Protein AF-0000000079857976 (afdb_homodimer)

Foldseek 3Di:
DFAWEKEQDFLLVCVVWVGGDNAWMWTDQDQAIAIEGAPVCQVVCVVGGDGHHYHHDPDRLVVVLVVCVVSVPAEYEYAPVRDDPVSVCSNCPPDHHHYHHDHQVSLVVCQFPDPVQVVQQVVQQVLQQVLQVVLQVVVLPDPFDFQVRSQVVSQVSSCVNVVWAWLDRKDKAKWQQQLDVRGDTDRDTDDQQIKIKIWTWIHGSLFIFTWIAIWHDHSGIHRDLDYDHPDPVVVVQSVQQSVLLVQLQFPDAFFDFLLVSQCSSLVSCVVVPQNVQFDDFQKAFTTSHNHGDDTRHNPGRDGDDARGKMKGWTKGRDHSGGIGITMFIWGHHHGGIDTD/DFAWEKDQDFLLVCVVWVGGDNAWMWTDQDQAIAIEGAPVCQVVCVVGTDRHHYHHDPDRLVVVLVVCVVSVPAEYEYAPVRDDPVSVCSNCPPDHHHYHHDHQVSLVVCQFPDPVQVVQQVVQQVLQQVLQVVLQVVVLPDPFDFQVRSQVVSQVSSCVNVVWAWLDRKDKAKWQQQLDVRGDTDRDTDDQQIKIKIWTGIHGSLFIFTWIAIWHDHSGIHRDLDYDHPDPVVVVQSVQQSVLLVQLQFPDAFFDFLLVSQCSSLVSCVVVPQNVQFDDFQKAFTTSHNHGDDTRHNPGGDGDDARGKMKGWTKGRDHSGGIGITMFIWGHHHGGIDTD

pLDDT: mean 95.66, std 5.04, range [39.58, 98.89]

Organism: NCBI:txid32024

Secondary structure (DSSP, 8-state):
----EEE--HHHHHHHHS---SSEEEEEETTEEEEEE-TTTHHHHHHH-SSSEEEE-S-HHHHHHHHHHHTT-SEEEE-TTTSBHHHHHHHHTT--SEEEE-TTHHHHHTSS--HHHHHHHHHHHHHHHHHHHHHHHHHHH-SS-BHHHHHHHHHHHHHTTTTSEESSPPEEEEGGGGGSTTPPP-SPBP-TT-EEEEEE-EEETTEEP-EEEEEE-SSS----S----SSHHHHHHHHHHHHHHHHHHHH--TT-BHHHHHHHHHHHHHHTT-GGG--S-SEEE-SSSSSEEEEESTT--PBP-TT-EEEE--EEEETTTEEEE-BEEEEE-SSSEEE-/----EEE--HHHHHHHHS---SSEEEEEETTEEEEEE-TTTHHHHHHH--SSEEEE-S-HHHHHHHHHHHTT-SEEEE-TTTSBHHHHHHHHTT--SEEEE-TTHHHHHTSS--HHHHHHHHHHHHHHHHHHHHHHHHHHT-SS-BHHHHHHHHHHHHHTTTTSEESSPPEEEEGGGGGSTTPPP-SPBP-TT-EEEEEE-EEETTEEP-EEEEEE-SSS----S----SSHHHHHHHHHHHHHHHHHHHH--TT-BHHHHHHHHHHHHHHTT-GGG--S-SEEE-SSSSSEEEEESTT--PBP-TT-EEEE--EEEETTTEEEE-BEEEEE-SSSEEE-

Solvent-accessible surface area (backbone atoms only — not comparable to full-atom values): 33926 Å² total; per-residue (Å²): 127,63,72,29,32,48,42,57,45,41,64,56,34,22,72,72,33,66,46,66,57,98,61,45,41,34,38,32,52,62,93,45,37,36,36,31,28,30,79,66,48,40,66,63,46,62,74,53,39,77,70,43,49,74,40,74,36,94,44,55,56,64,54,50,45,52,51,44,59,74,67,66,54,58,57,36,35,34,36,32,74,66,30,24,40,47,56,45,50,63,50,50,53,94,52,89,50,46,75,42,79,34,72,57,51,62,44,62,69,54,27,58,42,52,71,67,54,48,51,39,33,36,51,10,30,52,54,37,51,51,28,52,53,50,44,29,52,51,56,51,75,49,78,79,45,23,24,37,47,49,37,35,50,43,55,46,50,47,13,56,74,51,78,31,41,61,47,50,85,56,33,27,21,54,29,36,44,26,28,33,85,70,36,72,55,44,82,56,60,64,47,77,74,35,40,41,29,40,37,42,26,17,26,35,98,60,19,27,22,60,39,28,34,52,22,56,31,61,86,49,48,53,73,54,91,80,75,82,55,88,49,61,67,58,36,51,54,47,50,49,41,51,49,20,38,50,55,23,55,71,65,38,29,52,67,44,37,25,17,56,41,23,41,48,26,49,49,49,37,31,74,73,74,43,44,86,34,43,81,68,59,28,28,34,1,47,36,71,40,64,73,41,45,56,52,22,21,81,80,30,76,52,61,39,43,57,33,28,30,31,39,43,39,38,42,44,34,40,78,83,50,30,33,43,41,45,32,45,34,33,34,31,31,89,83,19,56,41,78,82,126,61,71,30,33,49,41,57,46,43,65,55,34,23,73,72,27,66,45,67,57,97,60,46,41,34,39,33,52,63,94,46,37,38,38,33,27,28,80,63,47,39,67,63,46,64,74,50,45,44,88,42,49,73,40,74,35,95,45,56,57,62,55,50,46,52,50,42,58,72,68,66,54,57,56,34,33,33,35,31,74,64,32,23,40,45,56,45,51,62,50,50,53,95,52,88,50,46,75,42,81,36,72,58,51,63,45,62,69,54,27,56,42,50,71,68,54,48,51,38,33,34,51,11,30,52,55,36,50,50,27,51,53,51,45,30,52,50,56,50,74,49,75,78,45,23,25,38,49,48,36,35,48,45,55,47,50,46,13,55,74,51,77,32,39,61,46,50,84,55,32,28,20,53,30,35,45,25,27,34,84,70,37,73,56,43,82,57,61,64,48,77,75,35,41,39,28,41,37,44,25,16,27,34,97,62,19,26,22,60,37,29,34,50,23,53,31,62,86,47,48,55,73,55,91,81,75,82,55,89,50,63,68,58,35,50,54,46,51,49,40,53,48,21,38,50,54,23,55,71,66,40,27,50,67,45,37,24,17,55,41,24,43,48,26,49,50,50,36,32,75,72,74,40,46,86,32,42,82,70,59,28,27,34,0,47,35,72,39,65,72,42,46,56,54,22,20,81,81,28,78,51,60,40,43,57,33,28,30,31,39,44,38,37,41,41,33,39,79,82,50,29,33,44,42,46,32,46,34,32,34,31,31,88,85,19,57,41,77,82

Structure (mmCIF, N/CA/C/O backbone):
data_AF-0000000079857976-model_v1
#
loop_
_entity.id
_entity.type
_entity.pdbx_description
1 polymer 'Xaa-Pro peptidase'
#
loop_
_atom_site.group_PDB
_atom_site.id
_atom_site.type_symbol
_atom_site.label_atom_id
_atom_site.label_alt_id
_atom_site.label_comp_id
_atom_site.label_asym_id
_atom_site.label_entity_id
_atom_site.label_seq_id
_atom_site.pdbx_PDB_ins_code
_atom_site.Cartn_x
_atom_site.Cartn_y
_atom_site.Cartn_z
_atom_site.occupancy
_atom_site.B_iso_or_equiv
_atom_site.auth_seq_id
_atom_site.auth_comp_id
_atom_site.auth_asym_id
_atom_site.auth_atom_id
_atom_site.pdbx_PDB_model_num
ATOM 1 N N . MET A 1 1 ? 31.402 -14.69 10.77 1 39.68 1 MET A N 1
ATOM 2 C CA . MET A 1 1 ? 31.44 -13.239 10.93 1 39.68 1 MET A CA 1
ATOM 3 C C . MET A 1 1 ? 30.086 -12.62 10.6 1 39.68 1 MET A C 1
ATOM 5 O O . MET A 1 1 ? 29.503 -12.912 9.554 1 39.68 1 MET A O 1
ATOM 9 N N . SER A 1 2 ? 29.488 -12.178 11.655 1 56.7 2 SER A N 1
ATOM 10 C CA . SER A 1 2 ? 28.132 -11.658 11.508 1 56.7 2 SER A CA 1
ATOM 11 C C . SER A 1 2 ? 28.057 -10.615 10.398 1 56.7 2 SER A C 1
ATOM 13 O O . SER A 1 2 ? 28.978 -9.814 10.229 1 56.7 2 SER A O 1
ATOM 15 N N . SER A 1 3 ? 27.348 -10.808 9.284 1 86.13 3 SER A N 1
ATOM 16 C CA . SER A 1 3 ? 27.281 -9.979 8.085 1 86.13 3 SER A CA 1
ATOM 17 C C . SER A 1 3 ? 26.675 -8.613 8.391 1 86.13 3 SER A C 1
ATOM 19 O O . SER A 1 3 ? 25.74 -8.507 9.187 1 86.13 3 SER A O 1
ATOM 21 N N . ASN A 1 4 ? 27.577 -7.503 8.251 1 97.34 4 ASN A N 1
ATOM 22 C CA . ASN A 1 4 ? 27.083 -6.133 8.339 1 97.34 4 ASN A CA 1
ATOM 23 C C . ASN A 1 4 ? 26.073 -5.829 7.236 1 97.34 4 ASN A C 1
ATOM 25 O O . ASN A 1 4 ? 26.349 -6.056 6.056 1 97.34 4 ASN A O 1
ATOM 29 N N . PHE A 1 5 ? 24.895 -5.462 7.661 1 98.16 5 PHE A N 1
ATOM 30 C CA . PHE A 1 5 ? 23.923 -5.12 6.63 1 98.16 5 PHE A CA 1
ATOM 31 C C . PHE A 1 5 ? 22.947 -4.064 7.135 1 98.16 5 PHE A C 1
ATOM 33 O O . PHE A 1 5 ? 22.853 -3.824 8.341 1 98.16 5 PHE A O 1
ATOM 40 N N . ILE A 1 6 ? 22.342 -3.366 6.271 1 98.16 6 ILE A N 1
ATOM 41 C CA . ILE A 1 6 ? 21.34 -2.34 6.535 1 98.16 6 ILE A CA 1
ATOM 42 C C . ILE A 1 6 ? 20.044 -2.683 5.803 1 98.16 6 ILE A C 1
ATOM 44 O O . ILE A 1 6 ? 20.072 -3.118 4.649 1 98.16 6 ILE A O 1
ATOM 48 N N . LEU A 1 7 ? 18.917 -2.588 6.551 1 98.06 7 LEU A N 1
ATOM 49 C CA . LEU A 1 7 ? 17.604 -2.892 5.992 1 98.06 7 LEU A CA 1
ATOM 50 C C . LEU A 1 7 ? 16.679 -1.683 6.09 1 98.06 7 LEU A C 1
ATOM 52 O O . LEU A 1 7 ? 16.7 -0.96 7.088 1 98.06 7 LEU A O 1
ATOM 56 N N . LYS A 1 8 ? 15.863 -1.56 5.088 1 97.49 8 LYS A N 1
ATOM 57 C CA . LYS A 1 8 ? 14.831 -0.527 5.075 1 97.49 8 LYS A CA 1
ATOM 58 C C . LYS A 1 8 ? 13.446 -1.136 4.882 1 97.49 8 LYS A C 1
ATOM 60 O O . LYS A 1 8 ? 12.447 -0.577 5.339 1 97.49 8 LYS A O 1
ATOM 65 N N . ASN A 1 9 ? 13.383 -2.284 4.257 1 96.99 9 ASN A N 1
ATOM 66 C CA . ASN A 1 9 ? 12.12 -2.962 3.987 1 96.99 9 ASN A CA 1
ATOM 67 C C . ASN A 1 9 ? 11.453 -3.438 5.275 1 96.99 9 ASN A C 1
ATOM 69 O O . ASN A 1 9 ? 12.093 -4.083 6.108 1 96.99 9 ASN A O 1
ATOM 73 N N . GLU A 1 10 ? 10.195 -3.182 5.444 1 96.57 10 GLU A N 1
ATOM 74 C CA . GLU A 1 10 ? 9.479 -3.434 6.691 1 96.57 10 GLU A CA 1
ATOM 75 C C . GLU A 1 10 ? 9.483 -4.919 7.04 1 96.57 10 GLU A C 1
ATOM 77 O O . GLU A 1 10 ? 9.762 -5.293 8.181 1 96.57 10 GLU A O 1
ATOM 82 N N . ASN A 1 11 ? 9.169 -5.762 6.044 1 97.36 11 ASN A N 1
ATOM 83 C CA . ASN A 1 11 ? 9.106 -7.192 6.328 1 97.36 11 ASN A CA 1
ATOM 84 C C . ASN A 1 11 ? 10.488 -7.765 6.629 1 97.36 11 ASN A C 1
ATOM 86 O O . ASN A 1 11 ? 10.622 -8.672 7.452 1 97.36 11 ASN A O 1
ATOM 90 N N . ALA A 1 12 ? 11.522 -7.247 5.968 1 97.42 12 ALA A N 1
ATOM 91 C CA . ALA A 1 12 ? 12.894 -7.642 6.278 1 97.42 12 ALA A CA 1
ATOM 92 C C . ALA A 1 12 ? 13.264 -7.265 7.709 1 97.42 12 ALA A C 1
ATOM 94 O O . ALA A 1 12 ? 13.865 -8.063 8.433 1 97.42 12 ALA A O 1
ATOM 95 N N . ILE A 1 13 ? 12.865 -6.042 8.102 1 97.58 13 ILE A N 1
ATOM 96 C CA . ILE A 1 13 ? 13.152 -5.554 9.447 1 97.58 13 ILE A CA 1
ATOM 97 C C . ILE A 1 13 ? 12.389 -6.389 10.473 1 97.58 13 ILE A C 1
ATOM 99 O O . ILE A 1 13 ? 12.956 -6.813 11.483 1 97.58 13 ILE A O 1
ATOM 103 N N . PHE A 1 14 ? 11.152 -6.677 10.199 1 96.78 14 PHE A N 1
ATOM 104 C CA . PHE A 1 14 ? 10.332 -7.48 11.099 1 96.78 14 PHE A CA 1
ATOM 105 C C . PHE A 1 14 ? 10.951 -8.855 11.314 1 96.78 14 PHE A C 1
ATOM 107 O O . PHE A 1 14 ? 10.951 -9.373 12.433 1 96.78 14 PHE A O 1
ATOM 114 N N . TYR A 1 15 ? 11.438 -9.407 10.265 1 96.64 15 TYR A N 1
ATOM 115 C CA . TYR A 1 15 ? 12.04 -10.733 10.351 1 96.64 15 TYR A CA 1
ATOM 116 C C . TYR A 1 15 ? 13.219 -10.736 11.317 1 96.64 15 TYR A C 1
ATOM 118 O O . TYR A 1 15 ? 13.458 -11.726 12.012 1 96.64 15 TYR A O 1
ATOM 126 N N . GLU A 1 16 ? 13.953 -9.624 11.365 1 96.06 16 GLU A N 1
ATOM 127 C CA . GLU A 1 16 ? 15.17 -9.544 12.167 1 96.06 16 GLU A CA 1
ATOM 128 C C . GLU A 1 16 ? 14.847 -9.285 13.636 1 96.06 16 GLU A C 1
ATOM 130 O O . GLU A 1 16 ? 15.524 -9.804 14.526 1 96.06 16 GLU A O 1
ATOM 135 N N . CYS A 1 17 ? 13.741 -8.446 13.859 1 96.39 17 CYS A N 1
ATOM 136 C CA . CYS A 1 17 ? 13.659 -7.979 15.238 1 96.39 17 CYS A CA 1
ATOM 137 C C . CYS A 1 17 ? 12.222 -8.014 15.742 1 96.39 17 CYS A C 1
ATOM 139 O O . CYS A 1 17 ? 11.943 -7.595 16.867 1 96.39 17 CYS A O 1
ATOM 141 N N . GLY A 1 18 ? 11.247 -8.368 14.921 1 94.61 18 GLY A N 1
ATOM 142 C CA . GLY A 1 18 ? 9.895 -8.658 15.371 1 94.61 18 GLY A CA 1
ATOM 143 C C . GLY A 1 18 ? 8.977 -7.451 15.319 1 94.61 18 GLY A C 1
ATOM 144 O O . GLY A 1 18 ? 7.825 -7.522 15.751 1 94.61 18 GLY A O 1
ATOM 145 N N . TYR A 1 19 ? 9.522 -6.236 14.808 1 94.09 19 TYR A N 1
ATOM 146 C CA . TYR A 1 19 ? 8.748 -5.006 14.681 1 94.09 19 TYR A CA 1
ATOM 147 C C . TYR A 1 19 ? 9.196 -4.204 13.465 1 94.09 19 TYR A C 1
ATOM 149 O O . TYR A 1 19 ? 10.362 -4.264 13.068 1 94.09 19 TYR A O 1
ATOM 157 N N . SER A 1 20 ? 8.254 -3.551 12.879 1 95.01 20 SER A N 1
ATOM 158 C CA . SER A 1 20 ? 8.58 -2.616 11.807 1 95.01 20 SER A CA 1
ATOM 159 C C . SER A 1 20 ? 7.572 -1.473 11.746 1 95.01 20 SER A C 1
ATOM 161 O O . SER A 1 20 ? 6.494 -1.556 12.338 1 95.01 20 SER A O 1
ATOM 163 N N . CYS A 1 21 ? 7.962 -0.45 11.147 1 92.05 21 CYS A N 1
ATOM 164 C CA . CYS A 1 21 ? 7.11 0.696 10.85 1 92.05 21 CYS A CA 1
ATOM 165 C C . CYS A 1 21 ? 7.498 1.335 9.522 1 92.05 21 CYS A C 1
ATOM 167 O O . CYS A 1 21 ? 8.455 0.903 8.877 1 92.05 21 CYS A O 1
ATOM 169 N N . ASP A 1 22 ? 6.801 2.281 9.116 1 90 22 ASP A N 1
ATOM 170 C CA . ASP A 1 22 ? 6.968 2.789 7.758 1 90 22 ASP A CA 1
ATOM 171 C C . ASP A 1 22 ? 8.123 3.785 7.682 1 90 22 ASP A C 1
ATOM 173 O O . ASP A 1 22 ? 8.448 4.285 6.603 1 90 22 ASP A O 1
ATOM 177 N N . ASN A 1 23 ? 8.674 4.139 8.787 1 93.26 23 ASN A N 1
ATOM 178 C CA . ASN A 1 23 ? 9.838 5.018 8.823 1 93.26 23 ASN A CA 1
ATOM 179 C C . ASN A 1 23 ? 10.922 4.475 9.749 1 93.26 23 ASN A C 1
ATOM 181 O O . ASN A 1 23 ? 11.044 4.915 10.894 1 93.26 23 ASN A O 1
ATOM 185 N N . ALA A 1 24 ? 11.727 3.576 9.231 1 97.44 24 ALA A N 1
ATOM 186 C CA . ALA A 1 24 ? 12.73 2.923 10.069 1 97.44 24 ALA A CA 1
ATOM 187 C C . ALA A 1 24 ? 13.909 2.435 9.232 1 97.44 24 ALA A C 1
ATOM 189 O O . ALA A 1 24 ? 13.779 2.234 8.022 1 97.44 24 ALA A O 1
ATOM 190 N N . LEU A 1 25 ? 15.081 2.312 9.848 1 98.31 25 LEU A N 1
ATOM 191 C CA . LEU A 1 25 ? 16.261 1.601 9.368 1 98.31 25 LEU A CA 1
ATOM 192 C C . LEU A 1 25 ? 16.735 0.578 10.395 1 98.31 25 LEU A C 1
ATOM 194 O O . LEU A 1 25 ? 16.701 0.84 11.6 1 98.31 25 LEU A O 1
ATOM 198 N N . TYR A 1 26 ? 17.148 -0.543 9.946 1 98.2 26 TYR A N 1
ATOM 199 C CA . TYR A 1 26 ? 17.751 -1.575 10.783 1 98.2 26 TYR A CA 1
ATOM 200 C C . TYR A 1 26 ? 19.206 -1.811 10.395 1 98.2 26 TYR A C 1
ATOM 202 O O . TYR A 1 26 ? 19.526 -1.94 9.211 1 98.2 26 TYR A O 1
ATOM 210 N N . LEU A 1 27 ? 20.09 -1.828 11.355 1 98.32 27 LEU A N 1
ATOM 211 C CA . LEU A 1 27 ? 21.514 -2.063 11.141 1 98.32 27 LEU A CA 1
ATOM 212 C C . LEU A 1 27 ? 21.989 -3.277 11.932 1 98.32 27 LEU A C 1
ATOM 214 O O . LEU A 1 27 ? 21.689 -3.406 13.121 1 98.32 27 LEU A O 1
ATOM 218 N N . SER A 1 28 ? 22.619 -4.156 11.274 1 97.95 28 SER A N 1
ATOM 219 C CA . SER A 1 28 ? 23.439 -5.186 11.904 1 97.95 28 SER A CA 1
ATOM 220 C C . SER A 1 28 ? 24.925 -4.905 11.708 1 97.95 28 SER A C 1
ATOM 222 O O . SER A 1 28 ? 25.433 -4.972 10.587 1 97.95 28 SER A O 1
ATOM 224 N N . LEU A 1 29 ? 25.588 -4.46 12.758 1 97.45 29 LEU A N 1
ATOM 225 C CA . LEU A 1 29 ? 26.995 -4.076 12.738 1 97.45 29 LEU A CA 1
ATOM 226 C C . LEU A 1 29 ? 27.807 -4.934 13.702 1 97.45 29 LEU A C 1
ATOM 228 O O . LEU A 1 29 ? 27.698 -4.778 14.92 1 97.45 29 LEU A O 1
ATOM 232 N N . LYS A 1 30 ? 28.647 -5.801 13.098 1 94.62 30 LYS A N 1
ATOM 233 C CA . LYS A 1 30 ? 29.403 -6.748 13.911 1 94.62 30 LYS A CA 1
ATOM 234 C C . LYS A 1 30 ? 28.476 -7.574 14.798 1 94.62 30 LYS A C 1
ATOM 236 O O . LYS A 1 30 ? 27.605 -8.29 14.299 1 94.62 30 LYS A O 1
ATOM 241 N N . ASP A 1 31 ? 28.403 -7.369 16.069 1 92.35 31 ASP A N 1
ATOM 242 C CA . ASP A 1 31 ? 27.577 -8.192 16.946 1 92.35 31 ASP A CA 1
ATOM 243 C C . ASP A 1 31 ? 26.46 -7.367 17.582 1 92.35 31 ASP A C 1
ATOM 245 O O . ASP A 1 31 ? 25.769 -7.84 18.486 1 92.35 31 ASP A O 1
ATOM 249 N N . GLU A 1 32 ? 26.274 -6.17 17.021 1 96.08 32 GLU A N 1
ATOM 250 C CA . GLU A 1 32 ? 25.244 -5.296 17.573 1 96.08 32 GLU A CA 1
ATOM 251 C C . GLU A 1 32 ? 24.193 -4.95 16.523 1 96.08 32 GLU A C 1
ATOM 253 O O . GLU A 1 32 ? 24.517 -4.777 15.346 1 96.08 32 GLU A O 1
ATOM 258 N N . CYS A 1 33 ? 22.965 -4.854 16.981 1 97.9 33 CYS A N 1
ATOM 259 C CA . CYS A 1 33 ? 21.857 -4.51 16.098 1 97.9 33 CYS A CA 1
ATOM 260 C C . CYS A 1 33 ? 21.143 -3.254 16.583 1 97.9 33 CYS A C 1
ATOM 262 O O . CYS A 1 33 ? 21.016 -3.033 17.788 1 97.9 33 CYS A O 1
ATOM 264 N N . PHE A 1 34 ? 20.713 -2.419 15.614 1 98.49 34 PHE A N 1
ATOM 265 C CA . PHE A 1 34 ? 20.065 -1.15 15.923 1 98.49 34 PHE A CA 1
ATOM 266 C C . PHE A 1 34 ? 18.8 -0.972 15.093 1 98.49 34 PHE A C 1
ATOM 268 O O . PHE A 1 34 ? 18.773 -1.319 13.91 1 98.49 34 PHE A O 1
ATOM 275 N N . PHE A 1 35 ? 17.781 -0.507 15.735 1 98.48 35 PHE A N 1
ATOM 276 C CA . PHE A 1 35 ? 16.547 -0.061 15.1 1 98.48 35 PHE A CA 1
ATOM 277 C C . PHE A 1 35 ? 16.385 1.449 15.232 1 98.48 35 PHE A C 1
ATOM 279 O O . PHE A 1 35 ? 16.167 1.962 16.332 1 98.48 35 PHE A O 1
ATOM 286 N N . ILE A 1 36 ? 16.478 2.156 14.111 1 98.56 36 ILE A N 1
ATOM 287 C CA . ILE A 1 36 ? 16.42 3.614 14.12 1 98.56 36 ILE A CA 1
ATOM 288 C C . ILE A 1 36 ? 15.064 4.079 13.594 1 98.56 36 ILE A C 1
ATOM 290 O O . ILE A 1 36 ? 14.655 3.702 12.494 1 98.56 36 ILE A O 1
ATOM 294 N N . THR A 1 37 ? 14.337 4.904 14.314 1 96.77 37 THR A N 1
ATOM 295 C CA . THR A 1 37 ? 13.051 5.447 13.89 1 96.77 37 THR A CA 1
ATOM 296 C C . THR A 1 37 ? 12.796 6.804 14.541 1 96.77 37 THR A C 1
ATOM 298 O O . THR A 1 37 ? 13.681 7.36 15.196 1 96.77 37 THR A O 1
ATOM 301 N N . ASP A 1 38 ? 11.655 7.381 14.246 1 91.85 38 ASP A N 1
ATOM 302 C CA . ASP A 1 38 ? 11.359 8.705 14.785 1 91.85 38 ASP A CA 1
ATOM 303 C C . ASP A 1 38 ? 10.336 8.621 15.916 1 91.85 38 ASP A C 1
ATOM 305 O O . ASP A 1 38 ? 9.896 7.53 16.282 1 91.85 38 ASP A O 1
ATOM 309 N N . ALA A 1 39 ? 10.002 9.775 16.486 1 86.08 39 ALA A N 1
ATOM 310 C CA . ALA A 1 39 ? 9.226 9.869 17.72 1 86.08 39 ALA A CA 1
ATOM 311 C C . ALA A 1 39 ? 7.822 9.304 17.529 1 86.08 39 ALA A C 1
ATOM 313 O O . ALA A 1 39 ? 7.156 8.937 18.5 1 86.08 39 ALA A O 1
ATOM 314 N N . ARG A 1 40 ? 7.388 9.244 16.3 1 81.12 40 ARG A N 1
ATOM 315 C CA . ARG A 1 40 ? 6.054 8.72 16.025 1 81.12 40 ARG A CA 1
ATOM 316 C C . ARG A 1 40 ? 5.955 7.246 16.407 1 81.12 40 ARG A C 1
ATOM 318 O O . ARG A 1 40 ? 4.871 6.753 16.724 1 81.12 40 ARG A O 1
ATOM 325 N N . TYR A 1 41 ? 7.145 6.55 16.422 1 88.79 41 TYR A N 1
ATOM 326 C CA . TYR A 1 41 ? 7.104 5.096 16.529 1 88.79 41 TYR A CA 1
ATOM 327 C C . TYR A 1 41 ? 7.969 4.609 17.686 1 88.79 41 TYR A C 1
ATOM 329 O O . TYR A 1 41 ? 7.958 3.423 18.021 1 88.79 41 TYR A O 1
ATOM 337 N N . SER A 1 42 ? 8.697 5.466 18.322 1 89.2 42 SER A N 1
ATOM 338 C CA . SER A 1 42 ? 9.743 5.075 19.261 1 89.2 42 SER A CA 1
ATOM 339 C C . SER A 1 42 ? 9.165 4.306 20.444 1 89.2 42 SER A C 1
ATOM 341 O O . SER A 1 42 ? 9.762 3.333 20.911 1 89.2 42 SER A O 1
ATOM 343 N N . ILE A 1 43 ? 8.08 4.675 20.953 1 83.96 43 ILE A N 1
ATOM 344 C CA . ILE A 1 43 ? 7.476 4.012 22.104 1 83.96 43 ILE A CA 1
ATOM 345 C C . ILE A 1 43 ? 7.1 2.579 21.736 1 83.96 43 ILE A C 1
ATOM 347 O O . ILE A 1 43 ? 7.491 1.632 22.423 1 83.96 43 ILE A O 1
ATOM 351 N N . GLU A 1 44 ? 6.421 2.447 20.699 1 86.19 44 GLU A N 1
ATOM 352 C CA . GLU A 1 44 ? 5.999 1.121 20.256 1 86.19 44 GLU A CA 1
ATOM 353 C C . GLU A 1 44 ? 7.202 0.237 19.939 1 86.19 44 GLU A C 1
ATOM 355 O O . GLU A 1 44 ? 7.198 -0.958 20.245 1 86.19 44 GLU A O 1
ATOM 360 N N . ALA A 1 45 ? 8.172 0.785 19.315 1 93.3 45 ALA A N 1
ATOM 361 C CA . ALA A 1 45 ? 9.382 0.042 18.972 1 93.3 45 ALA A CA 1
ATOM 362 C C . ALA A 1 45 ? 10.048 -0.529 20.221 1 93.3 45 ALA A C 1
ATOM 364 O O . ALA A 1 45 ? 10.411 -1.707 20.255 1 93.3 45 ALA A O 1
ATOM 365 N N . ARG A 1 46 ? 10.162 0.216 21.223 1 91.47 46 ARG A N 1
ATOM 366 C CA . ARG A 1 46 ? 10.802 -0.213 22.463 1 91.47 46 ARG A CA 1
ATOM 367 C C . ARG A 1 46 ? 10 -1.319 23.14 1 91.47 46 ARG A C 1
ATOM 369 O O . ARG A 1 46 ? 10.57 -2.2 23.786 1 91.47 46 ARG A O 1
ATOM 376 N N . GLU A 1 47 ? 8.795 -1.282 22.957 1 87.87 47 GLU A N 1
ATOM 377 C CA . GLU A 1 47 ? 7.908 -2.253 23.592 1 87.87 47 GLU A CA 1
ATOM 378 C C . GLU A 1 47 ? 7.955 -3.597 22.872 1 87.87 47 GLU A C 1
ATOM 380 O O . GLU A 1 47 ? 7.69 -4.64 23.474 1 87.87 47 GLU A O 1
ATOM 385 N N . ASN A 1 48 ? 8.353 -3.584 21.664 1 90.94 48 ASN A N 1
ATOM 386 C CA . ASN A 1 48 ? 8.122 -4.782 20.865 1 90.94 48 ASN A CA 1
ATOM 387 C C . ASN A 1 48 ? 9.433 -5.396 20.382 1 90.94 48 ASN A C 1
ATOM 389 O O . ASN A 1 48 ? 9.493 -6.591 20.089 1 90.94 48 ASN A O 1
ATOM 393 N N . ILE A 1 49 ? 10.433 -4.577 20.289 1 94.48 49 ILE A N 1
ATOM 394 C CA . ILE A 1 49 ? 11.68 -5.058 19.703 1 94.48 49 ILE A CA 1
ATOM 395 C C . ILE A 1 49 ? 12.47 -5.844 20.747 1 94.48 49 ILE A C 1
ATOM 397 O O . ILE A 1 49 ? 12.544 -5.443 21.91 1 94.48 49 ILE A O 1
ATOM 401 N N . LYS A 1 50 ? 13.099 -6.954 20.494 1 86.23 50 LYS A N 1
ATOM 402 C CA . LYS A 1 50 ? 13.79 -7.79 21.471 1 86.23 50 LYS A CA 1
ATOM 403 C C . LYS A 1 50 ? 15.291 -7.833 21.195 1 86.23 50 LYS A C 1
ATOM 405 O O . LYS A 1 50 ? 16.097 -7.889 22.125 1 86.23 50 LYS A O 1
ATOM 410 N N . ASN A 1 51 ? 15.826 -7.768 19.988 1 91.73 51 ASN A N 1
ATOM 411 C CA . ASN A 1 51 ? 17.212 -8.087 19.663 1 91.73 51 ASN A CA 1
ATOM 412 C C . ASN A 1 51 ? 17.907 -6.92 18.967 1 91.73 51 ASN A C 1
ATOM 414 O O . ASN A 1 51 ? 18.832 -7.124 18.179 1 91.73 51 ASN A O 1
ATOM 418 N N . ALA A 1 52 ? 17.469 -5.702 19.299 1 96.98 52 ALA A N 1
ATOM 419 C CA . ALA A 1 52 ? 18.089 -4.511 18.723 1 96.98 52 ALA A CA 1
ATOM 420 C C . ALA A 1 52 ? 17.881 -3.295 19.622 1 96.98 52 ALA A C 1
ATOM 422 O O . ALA A 1 52 ? 16.858 -3.186 20.302 1 96.98 52 ALA A O 1
ATOM 423 N N . ALA A 1 53 ? 18.824 -2.438 19.743 1 97.39 53 ALA A N 1
ATOM 424 C CA . ALA A 1 53 ? 18.671 -1.172 20.455 1 97.39 53 ALA A CA 1
ATOM 425 C C . ALA A 1 53 ? 17.835 -0.185 19.646 1 97.39 53 ALA A C 1
ATOM 427 O O . ALA A 1 53 ? 18.078 0.013 18.453 1 97.39 53 ALA A O 1
ATOM 428 N N . VAL A 1 54 ? 16.885 0.427 20.292 1 97.76 54 VAL A N 1
ATOM 429 C CA . VAL A 1 54 ? 16.03 1.4 19.621 1 97.76 54 VAL A CA 1
ATOM 430 C C . VAL A 1 54 ? 16.642 2.794 19.74 1 97.76 54 VAL A C 1
ATOM 432 O O . VAL A 1 54 ? 16.948 3.252 20.844 1 97.76 54 VAL A O 1
ATOM 435 N N . ILE A 1 55 ? 16.835 3.432 18.603 1 97.77 55 ILE A N 1
ATOM 436 C CA . ILE A 1 55 ? 17.362 4.792 18.554 1 97.77 55 ILE A CA 1
ATOM 437 C C . ILE A 1 55 ? 16.3 5.737 17.997 1 97.77 55 ILE A C 1
ATOM 439 O O . ILE A 1 55 ? 15.876 5.596 16.847 1 97.77 55 ILE A O 1
ATOM 443 N N . GLU A 1 56 ? 15.863 6.654 18.815 1 94.74 56 GLU A N 1
ATOM 444 C CA . GLU A 1 56 ? 14.965 7.696 18.327 1 94.74 56 GLU A CA 1
ATOM 445 C C . GLU A 1 56 ? 15.734 8.783 17.581 1 94.74 56 GLU A C 1
ATOM 447 O O . GLU A 1 56 ? 16.7 9.339 18.107 1 94.74 56 GLU A O 1
ATOM 452 N N . SER A 1 57 ? 15.304 9.056 16.374 1 94.58 57 SER A N 1
ATOM 453 C CA . SER A 1 57 ? 16.09 9.907 15.486 1 94.58 57 SER A CA 1
ATOM 454 C C . SER A 1 57 ? 15.206 10.918 14.763 1 94.58 57 SER A C 1
ATOM 456 O O . SER A 1 57 ? 14.076 10.602 14.384 1 94.58 57 SER A O 1
ATOM 458 N N . ASN A 1 58 ? 15.729 12.075 14.558 1 88.62 58 ASN A N 1
ATOM 459 C CA . ASN A 1 58 ? 15.099 13.054 13.679 1 88.62 58 ASN A CA 1
ATOM 460 C C . ASN A 1 58 ? 15.635 12.957 12.254 1 88.62 58 ASN A C 1
ATOM 462 O O . ASN A 1 58 ? 15.088 13.571 11.337 1 88.62 58 ASN A O 1
ATOM 466 N N . SER A 1 59 ? 16.68 12.22 12.092 1 93.23 59 SER A N 1
ATOM 467 C CA . SER A 1 59 ? 17.285 11.943 10.794 1 93.23 59 SER A CA 1
ATOM 468 C C . SER A 1 59 ? 17.866 10.534 10.744 1 93.23 59 SER A C 1
ATOM 470 O O . SER A 1 59 ? 19.026 10.322 11.105 1 93.23 59 SER A O 1
ATOM 472 N N . LEU A 1 60 ? 17.162 9.632 10.226 1 96.6 60 LEU A N 1
ATOM 473 C CA . LEU A 1 60 ? 17.511 8.217 10.273 1 96.6 60 LEU A CA 1
ATOM 474 C C . LEU A 1 60 ? 18.857 7.967 9.601 1 96.6 60 LEU A C 1
ATOM 476 O O . LEU A 1 60 ? 19.724 7.298 10.168 1 96.6 60 LEU A O 1
ATOM 480 N N . ILE A 1 61 ? 19.064 8.583 8.456 1 96.66 61 ILE A N 1
ATOM 481 C CA . ILE A 1 61 ? 20.266 8.346 7.663 1 96.66 61 ILE A CA 1
ATOM 482 C C . ILE A 1 61 ? 21.484 8.91 8.391 1 96.66 61 ILE A C 1
ATOM 484 O O . ILE A 1 61 ? 22.537 8.27 8.441 1 96.66 61 ILE A O 1
ATOM 488 N N . LYS A 1 62 ? 21.355 10.099 8.969 1 96.18 62 LYS A N 1
ATOM 489 C CA . LYS A 1 62 ? 22.452 10.716 9.709 1 96.18 62 LYS A CA 1
ATOM 490 C C . LYS A 1 62 ? 22.891 9.836 10.877 1 96.18 62 LYS A C 1
ATOM 492 O O . LYS A 1 62 ? 24.088 9.63 11.089 1 96.18 62 LYS A O 1
ATOM 497 N N . ASP A 1 63 ? 21.919 9.327 11.576 1 97.37 63 ASP A N 1
ATOM 498 C CA . ASP A 1 63 ? 22.239 8.511 12.744 1 97.37 63 ASP A CA 1
ATOM 499 C C . ASP A 1 63 ? 22.792 7.15 12.327 1 97.37 63 ASP A C 1
ATOM 501 O O . ASP A 1 63 ? 23.648 6.586 13.013 1 97.37 63 ASP A O 1
ATOM 505 N N . ALA A 1 64 ? 22.317 6.603 11.242 1 97.66 64 ALA A N 1
ATOM 506 C CA . ALA A 1 64 ? 22.89 5.372 10.705 1 97.66 64 ALA A CA 1
ATOM 507 C C . ALA A 1 64 ? 24.365 5.559 10.362 1 97.66 64 ALA A C 1
ATOM 509 O O . ALA A 1 64 ? 25.199 4.716 10.702 1 97.66 64 ALA A O 1
ATOM 510 N N . LYS A 1 65 ? 24.666 6.702 9.704 1 97.4 65 LYS A N 1
ATOM 511 C CA . LYS A 1 65 ? 26.046 7.004 9.332 1 97.4 65 LYS A CA 1
ATOM 512 C C . LYS A 1 65 ? 26.94 7.098 10.565 1 97.4 65 LYS A C 1
ATOM 514 O O . LYS A 1 65 ? 28.064 6.592 10.563 1 97.4 65 LYS A O 1
ATOM 519 N N . LYS A 1 66 ? 26.447 7.741 11.578 1 97.16 66 LYS A N 1
ATOM 520 C CA . LYS A 1 66 ? 27.196 7.878 12.824 1 97.16 66 LYS A CA 1
ATOM 521 C C . LYS A 1 66 ? 27.558 6.512 13.4 1 97.16 66 LYS A C 1
ATOM 523 O O . LYS A 1 66 ? 28.691 6.296 13.834 1 97.16 66 LYS A O 1
ATOM 528 N N . LEU A 1 67 ? 26.604 5.607 13.401 1 97.13 67 LEU A N 1
ATOM 529 C CA . LEU A 1 67 ? 26.829 4.271 13.942 1 97.13 67 LEU A CA 1
ATOM 530 C C . LEU A 1 67 ? 27.84 3.504 13.097 1 97.13 67 LEU A C 1
ATOM 532 O O . LEU A 1 67 ? 28.734 2.847 13.635 1 97.13 67 LEU A O 1
ATOM 536 N N . ILE A 1 68 ? 27.734 3.592 11.792 1 97.04 68 ILE A N 1
ATOM 537 C CA . ILE A 1 68 ? 28.624 2.89 10.875 1 97.04 68 ILE A CA 1
ATOM 538 C C . ILE A 1 68 ? 30.061 3.362 11.087 1 97.04 68 ILE A C 1
ATOM 540 O O . ILE A 1 68 ? 30.989 2.551 11.118 1 97.04 68 ILE A O 1
ATOM 544 N N . LYS A 1 69 ? 30.23 4.689 11.271 1 96.29 69 LYS A N 1
ATOM 545 C CA . LYS A 1 69 ? 31.547 5.261 11.534 1 96.29 69 LYS A CA 1
ATOM 546 C C . LYS A 1 69 ? 32.081 4.81 12.891 1 96.29 69 LYS A C 1
ATOM 548 O O . LYS A 1 69 ? 33.244 4.416 13.006 1 96.29 69 LYS A O 1
ATOM 553 N N . LYS A 1 70 ? 31.2 4.848 13.852 1 95.99 70 LYS A N 1
ATOM 554 C CA . LYS A 1 70 ? 31.574 4.478 15.214 1 95.99 70 LYS A CA 1
ATOM 555 C C . LYS A 1 70 ? 32.113 3.051 15.268 1 95.99 70 LYS A C 1
ATOM 557 O O . LYS A 1 70 ? 33.082 2.774 15.977 1 95.99 70 LYS A O 1
ATOM 562 N N . PHE A 1 71 ? 31.569 2.13 14.461 1 95.91 71 PHE A N 1
ATOM 563 C CA . PHE A 1 71 ? 31.938 0.72 14.508 1 95.91 71 PHE A CA 1
ATOM 564 C C . PHE A 1 71 ? 33.042 0.416 13.501 1 95.91 71 PHE A C 1
ATOM 566 O O . PHE A 1 71 ? 33.462 -0.734 13.362 1 95.91 71 PHE A O 1
ATOM 573 N N . ASN A 1 72 ? 33.488 1.38 12.76 1 94.42 72 ASN A N 1
ATOM 574 C CA . ASN A 1 72 ? 34.575 1.255 11.795 1 94.42 72 ASN A CA 1
ATOM 575 C C . ASN A 1 72 ? 34.306 0.14 10.789 1 94.42 72 ASN A C 1
ATOM 577 O O . ASN A 1 72 ? 35.149 -0.735 10.585 1 94.42 72 ASN A O 1
ATOM 581 N N . ILE A 1 73 ? 33.115 0.226 10.264 1 95.08 73 ILE A N 1
ATOM 582 C CA . ILE A 1 73 ? 32.681 -0.79 9.312 1 95.08 73 ILE A CA 1
ATOM 583 C C . ILE A 1 73 ? 33.35 -0.55 7.96 1 95.08 73 ILE A C 1
ATOM 585 O O . ILE A 1 73 ? 33.413 0.587 7.485 1 95.08 73 ILE A O 1
ATOM 589 N N . LYS A 1 74 ? 33.79 -1.582 7.321 1 94.64 74 LYS A N 1
ATOM 590 C CA . LYS A 1 74 ? 34.491 -1.446 6.048 1 94.64 74 LYS A CA 1
ATOM 591 C C . LYS A 1 74 ? 33.631 -1.943 4.89 1 94.64 74 LYS A C 1
ATOM 593 O O . LYS A 1 74 ? 33.88 -1.6 3.733 1 94.64 74 LYS A O 1
ATOM 598 N N . LYS A 1 75 ? 32.744 -2.815 5.253 1 96.47 75 LYS A N 1
ATOM 599 C CA . LYS A 1 75 ? 31.848 -3.382 4.249 1 96.47 75 LYS A CA 1
ATOM 600 C C . LYS A 1 75 ? 30.444 -3.581 4.813 1 96.47 75 LYS A C 1
ATOM 602 O O . LYS A 1 75 ? 30.284 -4.049 5.942 1 96.47 75 LYS A O 1
ATOM 607 N N . ILE A 1 76 ? 29.42 -3.166 4.065 1 97.24 76 ILE A N 1
ATOM 608 C CA . ILE A 1 76 ? 28.041 -3.317 4.516 1 97.24 76 ILE A CA 1
ATOM 609 C C . ILE A 1 76 ? 27.153 -3.712 3.339 1 97.24 76 ILE A C 1
ATOM 611 O O . ILE A 1 76 ? 27.288 -3.165 2.241 1 97.24 76 ILE A O 1
ATOM 615 N N . SER A 1 77 ? 26.348 -4.749 3.512 1 97.68 77 SER A N 1
ATOM 616 C CA . SER A 1 77 ? 25.413 -5.198 2.486 1 97.68 77 SER A CA 1
ATOM 617 C C . SER A 1 77 ? 24.103 -4.42 2.553 1 97.68 77 SER A C 1
ATOM 619 O O . SER A 1 77 ? 23.633 -4.077 3.64 1 97.68 77 SER A O 1
ATOM 621 N N . PHE A 1 78 ? 23.505 -4.087 1.428 1 97.42 78 PHE A N 1
ATOM 622 C CA . PHE A 1 78 ? 22.182 -3.48 1.346 1 97.42 78 PHE A CA 1
ATOM 623 C C . PHE A 1 78 ? 21.405 -4.032 0.157 1 97.42 78 PHE A C 1
ATOM 625 O O . PHE A 1 78 ? 21.994 -4.586 -0.773 1 97.42 78 PHE A O 1
ATOM 632 N N . ASP A 1 79 ? 20.183 -4.02 0.2 1 97.51 79 ASP A N 1
ATOM 633 C CA . ASP A 1 79 ? 19.335 -4.41 -0.922 1 97.51 79 ASP A CA 1
ATOM 634 C C . ASP A 1 79 ? 19.061 -3.222 -1.842 1 97.51 79 ASP A C 1
ATOM 636 O O . ASP A 1 79 ? 18.32 -2.306 -1.479 1 97.51 79 ASP A O 1
ATOM 640 N N . PRO A 1 80 ? 19.607 -3.204 -3.008 1 97.62 80 PRO A N 1
ATOM 641 C CA . PRO A 1 80 ? 19.457 -2.063 -3.914 1 97.62 80 PRO A CA 1
ATOM 642 C C . PRO A 1 80 ? 18.024 -1.89 -4.413 1 97.62 80 PRO A C 1
ATOM 644 O O . PRO A 1 80 ? 17.696 -0.865 -5.016 1 97.62 80 PRO A O 1
ATOM 647 N N . LEU A 1 81 ? 17.181 -2.864 -4.155 1 96.33 81 LEU A N 1
ATOM 648 C CA . LEU A 1 81 ? 15.771 -2.774 -4.518 1 96.33 81 LEU A CA 1
ATOM 649 C C . LEU A 1 81 ? 14.992 -1.976 -3.478 1 96.33 81 LEU A C 1
ATOM 651 O O . LEU A 1 81 ? 13.891 -1.494 -3.757 1 96.33 81 LEU A O 1
ATOM 655 N N . SER A 1 82 ? 15.593 -1.804 -2.298 1 96.49 82 SER A N 1
ATOM 656 C CA . SER A 1 82 ? 14.847 -1.249 -1.173 1 96.49 82 SER A CA 1
ATOM 657 C C . SER A 1 82 ? 15.238 0.202 -0.913 1 96.49 82 SER A C 1
ATOM 659 O O . SER A 1 82 ? 14.593 0.891 -0.12 1 96.49 82 SER A O 1
ATOM 661 N N . PHE A 1 83 ? 16.297 0.653 -1.535 1 97.26 83 PHE A N 1
ATOM 662 C CA . PHE A 1 83 ? 16.743 2.03 -1.365 1 97.26 83 PHE A CA 1
ATOM 663 C C . PHE A 1 83 ? 16.546 2.826 -2.649 1 97.26 83 PHE A C 1
ATOM 665 O O . PHE A 1 83 ? 16.926 2.373 -3.731 1 97.26 83 PHE A O 1
ATOM 672 N N . SER A 1 84 ? 15.966 3.904 -2.495 1 97.1 84 SER A N 1
ATOM 673 C CA . SER A 1 84 ? 15.921 4.814 -3.635 1 97.1 84 SER A CA 1
ATOM 674 C C . SER A 1 84 ? 17.304 5.374 -3.95 1 97.1 84 SER A C 1
ATOM 676 O O . SER A 1 84 ? 18.214 5.298 -3.121 1 97.1 84 SER A O 1
ATOM 678 N N . VAL A 1 85 ? 17.461 5.932 -5.124 1 97.63 85 VAL A N 1
ATOM 679 C CA . VAL A 1 85 ? 18.709 6.57 -5.528 1 97.63 85 VAL A CA 1
ATOM 680 C C . VAL A 1 85 ? 19.066 7.68 -4.542 1 97.63 85 VAL A C 1
ATOM 682 O O . VAL A 1 85 ? 20.212 7.78 -4.098 1 97.63 85 VAL A O 1
ATOM 685 N N . SER A 1 86 ? 18.062 8.422 -4.11 1 96.84 86 SER A N 1
ATOM 686 C CA . SER A 1 86 ? 18.277 9.534 -3.19 1 96.84 86 SER A CA 1
ATOM 687 C C . SER A 1 86 ? 18.721 9.038 -1.818 1 96.84 86 SER A C 1
ATOM 689 O O . SER A 1 86 ? 19.679 9.559 -1.244 1 96.84 86 SER A O 1
ATOM 691 N N . GLU A 1 87 ? 18.053 8.059 -1.311 1 95.56 87 GLU A N 1
ATOM 692 C CA . GLU A 1 87 ? 18.379 7.512 0.002 1 95.56 87 GLU A CA 1
ATOM 693 C C . GLU A 1 87 ? 19.794 6.942 0.026 1 95.56 87 GLU A C 1
ATOM 695 O O . GLU A 1 87 ? 20.543 7.165 0.98 1 95.56 87 GLU A O 1
ATOM 700 N N . PHE A 1 88 ? 20.145 6.2 -1.011 1 97.02 88 PHE A N 1
ATOM 701 C CA . PHE A 1 88 ? 21.459 5.57 -1.066 1 97.02 88 PHE A CA 1
ATOM 702 C C . PHE A 1 88 ? 22.558 6.619 -1.183 1 97.02 88 PHE A C 1
ATOM 704 O O . PHE A 1 88 ? 23.605 6.503 -0.544 1 97.02 88 PHE A O 1
ATOM 711 N N . LYS A 1 89 ? 22.357 7.639 -2.05 1 96.16 89 LYS A N 1
ATOM 712 C CA . LYS A 1 89 ? 23.323 8.726 -2.185 1 96.16 89 LYS A CA 1
ATOM 713 C C . LYS A 1 89 ? 23.563 9.417 -0.845 1 96.16 89 LYS A C 1
ATOM 715 O O . LYS A 1 89 ? 24.709 9.675 -0.471 1 96.16 89 LYS A O 1
ATOM 720 N N . ASN A 1 90 ? 22.471 9.678 -0.127 1 96.01 90 ASN A N 1
ATOM 721 C CA . ASN A 1 90 ? 22.576 10.301 1.188 1 96.01 90 ASN A CA 1
ATOM 722 C C . ASN A 1 90 ? 23.318 9.405 2.175 1 96.01 90 ASN A C 1
ATOM 724 O O . ASN A 1 90 ? 24.157 9.881 2.942 1 96.01 90 ASN A O 1
ATOM 728 N N . LEU A 1 91 ? 22.993 8.133 2.137 1 95.92 91 LEU A N 1
ATOM 729 C CA . LEU A 1 91 ? 23.592 7.161 3.045 1 95.92 91 LEU A CA 1
ATOM 730 C C . LEU A 1 91 ? 25.077 6.983 2.748 1 95.92 91 LEU A C 1
ATOM 732 O O . LEU A 1 91 ? 25.898 6.941 3.667 1 95.92 91 LEU A O 1
ATOM 736 N N . SER A 1 92 ? 25.414 6.9 1.513 1 95.98 92 SER A N 1
ATOM 737 C CA . SER A 1 92 ? 26.773 6.539 1.121 1 95.98 92 SER A CA 1
ATOM 738 C C . SER A 1 92 ? 27.69 7.758 1.12 1 95.98 92 SER A C 1
ATOM 740 O O . SER A 1 92 ? 28.914 7.62 1.171 1 95.98 92 SER A O 1
ATOM 742 N N . SER A 1 93 ? 26.977 8.872 1.107 1 93.04 93 SER A N 1
ATOM 743 C CA . SER A 1 93 ? 27.773 10.093 1.051 1 93.04 93 SER A CA 1
ATOM 744 C C . SER A 1 93 ? 28.664 10.23 2.281 1 93.04 93 SER A C 1
ATOM 746 O O . SER A 1 93 ? 28.224 9.972 3.404 1 93.04 93 SER A O 1
ATOM 748 N N . SER A 1 94 ? 29.88 10.425 2.216 1 88.84 94 SE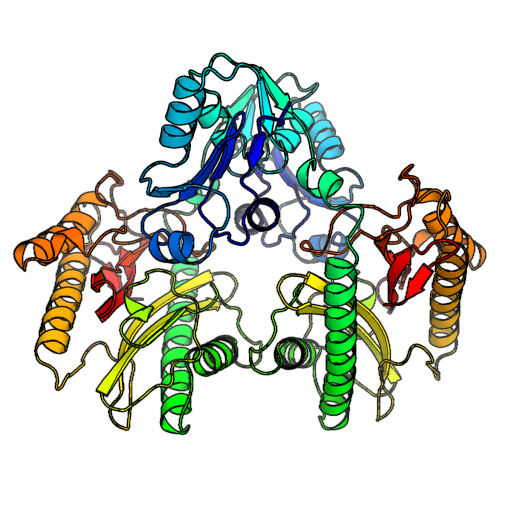R A N 1
ATOM 749 C CA . SER A 1 94 ? 30.871 10.733 3.242 1 88.84 94 SER A CA 1
ATOM 750 C C . SER A 1 94 ? 31.305 9.475 3.987 1 88.84 94 SER A C 1
ATOM 752 O O . SER A 1 94 ? 31.919 9.559 5.052 1 88.84 94 SER A O 1
ATOM 754 N N . LEU A 1 95 ? 30.726 8.347 3.605 1 92.15 95 LEU A N 1
ATOM 755 C CA . LEU A 1 95 ? 31.19 7.079 4.157 1 92.15 95 LEU A CA 1
ATOM 756 C C . LEU A 1 95 ? 32.208 6.422 3.23 1 92.15 95 LEU A C 1
ATOM 758 O O . LEU A 1 95 ? 31.997 6.355 2.017 1 92.15 95 LEU A O 1
ATOM 762 N N . ASN A 1 96 ? 33.319 6.138 3.765 1 90.51 96 ASN A N 1
ATOM 763 C CA . ASN A 1 96 ? 34.352 5.445 3.002 1 90.51 96 ASN A CA 1
ATOM 764 C C . ASN A 1 96 ? 34.345 3.946 3.283 1 90.51 96 ASN A C 1
ATOM 766 O O . ASN A 1 96 ? 35.21 3.44 4.001 1 90.51 96 ASN A O 1
ATOM 770 N N . LEU A 1 97 ? 33.419 3.291 2.802 1 93.16 97 LEU A N 1
ATOM 771 C CA . LEU A 1 97 ? 33.323 1.843 2.949 1 93.16 97 LEU A CA 1
ATOM 772 C C . LEU A 1 97 ? 32.729 1.208 1.696 1 93.16 97 LEU A C 1
ATOM 774 O O . LEU A 1 97 ? 32.254 1.913 0.803 1 93.16 97 LEU A O 1
ATOM 778 N N . ASN A 1 98 ? 32.809 -0.054 1.599 1 95.13 98 ASN A N 1
ATOM 779 C CA . ASN A 1 98 ? 32.255 -0.808 0.479 1 95.13 98 ASN A CA 1
ATOM 780 C C . ASN A 1 98 ? 30.792 -1.169 0.716 1 95.13 98 ASN A C 1
ATOM 782 O O . ASN A 1 98 ? 30.475 -1.923 1.638 1 95.13 98 ASN A O 1
ATOM 786 N N . PHE A 1 99 ? 29.947 -0.564 -0.012 1 96.22 99 PHE A N 1
ATOM 787 C CA . PHE A 1 99 ? 28.546 -0.967 -0.007 1 96.22 99 PHE A CA 1
ATOM 788 C C . PHE A 1 99 ? 28.314 -2.131 -0.963 1 96.22 99 PHE A C 1
ATOM 790 O O . PHE A 1 99 ? 28.343 -1.954 -2.183 1 96.22 99 PHE A O 1
ATOM 797 N N . LYS A 1 100 ? 28.12 -3.278 -0.415 1 96.73 100 LYS A N 1
ATOM 798 C CA . LYS A 1 100 ? 27.898 -4.47 -1.228 1 96.73 100 LYS A CA 1
ATOM 799 C C . LYS A 1 100 ? 26.435 -4.587 -1.645 1 96.73 100 LYS A C 1
ATOM 801 O O . LYS A 1 100 ? 25.556 -4.77 -0.8 1 96.73 100 LYS A O 1
ATOM 806 N N . SER A 1 101 ? 26.174 -4.484 -2.912 1 96.35 101 SER A N 1
ATOM 807 C CA . SER 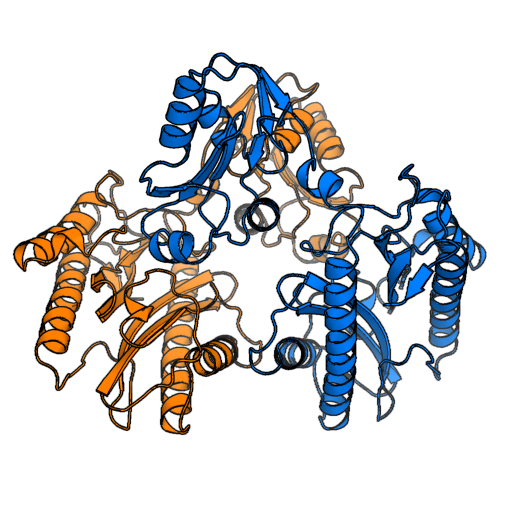A 1 101 ? 24.841 -4.673 -3.475 1 96.35 101 SER A CA 1
ATOM 808 C C . SER A 1 101 ? 24.402 -6.131 -3.376 1 96.35 101 SER A C 1
ATOM 810 O O . SER A 1 101 ? 25.011 -7.011 -3.988 1 96.35 101 SER A O 1
ATOM 812 N N . SER A 1 102 ? 23.379 -6.39 -2.657 1 96.63 102 SER A N 1
ATOM 813 C CA . SER A 1 102 ? 22.851 -7.737 -2.468 1 96.63 102 SER A CA 1
ATOM 814 C C . SER A 1 102 ? 21.336 -7.765 -2.639 1 96.63 102 SER A C 1
ATOM 816 O O . SER A 1 102 ? 20.594 -7.775 -1.655 1 96.63 102 SER A O 1
ATOM 818 N N . PRO A 1 103 ? 20.879 -7.891 -3.881 1 95.86 103 PRO A N 1
ATOM 819 C CA . PRO A 1 103 ? 19.434 -7.875 -4.123 1 95.86 103 PRO A CA 1
ATOM 820 C C . PRO A 1 103 ? 18.706 -9.024 -3.43 1 95.86 103 PRO A C 1
ATOM 822 O O . PRO A 1 103 ? 19.155 -10.171 -3.493 1 95.86 103 PRO A O 1
ATOM 825 N N . ASN A 1 104 ? 17.65 -8.738 -2.699 1 95.58 104 ASN A N 1
ATOM 826 C CA . ASN A 1 104 ? 16.725 -9.696 -2.103 1 95.58 104 ASN A CA 1
ATOM 827 C C . ASN A 1 104 ? 17.412 -10.555 -1.045 1 95.58 104 ASN A C 1
ATOM 829 O O . ASN A 1 104 ? 17.005 -11.692 -0.802 1 95.58 104 ASN A O 1
ATOM 833 N N . PHE A 1 105 ? 18.529 -10.085 -0.453 1 95.58 105 PHE A N 1
ATOM 834 C CA . PHE A 1 105 ? 19.291 -10.94 0.45 1 95.58 105 PHE A CA 1
ATOM 835 C C . PHE A 1 105 ? 18.449 -11.339 1.656 1 95.58 105 PHE A C 1
ATOM 837 O O . PHE A 1 105 ? 18.616 -12.432 2.202 1 95.58 105 PHE A O 1
ATOM 844 N N . SER A 1 106 ? 17.541 -10.472 2.098 1 96.23 106 SER A N 1
ATOM 845 C CA . SER A 1 106 ? 16.655 -10.837 3.2 1 96.23 106 SER A CA 1
ATOM 846 C C . SER A 1 106 ? 15.682 -11.935 2.785 1 96.23 106 SER A C 1
ATOM 848 O O . SER A 1 106 ? 15.401 -12.849 3.564 1 96.23 106 SER A O 1
ATOM 850 N N . GLN A 1 107 ? 15.149 -11.877 1.573 1 96.15 107 GLN A N 1
ATOM 851 C CA . GLN A 1 107 ? 14.251 -12.915 1.077 1 96.15 107 GLN A CA 1
ATOM 852 C C . GLN A 1 107 ? 14.98 -14.248 0.93 1 96.15 107 GLN A C 1
ATOM 854 O O . GLN A 1 107 ? 14.411 -15.306 1.206 1 96.15 107 GLN A O 1
ATOM 859 N N . LYS A 1 108 ? 16.218 -14.175 0.452 1 96.45 108 LYS A N 1
ATOM 860 C CA . LYS A 1 108 ? 17.016 -15.39 0.316 1 96.45 108 LYS A CA 1
ATOM 861 C C . LYS A 1 108 ? 17.212 -16.073 1.667 1 96.45 108 LYS A C 1
ATOM 863 O O . LYS A 1 108 ? 17.143 -17.3 1.764 1 96.45 108 LYS A O 1
ATOM 868 N N . LYS A 1 109 ? 17.348 -15.231 2.672 1 94.73 109 LYS A N 1
ATOM 869 C CA . LYS A 1 109 ? 17.514 -15.737 4.032 1 94.73 109 LYS A CA 1
ATOM 870 C C . LYS A 1 109 ? 16.25 -16.443 4.514 1 94.73 109 LYS A C 1
ATOM 872 O O . LYS A 1 109 ? 16.32 -17.359 5.336 1 94.73 109 LYS A O 1
ATOM 877 N N . ARG A 1 110 ? 15.109 -16.028 3.905 1 95.67 110 ARG A N 1
ATOM 878 C CA . ARG A 1 110 ? 13.842 -16.548 4.408 1 95.67 110 ARG A CA 1
ATOM 879 C C . ARG A 1 110 ? 13.217 -17.522 3.415 1 95.67 110 ARG A C 1
ATOM 881 O O . ARG A 1 110 ? 12.06 -17.92 3.572 1 95.67 110 ARG A O 1
ATOM 888 N N . GLU A 1 111 ? 13.95 -17.951 2.464 1 96.97 111 GLU A N 1
ATOM 889 C CA . GLU A 1 111 ? 13.423 -18.812 1.409 1 96.97 111 GLU A CA 1
ATOM 890 C C . GLU A 1 111 ? 13.021 -20.177 1.959 1 96.97 111 GLU A C 1
ATOM 892 O O . GLU A 1 111 ? 12.046 -20.775 1.499 1 96.97 111 GLU A O 1
ATOM 897 N N . ILE A 1 112 ? 13.86 -20.733 2.852 1 98.09 112 ILE A N 1
ATOM 898 C CA . ILE A 1 112 ? 13.541 -21.976 3.544 1 98.09 112 ILE A CA 1
ATOM 899 C C . ILE A 1 112 ? 12.855 -21.666 4.873 1 98.09 112 ILE A C 1
ATOM 901 O O . ILE A 1 112 ? 13.481 -21.137 5.794 1 98.09 112 ILE A O 1
ATOM 905 N N . LYS A 1 113 ? 11.642 -22.021 4.963 1 98.4 113 LYS A N 1
ATOM 906 C CA . LYS A 1 113 ? 10.843 -21.676 6.136 1 98.4 113 LYS A CA 1
ATOM 907 C C . LYS A 1 113 ? 11.086 -22.661 7.276 1 98.4 113 LYS A C 1
ATOM 909 O O . LYS A 1 113 ? 11.246 -23.861 7.042 1 98.4 113 LYS A O 1
ATOM 914 N N . SER A 1 114 ? 11.103 -22.211 8.472 1 97.72 114 SER A N 1
ATOM 915 C CA . SER A 1 114 ? 11.087 -23.063 9.656 1 97.72 114 SER A CA 1
ATOM 916 C C . SER A 1 114 ? 9.726 -23.725 9.843 1 97.72 114 SER A C 1
ATOM 918 O O . SER A 1 114 ? 8.744 -23.325 9.214 1 97.72 114 SER A O 1
ATOM 920 N N . GLN A 1 115 ? 9.664 -24.698 10.687 1 98 115 GLN A N 1
ATOM 921 C CA . GLN A 1 115 ? 8.4 -25.364 10.983 1 98 115 GLN A CA 1
ATOM 922 C C . GLN A 1 115 ? 7.39 -24.387 11.577 1 98 115 GLN A C 1
ATOM 924 O O . GLN A 1 115 ? 6.193 -24.474 11.293 1 98 115 GLN A O 1
ATOM 929 N N . ARG A 1 116 ? 7.891 -23.499 12.359 1 97.57 116 ARG A N 1
ATOM 930 C CA . ARG A 1 116 ? 7.016 -22.485 12.938 1 97.57 116 ARG A CA 1
ATOM 931 C C . ARG A 1 116 ? 6.374 -21.63 11.851 1 97.57 116 ARG A C 1
ATOM 933 O O . ARG A 1 116 ? 5.169 -21.372 11.887 1 97.57 116 ARG A O 1
ATOM 940 N N . GLU A 1 117 ? 7.169 -21.18 10.924 1 98.3 117 GLU A N 1
ATOM 941 C CA . GLU A 1 117 ? 6.659 -20.379 9.815 1 98.3 117 GLU A CA 1
ATOM 942 C C . GLU A 1 117 ? 5.649 -21.167 8.984 1 98.3 117 GLU A C 1
ATOM 944 O O . GLU A 1 117 ? 4.614 -20.631 8.584 1 98.3 117 GLU A O 1
ATOM 949 N N . ILE A 1 118 ? 5.933 -22.398 8.739 1 98.66 118 ILE A N 1
ATOM 950 C CA . ILE A 1 118 ? 5.051 -23.253 7.952 1 98.66 118 ILE A CA 1
ATOM 951 C C . ILE A 1 118 ? 3.704 -23.394 8.658 1 98.66 118 ILE A C 1
ATOM 953 O O . ILE A 1 118 ? 2.652 -23.333 8.019 1 98.66 118 ILE A O 1
ATOM 957 N N . ASN A 1 119 ? 3.737 -23.542 9.935 1 98.64 119 ASN A N 1
ATOM 958 C CA . ASN A 1 119 ? 2.499 -23.648 10.7 1 98.64 119 ASN A CA 1
ATOM 959 C C . ASN A 1 119 ? 1.667 -22.372 10.6 1 98.64 119 ASN A C 1
ATOM 961 O O . ASN A 1 119 ? 0.439 -22.432 10.513 1 98.64 119 ASN A O 1
ATOM 965 N N . LEU A 1 120 ? 2.322 -21.246 10.642 1 98.49 120 LEU A N 1
ATOM 966 C CA . LEU A 1 120 ? 1.626 -19.973 10.494 1 98.49 120 LEU A CA 1
ATOM 967 C C . LEU A 1 120 ? 1.007 -19.85 9.106 1 98.49 120 LEU A C 1
ATOM 969 O O . LEU A 1 120 ? -0.123 -19.377 8.965 1 98.49 120 LEU A O 1
ATOM 973 N N . LEU A 1 121 ? 1.721 -20.307 8.121 1 98.79 121 LEU A N 1
ATOM 974 C CA . LEU A 1 121 ? 1.228 -20.262 6.749 1 98.79 121 LEU A CA 1
ATOM 975 C C . LEU A 1 121 ? 0.052 -21.215 6.562 1 98.79 121 LEU A C 1
ATOM 977 O O . LEU A 1 121 ? -0.9 -20.9 5.844 1 98.79 121 LEU A O 1
ATOM 981 N N . LYS A 1 122 ? 0.092 -22.364 7.211 1 98.7 122 LYS A N 1
ATOM 982 C CA . LYS A 1 122 ? -1.02 -23.309 7.178 1 98.7 122 LYS A CA 1
ATOM 983 C C . LYS A 1 122 ? -2.277 -22.701 7.792 1 98.7 122 LYS A C 1
ATOM 985 O O . LYS A 1 122 ? -3.372 -22.839 7.243 1 98.7 122 LYS A O 1
ATOM 990 N N . GLU A 1 123 ? -2.069 -22.062 8.862 1 98.55 123 GLU A N 1
ATOM 991 C CA . GLU A 1 123 ? -3.2 -21.407 9.512 1 98.55 123 GLU A CA 1
ATOM 992 C C . GLU A 1 123 ? -3.77 -20.294 8.637 1 98.55 123 GLU A C 1
ATOM 994 O O . GLU A 1 123 ? -4.989 -20.148 8.525 1 98.55 123 GLU A O 1
ATOM 999 N N . ALA A 1 124 ? -2.889 -19.498 7.997 1 98.49 124 ALA A N 1
ATOM 1000 C CA . ALA A 1 124 ? -3.337 -18.455 7.078 1 98.49 124 ALA A CA 1
ATOM 1001 C C . ALA A 1 124 ? -4.156 -19.047 5.934 1 98.49 124 ALA A C 1
ATOM 1003 O O . ALA A 1 124 ? -5.197 -18.502 5.561 1 98.49 124 ALA A O 1
ATOM 1004 N N . ALA A 1 125 ? -3.68 -20.163 5.424 1 98.54 125 ALA A N 1
ATOM 1005 C CA . ALA A 1 125 ? -4.369 -20.822 4.317 1 98.54 125 ALA A CA 1
ATOM 1006 C C . ALA A 1 125 ? -5.746 -21.32 4.746 1 98.54 125 ALA A C 1
ATOM 1008 O O . ALA A 1 125 ? -6.726 -21.159 4.016 1 98.54 125 ALA A O 1
ATOM 1009 N N . LYS A 1 126 ? -5.834 -21.918 5.897 1 98.33 126 LYS A N 1
ATOM 1010 C CA . LYS A 1 126 ? -7.092 -22.431 6.433 1 98.33 126 LYS A CA 1
ATOM 1011 C C . LYS A 1 126 ? -8.105 -21.307 6.631 1 98.33 126 LYS A C 1
ATOM 1013 O O . LYS A 1 126 ? -9.264 -21.431 6.23 1 98.33 126 LYS A O 1
ATOM 1018 N N . LEU A 1 127 ? -7.675 -20.254 7.216 1 98.08 127 LEU A N 1
ATOM 1019 C CA . LEU A 1 127 ? -8.54 -19.098 7.428 1 98.08 127 LEU A CA 1
ATOM 1020 C C . LEU A 1 127 ? -8.966 -18.487 6.097 1 98.08 127 LEU A C 1
ATOM 1022 O O . LEU A 1 127 ? -10.116 -18.071 5.94 1 98.08 127 LEU A O 1
ATOM 1026 N N . GLY A 1 128 ? -8.004 -18.435 5.14 1 97.85 128 GLY A N 1
ATOM 1027 C CA . GLY A 1 128 ? -8.34 -17.954 3.809 1 97.85 128 GLY A CA 1
ATOM 1028 C C . GLY A 1 128 ? -9.415 -18.781 3.13 1 97.85 128 GLY A C 1
ATOM 1029 O O . GLY A 1 128 ? -10.315 -18.234 2.49 1 97.85 128 GLY A O 1
ATOM 1030 N N . GLU A 1 129 ? -9.277 -20.047 3.269 1 97.95 129 GLU A N 1
ATOM 1031 C CA . GLU A 1 129 ? -10.284 -20.944 2.71 1 97.95 129 GLU A CA 1
ATOM 1032 C C . GLU A 1 129 ? -11.659 -20.677 3.315 1 97.95 129 GLU A C 1
ATOM 1034 O O . GLU A 1 129 ? -12.663 -20.649 2.601 1 97.95 129 GLU A O 1
ATOM 1039 N N . LYS A 1 130 ? -11.687 -20.544 4.551 1 97.79 130 LYS A N 1
ATOM 1040 C CA . LYS A 1 130 ? -12.943 -20.23 5.228 1 97.79 130 LYS A CA 1
ATOM 1041 C C . LYS A 1 130 ? -13.547 -18.935 4.692 1 97.79 130 LYS A C 1
ATOM 1043 O O . LYS A 1 130 ? -14.768 -18.82 4.566 1 97.79 130 LYS A O 1
ATOM 1048 N N . CYS A 1 131 ? -12.712 -17.959 4.419 1 97.77 131 CYS A N 1
ATOM 1049 C CA . CYS A 1 131 ? -13.184 -16.695 3.867 1 97.77 131 CYS A CA 1
ATOM 1050 C C . CYS A 1 131 ? -13.842 -16.905 2.508 1 97.77 131 CYS A C 1
ATOM 1052 O O . CYS A 1 131 ? -14.841 -16.257 2.19 1 97.77 131 CYS A O 1
ATOM 1054 N N . PHE A 1 132 ? -13.322 -17.791 1.705 1 98.33 132 PHE A N 1
ATOM 1055 C CA . PHE A 1 132 ? -13.939 -18.114 0.424 1 98.33 132 PHE A CA 1
ATOM 1056 C C . PHE A 1 132 ? -15.316 -18.734 0.626 1 98.33 132 PHE A C 1
ATOM 1058 O O . PHE A 1 132 ? -16.258 -18.417 -0.103 1 98.33 132 PHE A O 1
ATOM 1065 N N . ASP A 1 133 ? -15.414 -19.608 1.609 1 98.18 133 ASP A N 1
ATOM 1066 C CA . ASP A 1 133 ? -16.704 -20.209 1.931 1 98.18 133 ASP A CA 1
ATOM 1067 C C . ASP A 1 133 ? -17.714 -19.146 2.358 1 98.18 133 ASP A C 1
ATOM 1069 O O . ASP A 1 133 ? -18.871 -19.175 1.934 1 98.18 133 ASP A O 1
ATOM 1073 N N . ASP A 1 134 ? -17.254 -18.257 3.17 1 97.7 134 ASP A N 1
ATOM 1074 C CA . ASP A 1 134 ? -18.121 -17.181 3.641 1 97.7 134 ASP A CA 1
ATOM 1075 C C . ASP A 1 134 ? -18.558 -16.283 2.487 1 97.7 134 ASP A C 1
ATOM 1077 O O . ASP A 1 134 ? -19.698 -15.815 2.455 1 97.7 134 ASP A O 1
ATOM 1081 N N . LEU A 1 135 ? -17.658 -16.025 1.578 1 97.65 135 LEU A N 1
ATOM 1082 C CA . LEU A 1 135 ? -17.998 -15.211 0.417 1 97.65 135 LEU A CA 1
ATOM 1083 C C . LEU A 1 135 ? -19.045 -15.906 -0.447 1 97.65 135 LEU A C 1
ATOM 1085 O O . LEU A 1 135 ? -19.992 -15.27 -0.914 1 97.65 135 LEU A O 1
ATOM 1089 N N . ALA A 1 136 ? -18.846 -17.195 -0.653 1 98.12 136 ALA A N 1
ATOM 1090 C CA . ALA A 1 136 ? -19.831 -17.963 -1.41 1 98.12 136 ALA A CA 1
ATOM 1091 C C . ALA A 1 136 ? -21.208 -17.885 -0.756 1 98.12 136 ALA A C 1
ATOM 1093 O O . ALA A 1 136 ? -22.215 -17.679 -1.438 1 98.12 136 ALA A O 1
ATOM 1094 N N . LYS A 1 137 ? -21.247 -18.011 0.524 1 97.6 137 LYS A N 1
ATOM 1095 C CA . LYS A 1 137 ? -22.501 -17.916 1.264 1 97.6 137 LYS A CA 1
ATOM 1096 C C . LYS A 1 137 ? -23.16 -16.555 1.058 1 97.6 137 LYS A C 1
ATOM 1098 O O . LYS A 1 137 ? -24.359 -16.475 0.783 1 97.6 137 LYS A O 1
ATOM 1103 N N . PHE A 1 138 ? -22.382 -15.528 1.168 1 96.37 138 PHE A N 1
ATOM 1104 C CA . PHE A 1 138 ? -22.887 -14.174 0.975 1 96.37 138 PHE A CA 1
ATOM 1105 C C . PHE A 1 138 ? -23.485 -14.012 -0.418 1 96.37 138 PHE A C 1
ATOM 1107 O O . PHE A 1 138 ? -24.589 -13.485 -0.568 1 96.37 138 PHE A O 1
ATOM 1114 N N . ILE A 1 139 ? -22.717 -14.455 -1.448 1 97.05 139 ILE A N 1
ATOM 1115 C CA . ILE A 1 139 ? -23.154 -14.313 -2.833 1 97.05 139 ILE A CA 1
ATOM 1116 C C . ILE A 1 139 ? -24.449 -15.091 -3.048 1 97.05 139 ILE A C 1
ATOM 1118 O O . ILE A 1 139 ? -25.37 -14.606 -3.71 1 97.05 139 ILE A O 1
ATOM 1122 N N . ASN A 1 140 ? -24.551 -16.268 -2.459 1 97.06 140 ASN A N 1
ATOM 1123 C CA . ASN A 1 140 ? -25.722 -17.125 -2.607 1 97.06 140 ASN A CA 1
ATOM 1124 C C . ASN A 1 140 ? -26.953 -16.511 -1.947 1 97.06 140 ASN A C 1
ATOM 1126 O O . ASN A 1 140 ? -28.083 -16.785 -2.356 1 97.06 140 ASN A O 1
ATOM 1130 N N . GLU A 1 141 ? -26.738 -15.659 -0.984 1 96.15 141 GLU A N 1
ATOM 1131 C CA . GLU A 1 141 ? -27.836 -15.059 -0.233 1 96.15 141 GLU A CA 1
ATOM 1132 C C . GLU A 1 141 ? -28.177 -13.671 -0.768 1 96.15 141 GLU A C 1
ATOM 1134 O O . GLU A 1 141 ? -29.111 -13.026 -0.287 1 96.15 141 GLU A O 1
ATOM 1139 N N . SER A 1 142 ? -27.424 -13.28 -1.709 1 92.67 142 SER A N 1
ATOM 1140 C CA . SER A 1 142 ? -27.619 -11.943 -2.261 1 92.67 142 SER A CA 1
ATOM 1141 C C . SER A 1 142 ? -28.09 -12.005 -3.71 1 92.67 142 SER A C 1
ATOM 1143 O O . SER A 1 142 ? -28.01 -13.056 -4.349 1 92.67 142 SER A O 1
ATOM 1145 N N . LYS A 1 143 ? -28.752 -10.894 -4.135 1 90.06 143 LYS A N 1
ATOM 1146 C CA . LYS A 1 143 ? -29.228 -10.834 -5.513 1 90.06 143 LYS A CA 1
ATOM 1147 C C . LYS A 1 143 ? -28.627 -9.641 -6.251 1 90.06 143 LYS A C 1
ATOM 1149 O O . LYS A 1 143 ? -28.395 -8.588 -5.654 1 90.06 143 LYS A O 1
ATOM 1154 N N . ASN A 1 144 ? -28.312 -9.93 -7.553 1 92.3 144 ASN A N 1
ATOM 1155 C CA . ASN A 1 144 ? -27.976 -8.865 -8.491 1 92.3 144 ASN A CA 1
ATOM 1156 C C . ASN A 1 144 ? -26.72 -8.114 -8.059 1 92.3 144 ASN A C 1
ATOM 1158 O O . ASN A 1 144 ? -26.678 -6.883 -8.113 1 92.3 144 ASN A O 1
ATOM 1162 N N . LEU A 1 145 ? -25.73 -8.857 -7.636 1 94.52 145 LEU A N 1
ATOM 1163 C CA . LEU A 1 145 ? -24.479 -8.25 -7.194 1 94.52 145 LEU A CA 1
ATOM 1164 C C . LEU A 1 145 ? -23.604 -7.877 -8.386 1 94.52 145 LEU A C 1
ATOM 1166 O O . LEU A 1 145 ? -23.467 -8.659 -9.33 1 94.52 145 LEU A O 1
ATOM 1170 N N . SER A 1 146 ? -23.036 -6.725 -8.363 1 95.5 146 SER A N 1
ATOM 1171 C CA . SER A 1 146 ? -22.006 -6.342 -9.323 1 95.5 146 SER A CA 1
ATOM 1172 C C . SER A 1 146 ? -20.628 -6.817 -8.875 1 95.5 146 SER A C 1
ATOM 1174 O O . SER A 1 146 ? -20.449 -7.22 -7.724 1 95.5 146 SER A O 1
ATOM 1176 N N . GLU A 1 147 ? -19.601 -6.774 -9.8 1 95.91 147 GLU A N 1
ATOM 1177 C CA . GLU A 1 147 ? -18.218 -7.066 -9.435 1 95.91 147 GLU A CA 1
ATOM 1178 C C . GLU A 1 147 ? -17.745 -6.164 -8.299 1 95.91 147 GLU A C 1
ATOM 1180 O O . GLU A 1 147 ? -17.071 -6.623 -7.375 1 95.91 147 GLU A O 1
ATOM 1185 N N . GLU A 1 148 ? -18.102 -4.92 -8.414 1 92.46 148 GLU A N 1
ATOM 1186 C CA . GLU A 1 148 ? -17.7 -3.953 -7.396 1 92.46 148 GLU A CA 1
ATOM 1187 C C . GLU A 1 148 ? -18.26 -4.328 -6.027 1 92.46 148 GLU A C 1
ATOM 1189 O O . GLU A 1 148 ? -17.556 -4.247 -5.019 1 92.46 148 GLU A O 1
ATOM 1194 N N . GLU A 1 149 ? -19.5 -4.673 -5.985 1 92.38 149 GLU A N 1
ATOM 1195 C CA . GLU A 1 149 ? -20.141 -5.063 -4.732 1 92.38 149 GLU A CA 1
ATOM 1196 C C . GLU A 1 149 ? -19.537 -6.351 -4.181 1 92.38 149 GLU A C 1
ATOM 1198 O O . GLU A 1 149 ? -19.308 -6.469 -2.975 1 92.38 149 GLU A O 1
ATOM 1203 N N . ILE A 1 150 ? -19.266 -7.292 -5.079 1 96.02 150 ILE A N 1
ATOM 1204 C CA . ILE A 1 150 ? -18.648 -8.542 -4.652 1 96.02 150 ILE A CA 1
ATOM 1205 C C . ILE A 1 150 ? -17.254 -8.265 -4.095 1 96.02 150 ILE A C 1
ATOM 1207 O O . ILE A 1 150 ? -16.88 -8.798 -3.047 1 96.02 150 ILE A O 1
ATOM 1211 N N . ASN A 1 151 ? -16.54 -7.465 -4.791 1 95.07 151 ASN A N 1
ATOM 1212 C CA . ASN A 1 151 ? -15.188 -7.123 -4.363 1 95.07 151 ASN A CA 1
ATOM 1213 C C . ASN A 1 151 ? -15.186 -6.457 -2.991 1 95.07 151 ASN A C 1
ATOM 1215 O O . ASN A 1 151 ? -14.366 -6.794 -2.134 1 95.07 151 ASN A O 1
ATOM 1219 N N . PHE A 1 152 ? -16.102 -5.53 -2.795 1 90.82 152 PHE A N 1
ATOM 1220 C CA . PHE A 1 152 ? -16.205 -4.838 -1.515 1 90.82 152 PHE A CA 1
ATOM 1221 C C . PHE A 1 152 ? -16.501 -5.823 -0.39 1 90.82 152 PHE A C 1
ATOM 1223 O O . PHE A 1 152 ? -15.849 -5.793 0.656 1 90.82 152 PHE A O 1
ATOM 1230 N N . ASN A 1 153 ? -17.436 -6.657 -0.606 1 92.81 153 ASN A N 1
ATOM 1231 C CA . ASN A 1 153 ? -17.811 -7.62 0.425 1 92.81 153 ASN A CA 1
ATOM 1232 C C . ASN A 1 153 ? -16.712 -8.654 0.652 1 92.81 153 ASN A C 1
ATOM 1234 O O . ASN A 1 153 ? -16.513 -9.118 1.776 1 92.81 153 ASN A O 1
ATOM 1238 N N . ALA A 1 154 ? -16.015 -9.052 -0.437 1 95.76 154 ALA A N 1
ATOM 1239 C CA . ALA A 1 154 ? -14.872 -9.946 -0.271 1 95.76 154 ALA A CA 1
ATOM 1240 C C . ALA A 1 154 ? -13.837 -9.342 0.674 1 95.76 154 ALA A C 1
ATOM 1242 O O . ALA A 1 154 ? -13.329 -10.025 1.567 1 95.76 154 ALA A O 1
ATOM 1243 N N . GLN A 1 155 ? -13.567 -8.069 0.5 1 92.97 155 GLN A N 1
ATOM 1244 C CA . GLN A 1 155 ? -12.614 -7.391 1.372 1 92.97 155 GLN A CA 1
ATOM 1245 C C . GLN A 1 155 ? -13.062 -7.452 2.83 1 92.97 155 GLN A C 1
ATOM 1247 O O . GLN A 1 155 ? -12.256 -7.728 3.721 1 92.97 155 GLN A O 1
ATOM 1252 N N . MET A 1 156 ? -14.314 -7.272 3.017 1 89.46 156 MET A N 1
ATOM 1253 C CA . MET A 1 156 ? -14.86 -7.284 4.37 1 89.46 156 MET A CA 1
ATOM 1254 C C . MET A 1 156 ? -14.823 -8.69 4.959 1 89.46 156 MET A C 1
ATOM 1256 O O . MET A 1 156 ? -14.39 -8.88 6.097 1 89.46 156 MET A O 1
ATOM 1260 N N . ILE A 1 157 ? -15.238 -9.561 4.185 1 94.08 157 ILE A N 1
ATOM 1261 C CA . ILE A 1 157 ? -15.344 -10.942 4.643 1 94.08 157 ILE A CA 1
ATOM 1262 C C . ILE A 1 157 ? -13.951 -11.499 4.928 1 94.08 157 ILE A C 1
ATOM 1264 O O . ILE A 1 157 ? -13.737 -12.162 5.945 1 94.08 157 ILE A O 1
ATOM 1268 N N . PHE A 1 158 ? -12.986 -11.213 4.078 1 96.3 158 PHE A N 1
ATOM 1269 C CA . PHE A 1 158 ? -11.629 -11.721 4.246 1 96.3 158 PHE A CA 1
ATOM 1270 C C . PHE A 1 158 ? -10.969 -11.108 5.475 1 96.3 158 PHE A C 1
ATOM 1272 O O . PHE A 1 158 ? -10.103 -11.727 6.096 1 96.3 158 PHE A O 1
ATOM 1279 N N . ARG A 1 159 ? -11.376 -9.962 5.857 1 92.25 159 ARG A N 1
ATOM 1280 C CA . ARG A 1 159 ? -10.78 -9.299 7.012 1 92.25 159 ARG A CA 1
ATOM 1281 C C . ARG A 1 159 ? -11.423 -9.775 8.31 1 92.25 159 ARG A C 1
ATOM 1283 O O . ARG A 1 159 ? -10.926 -9.483 9.399 1 92.25 159 ARG A O 1
ATOM 1290 N N . GLN A 1 160 ? -12.524 -10.537 8.157 1 88.77 160 GLN A N 1
ATOM 1291 C CA . GLN A 1 160 ? -13.226 -11.116 9.298 1 88.77 160 GLN A CA 1
ATOM 1292 C C . GLN A 1 160 ? -13.444 -10.078 10.394 1 88.77 160 GLN A C 1
ATOM 1294 O O . GLN A 1 160 ? -13.051 -10.289 11.543 1 88.77 160 GLN A O 1
ATOM 1299 N N . ASN A 1 161 ? -14.123 -8.956 10.05 1 77.54 161 ASN A N 1
ATOM 1300 C CA . ASN A 1 161 ? -14.481 -7.882 10.97 1 77.54 161 ASN A CA 1
ATOM 1301 C C . ASN A 1 161 ? -13.248 -7.284 11.641 1 77.54 161 ASN A C 1
ATOM 1303 O O . ASN A 1 161 ? -13.27 -6.986 12.836 1 77.54 161 ASN A O 1
ATOM 1307 N N . GLY A 1 162 ? -12.089 -7.357 10.878 1 79.66 162 GLY A N 1
ATOM 1308 C CA . GLY A 1 162 ? -10.895 -6.677 11.357 1 79.66 162 GLY A CA 1
ATOM 1309 C C . GLY A 1 162 ? -9.923 -7.604 12.062 1 79.66 162 GLY A C 1
ATOM 1310 O O . GLY A 1 162 ? -8.816 -7.195 12.419 1 79.66 162 GLY A O 1
ATOM 1311 N N . ALA A 1 163 ? -10.305 -8.829 12.235 1 84.37 163 ALA A N 1
ATOM 1312 C CA . ALA A 1 163 ? -9.436 -9.779 12.926 1 84.37 163 ALA A CA 1
ATOM 1313 C C . ALA A 1 163 ? -8.24 -10.159 12.058 1 84.37 163 ALA A C 1
ATOM 1315 O O . ALA A 1 163 ? -7.211 -10.606 12.57 1 84.37 163 ALA A O 1
ATOM 1316 N N . LEU A 1 164 ? -8.451 -9.987 10.759 1 90.14 164 LEU A N 1
ATOM 1317 C CA . LEU A 1 164 ? -7.403 -10.324 9.802 1 90.14 164 LEU A CA 1
ATOM 1318 C C . LEU A 1 164 ? -7.128 -9.155 8.862 1 90.14 164 LEU A C 1
ATOM 1320 O O . LEU A 1 164 ? -7.95 -8.243 8.742 1 90.14 164 LEU A O 1
ATOM 1324 N N . ASN A 1 165 ? -5.973 -9.217 8.269 1 90.62 165 ASN A N 1
ATOM 1325 C CA . ASN A 1 165 ? -5.62 -8.282 7.206 1 90.62 165 ASN A CA 1
ATOM 1326 C C . ASN A 1 165 ? -5.545 -8.978 5.85 1 90.62 165 ASN A C 1
ATOM 1328 O O . ASN A 1 165 ? -5.365 -10.195 5.781 1 90.62 165 ASN A O 1
ATOM 1332 N N . LEU A 1 166 ? -5.715 -8.196 4.888 1 94.68 166 LEU A N 1
ATOM 1333 C CA . LEU A 1 166 ? -5.6 -8.727 3.534 1 94.68 166 LEU A CA 1
ATOM 1334 C C . LEU A 1 166 ? -4.137 -8.877 3.131 1 94.68 166 LEU A C 1
ATOM 1336 O O . LEU A 1 166 ? -3.31 -8.02 3.449 1 94.68 166 LEU A O 1
ATOM 1340 N N . SER A 1 167 ? -3.825 -9.95 2.427 1 96.89 167 SER A N 1
ATOM 1341 C CA . SER A 1 167 ? -2.497 -10.069 1.834 1 96.89 167 SER A CA 1
ATOM 1342 C C . SER A 1 167 ? -2.338 -9.131 0.642 1 96.89 167 SER A C 1
ATOM 1344 O O . SER A 1 167 ? -1.222 -8.725 0.309 1 96.89 167 SER A O 1
ATOM 1346 N N . PHE A 1 168 ? -3.403 -8.887 -0.008 1 94.09 168 PHE A N 1
ATOM 1347 C CA . PHE A 1 168 ? -3.564 -7.992 -1.148 1 94.09 168 PHE A CA 1
ATOM 1348 C C . PHE A 1 168 ? -5.039 -7.72 -1.418 1 94.09 168 PHE A C 1
ATOM 1350 O O . PHE A 1 168 ? -5.911 -8.409 -0.884 1 94.09 168 PHE A O 1
ATOM 1357 N N . GLU A 1 169 ? -5.311 -6.696 -2.161 1 90.66 169 GLU A N 1
ATOM 1358 C CA . GLU A 1 169 ? -6.702 -6.457 -2.532 1 90.66 169 GLU A CA 1
ATOM 1359 C C . GLU A 1 169 ? -7.241 -7.583 -3.41 1 90.66 169 GLU A C 1
ATOM 1361 O O . GLU A 1 169 ? -6.645 -7.915 -4.437 1 90.66 169 GLU A O 1
ATOM 1366 N N . PRO A 1 170 ? -8.34 -8.156 -3.03 1 95.69 170 PRO A N 1
ATOM 1367 C CA . PRO A 1 170 ? -8.866 -9.273 -3.818 1 95.69 170 PRO A CA 1
ATOM 1368 C C . PRO A 1 170 ? -9.243 -8.865 -5.241 1 95.69 170 PRO A C 1
ATOM 1370 O O . PRO A 1 170 ? -9.652 -7.724 -5.472 1 95.69 170 PRO A O 1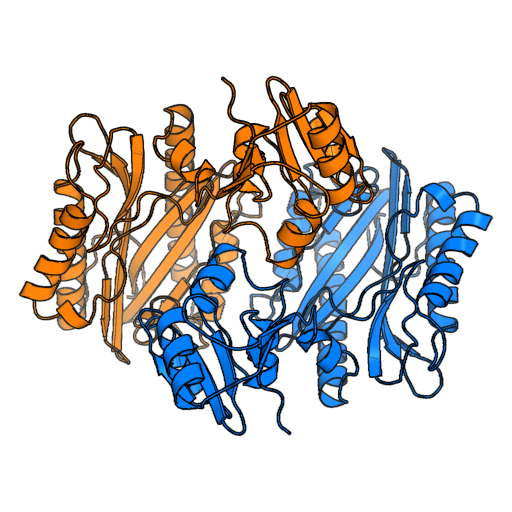
ATOM 1373 N N . ILE A 1 171 ? -9.09 -9.755 -6.126 1 95.87 171 ILE A N 1
ATOM 1374 C CA . ILE A 1 171 ? -9.567 -9.62 -7.498 1 95.87 171 ILE A CA 1
ATOM 1375 C C . ILE A 1 171 ? -10.877 -10.387 -7.667 1 95.87 171 ILE A C 1
ATOM 1377 O O . ILE A 1 171 ? -10.963 -11.565 -7.315 1 95.87 171 ILE A O 1
ATOM 1381 N N . THR A 1 172 ? -11.886 -9.757 -8.062 1 97.12 172 THR A N 1
ATOM 1382 C CA . THR A 1 172 ? -13.166 -10.345 -8.441 1 97.12 172 THR A CA 1
ATOM 1383 C C . THR A 1 172 ? -13.524 -9.978 -9.879 1 97.12 172 THR A C 1
ATOM 1385 O O . THR A 1 172 ? -13.651 -8.797 -10.21 1 97.12 172 THR A O 1
ATOM 1388 N N . ALA A 1 173 ? -13.696 -10.937 -10.68 1 97.57 173 ALA A N 1
ATOM 1389 C CA . ALA A 1 173 ? -13.86 -10.663 -12.105 1 97.57 173 ALA A CA 1
ATOM 1390 C C . ALA A 1 173 ? -14.861 -11.625 -12.737 1 97.57 173 ALA A C 1
ATOM 1392 O O . ALA A 1 173 ? -14.75 -12.843 -12.572 1 97.57 173 ALA A O 1
ATOM 1393 N N . ILE A 1 174 ? -15.813 -11.064 -13.482 1 97.91 174 ILE A N 1
ATOM 1394 C CA . ILE A 1 174 ? -16.853 -11.85 -14.136 1 97.91 174 ILE A CA 1
ATOM 1395 C C . ILE A 1 174 ? -16.529 -12.001 -15.621 1 97.91 174 ILE A C 1
ATOM 1397 O O . ILE A 1 174 ? -16.259 -11.012 -16.307 1 97.91 174 ILE A O 1
ATOM 1401 N N . ASN A 1 175 ? -16.488 -13.191 -16.112 1 97.29 175 ASN A N 1
ATOM 1402 C CA . ASN A 1 175 ? -16.378 -13.531 -17.526 1 97.29 175 ASN A CA 1
ATOM 1403 C C . ASN A 1 175 ? -15.217 -12.795 -18.191 1 97.29 175 ASN A C 1
ATOM 1405 O O . ASN A 1 175 ? -14.059 -12.986 -17.815 1 97.29 175 ASN A O 1
ATOM 1409 N N . ALA A 1 176 ? -15.515 -11.849 -19.114 1 96.07 176 ALA A N 1
ATOM 1410 C CA . ALA A 1 176 ? -14.503 -11.174 -19.922 1 96.07 176 ALA A CA 1
ATOM 1411 C C . ALA A 1 176 ? -13.505 -10.428 -19.041 1 96.07 176 ALA A C 1
ATOM 1413 O O . ALA A 1 176 ? -12.322 -10.33 -19.378 1 96.07 176 ALA A O 1
ATOM 1414 N N . ASN A 1 177 ? -13.965 -9.962 -17.891 1 95.8 177 ASN A N 1
ATOM 1415 C CA . ASN A 1 177 ? -13.061 -9.244 -16.999 1 95.8 177 ASN A CA 1
ATOM 1416 C C . ASN A 1 177 ? -12.027 -10.178 -16.378 1 95.8 177 ASN A C 1
ATOM 1418 O O . ASN A 1 177 ? -10.921 -9.751 -16.039 1 95.8 177 ASN A O 1
ATOM 1422 N N . ALA A 1 178 ? -12.387 -11.453 -16.319 1 95.98 178 ALA A N 1
ATOM 1423 C CA . ALA A 1 178 ? -11.485 -12.449 -15.748 1 95.98 178 ALA A CA 1
ATOM 1424 C C . ALA A 1 178 ? -10.338 -12.763 -16.704 1 95.98 178 ALA A C 1
ATOM 1426 O O . ALA A 1 178 ? -9.366 -13.421 -16.323 1 95.98 178 ALA A O 1
ATOM 1427 N N . ALA A 1 179 ? -10.428 -12.285 -17.896 1 94.11 179 ALA A N 1
ATOM 1428 C CA . ALA A 1 179 ? -9.35 -12.474 -18.863 1 94.11 179 ALA A CA 1
ATOM 1429 C C . ALA A 1 179 ? -8.192 -11.52 -18.586 1 94.11 179 ALA A C 1
ATOM 1431 O O . ALA A 1 179 ? -7.121 -11.643 -19.185 1 94.11 179 ALA A O 1
ATOM 1432 N N . LYS A 1 180 ? -8.417 -10.633 -17.69 1 90.03 180 LYS A N 1
ATOM 1433 C CA . LYS A 1 180 ? -7.374 -9.732 -17.207 1 90.03 180 LYS A CA 1
ATOM 1434 C C . LYS A 1 180 ? -6.764 -10.244 -15.905 1 90.03 180 LYS A C 1
ATOM 1436 O O . LYS A 1 180 ? -7.459 -10.366 -14.894 1 90.03 180 LYS A O 1
ATOM 1441 N N . ALA A 1 181 ? -5.539 -10.558 -15.89 1 84.21 181 ALA A N 1
ATOM 1442 C CA . ALA A 1 181 ? -4.89 -11.156 -14.726 1 84.21 181 ALA A CA 1
ATOM 1443 C C . ALA A 1 181 ? -5.05 -10.27 -13.494 1 84.21 181 ALA A C 1
ATOM 1445 O O . ALA A 1 181 ? -5.189 -10.771 -12.375 1 84.21 181 ALA A O 1
ATOM 1446 N N . HIS A 1 182 ? -5.048 -8.934 -13.656 1 87.6 182 HIS A N 1
ATOM 1447 C CA . HIS A 1 182 ? -5.235 -7.967 -12.581 1 87.6 182 HIS A CA 1
ATOM 1448 C C . HIS A 1 182 ? -6.454 -7.086 -12.838 1 87.6 182 HIS A C 1
ATOM 1450 O O . HIS A 1 182 ? -6.359 -5.858 -12.786 1 87.6 182 HIS A O 1
ATOM 1456 N N . ALA A 1 183 ? -7.537 -7.725 -12.907 1 87.8 183 ALA A N 1
ATOM 1457 C CA . ALA A 1 183 ? -8.796 -7.066 -13.246 1 87.8 183 ALA A CA 1
ATOM 1458 C C . ALA A 1 183 ? -9.232 -6.112 -12.138 1 87.8 183 ALA A C 1
ATOM 1460 O O . ALA A 1 183 ? -9.136 -6.442 -10.953 1 87.8 183 ALA A O 1
ATOM 1461 N N . LEU A 1 184 ? -9.647 -4.986 -12.508 1 87.1 184 LEU A N 1
ATOM 1462 C CA . LEU A 1 184 ? -10.375 -4.104 -11.603 1 87.1 184 LEU A CA 1
ATOM 1463 C C . LEU A 1 184 ? -11.873 -4.387 -11.656 1 87.1 184 LEU A C 1
ATOM 1465 O O . LEU A 1 184 ? -12.425 -4.632 -12.732 1 87.1 184 LEU A O 1
ATOM 1469 N N . PRO A 1 185 ? -12.471 -4.339 -10.53 1 90.96 185 PRO A N 1
ATOM 1470 C CA . PRO A 1 185 ? -13.899 -4.666 -10.519 1 90.96 185 PRO A CA 1
ATOM 1471 C C . PRO A 1 185 ? -14.74 -3.663 -11.305 1 90.96 185 PRO A C 1
ATOM 1473 O O . PRO A 1 185 ? -14.473 -2.459 -11.26 1 90.96 185 PRO A O 1
ATOM 1476 N N . THR A 1 186 ? -15.736 -4.16 -11.987 1 92.04 186 THR A N 1
ATOM 1477 C CA . THR A 1 186 ? -16.624 -3.339 -12.804 1 92.04 186 THR A CA 1
ATOM 1478 C C . THR A 1 186 ? -18.041 -3.347 -12.238 1 92.04 186 THR A C 1
ATOM 1480 O O . THR A 1 186 ? -18.292 -3.943 -11.189 1 92.04 186 THR A O 1
ATOM 1483 N N . LYS A 1 187 ? -18.944 -2.658 -12.965 1 93.08 187 LYS A N 1
ATOM 1484 C CA . LYS A 1 187 ? -20.347 -2.601 -12.565 1 93.08 187 LYS A CA 1
ATOM 1485 C C . LYS A 1 187 ? -21.128 -3.785 -13.13 1 93.08 187 LYS A C 1
ATOM 1487 O O . LYS A 1 187 ? -22.329 -3.915 -12.887 1 93.08 187 LYS A O 1
ATOM 1492 N N . THR A 1 188 ? -20.456 -4.681 -13.806 1 96.07 188 THR A N 1
ATOM 1493 C CA . THR A 1 188 ? -21.11 -5.854 -14.375 1 96.07 188 THR A CA 1
ATOM 1494 C C . THR A 1 188 ? -21.758 -6.696 -13.279 1 96.07 188 THR A C 1
ATOM 1496 O O . THR A 1 188 ? -21.134 -6.975 -12.253 1 96.07 188 THR A O 1
ATOM 1499 N N . LYS A 1 189 ? -22.981 -7.088 -13.553 1 96.99 189 LYS A N 1
ATOM 1500 C CA . LYS A 1 189 ? -23.724 -7.873 -12.572 1 96.99 189 LYS A CA 1
ATOM 1501 C C . LYS A 1 189 ? -23.549 -9.369 -12.817 1 96.99 189 LYS A C 1
ATOM 1503 O O . LYS A 1 189 ? -23.518 -9.815 -13.966 1 96.99 189 LYS A O 1
ATOM 1508 N N . LEU A 1 190 ? -23.464 -10.074 -11.77 1 97.16 190 LEU A N 1
ATOM 1509 C CA . LEU A 1 190 ? -23.353 -11.527 -11.825 1 97.16 190 LEU A CA 1
ATOM 1510 C C . LEU A 1 190 ? -24.687 -12.161 -12.205 1 97.16 190 LEU A C 1
ATOM 1512 O O . LEU A 1 190 ? -25.705 -11.908 -11.558 1 97.16 190 LEU A O 1
ATOM 1516 N N . LYS A 1 191 ? -24.679 -12.937 -13.252 1 95.81 191 LYS A N 1
ATOM 1517 C CA . LYS A 1 191 ? -25.876 -13.627 -13.724 1 95.81 191 LYS A CA 1
ATOM 1518 C C . LYS A 1 191 ? -25.665 -15.138 -13.75 1 95.81 191 LYS A C 1
ATOM 1520 O O . LYS A 1 191 ? -24.527 -15.611 -13.785 1 95.81 191 LYS A O 1
ATOM 1525 N N . ASN A 1 192 ? -26.794 -15.839 -13.785 1 94.78 192 ASN A N 1
ATOM 1526 C CA . ASN A 1 192 ? -26.71 -17.287 -13.948 1 94.78 192 ASN A CA 1
ATOM 1527 C C . ASN A 1 192 ? -25.951 -17.665 -15.217 1 94.78 192 ASN A C 1
ATOM 1529 O O . ASN A 1 192 ? -26.207 -17.111 -16.287 1 94.78 192 ASN A O 1
ATOM 1533 N N . GLY A 1 193 ? -25.014 -18.555 -14.99 1 94.17 193 GLY A N 1
ATOM 1534 C CA . GLY A 1 193 ? -24.214 -18.993 -16.122 1 94.17 193 GLY A CA 1
ATOM 1535 C C . GLY A 1 193 ? -22.865 -18.304 -16.202 1 94.17 193 GLY A C 1
ATOM 1536 O O . GLY A 1 193 ? -21.991 -18.725 -16.963 1 94.17 193 GLY A O 1
ATOM 1537 N N . ASP A 1 194 ? -22.687 -17.273 -15.418 1 96.07 194 ASP A N 1
ATOM 1538 C CA . ASP A 1 194 ? -21.434 -16.525 -15.438 1 96.07 194 ASP A CA 1
ATOM 1539 C C . ASP A 1 194 ? -20.326 -17.291 -14.718 1 96.07 194 ASP A C 1
ATOM 1541 O O . ASP A 1 194 ? -20.602 -18.137 -13.866 1 96.07 194 ASP A O 1
ATOM 1545 N N . LEU A 1 195 ? -19.079 -17.013 -15.11 1 97.08 195 LEU A N 1
ATOM 1546 C CA . LEU A 1 195 ? -17.892 -17.394 -14.352 1 97.08 195 LEU A CA 1
ATOM 1547 C C . LEU A 1 195 ? -17.426 -16.248 -13.46 1 97.08 195 LEU A C 1
ATOM 1549 O O . LEU A 1 195 ? -17.369 -15.097 -13.9 1 97.08 195 LEU A O 1
ATOM 1553 N N . LEU A 1 196 ? -17.128 -16.594 -12.23 1 97.87 196 LEU A N 1
ATOM 1554 C CA . LEU A 1 196 ? -16.578 -15.622 -11.291 1 97.87 196 LEU A CA 1
ATOM 1555 C C . LEU A 1 196 ? -15.195 -16.051 -10.812 1 97.87 196 LEU A C 1
ATOM 1557 O O . LEU A 1 196 ? -15.05 -17.099 -10.178 1 97.87 196 LEU A O 1
ATOM 1561 N N . LEU A 1 197 ? -14.205 -15.307 -11.138 1 98.45 197 LEU A N 1
ATOM 1562 C CA . LEU A 1 197 ? -12.851 -15.524 -10.638 1 98.45 197 LEU A CA 1
ATOM 1563 C C . LEU A 1 197 ? -12.589 -14.68 -9.396 1 98.45 197 LEU A C 1
ATOM 1565 O O . LEU A 1 197 ? -12.845 -13.474 -9.394 1 98.45 197 LEU A O 1
ATOM 1569 N N . VAL A 1 198 ? -12.152 -15.297 -8.335 1 98.51 198 VAL A N 1
ATOM 1570 C CA . VAL A 1 198 ? -11.762 -14.597 -7.115 1 98.51 198 VAL A CA 1
ATOM 1571 C C . VAL A 1 198 ? -10.328 -14.967 -6.743 1 98.51 198 VAL A C 1
ATOM 1573 O O . VAL A 1 198 ? -9.995 -16.148 -6.628 1 98.51 198 VAL A O 1
ATOM 1576 N N . ASP A 1 199 ? -9.481 -14.05 -6.684 1 98.26 199 ASP A N 1
ATOM 1577 C CA . ASP A 1 199 ? -8.116 -14.13 -6.174 1 98.26 199 ASP A CA 1
ATOM 1578 C C . ASP A 1 199 ? -7.968 -13.341 -4.875 1 98.26 199 ASP A C 1
ATOM 1580 O O . ASP A 1 199 ? -8.108 -12.117 -4.867 1 98.26 199 ASP A O 1
ATOM 1584 N N . GLY A 1 200 ? -7.722 -14.034 -3.808 1 97.92 200 GLY A N 1
ATOM 1585 C CA . GLY A 1 200 ? -7.683 -13.349 -2.526 1 97.92 200 GLY A CA 1
ATOM 1586 C C . GLY A 1 200 ? -6.842 -14.07 -1.489 1 97.92 200 GLY A C 1
ATOM 1587 O O . GLY A 1 200 ? -6.543 -15.256 -1.641 1 97.92 200 GLY A O 1
ATOM 1588 N N . GLY A 1 201 ? -6.467 -13.355 -0.513 1 98.02 201 GLY A N 1
ATOM 1589 C CA . GLY A 1 201 ? -5.677 -13.876 0.591 1 98.02 201 GLY A CA 1
ATOM 1590 C C . GLY A 1 201 ? -5.712 -12.99 1.822 1 98.02 201 GLY A C 1
ATOM 1591 O O . GLY A 1 201 ? -6.167 -11.846 1.756 1 98.02 201 GLY A O 1
ATOM 1592 N N . ILE A 1 202 ? -5.321 -13.567 2.97 1 98.02 202 ILE A N 1
ATOM 1593 C CA . ILE A 1 202 ? -5.305 -12.855 4.243 1 98.02 202 ILE A CA 1
ATOM 1594 C C . ILE A 1 202 ? -3.93 -12.989 4.893 1 98.02 202 ILE A C 1
ATOM 1596 O O . ILE A 1 202 ? -3.09 -13.763 4.429 1 98.02 202 ILE A O 1
ATOM 1600 N N . LYS A 1 203 ? -3.703 -12.213 5.852 1 97 203 LYS A N 1
ATOM 1601 C CA . LYS A 1 203 ? -2.518 -12.321 6.698 1 97 203 LYS A CA 1
ATOM 1602 C C . LYS A 1 203 ? -2.878 -12.848 8.084 1 97 203 LYS A C 1
ATOM 1604 O O . LYS A 1 203 ? -3.822 -12.364 8.712 1 97 203 LYS A O 1
ATOM 1609 N N . PHE A 1 204 ? -2.215 -13.836 8.429 1 96.69 204 PHE A N 1
ATOM 1610 C CA . PHE A 1 204 ? -2.279 -14.339 9.797 1 96.69 204 PHE A CA 1
ATOM 1611 C C . PHE A 1 204 ? -0.936 -14.173 10.498 1 96.69 204 PHE A C 1
ATOM 1613 O O . PHE A 1 204 ? 0.047 -14.819 10.129 1 96.69 204 PHE A O 1
ATOM 1620 N N . LYS A 1 205 ? -0.865 -13.291 11.53 1 94.13 205 LYS A N 1
ATOM 1621 C CA . LYS A 1 205 ? 0.373 -12.962 12.23 1 94.13 205 LYS A CA 1
ATOM 1622 C C . LYS A 1 205 ? 1.488 -12.622 11.245 1 94.13 205 LYS A C 1
ATOM 1624 O O . LYS A 1 205 ? 2.588 -13.173 11.33 1 94.13 205 LYS A O 1
ATOM 1629 N N . ARG A 1 206 ? 1.133 -11.877 10.173 1 94.96 206 ARG A N 1
ATOM 1630 C CA . ARG A 1 206 ? 2.014 -11.259 9.187 1 94.96 206 ARG A CA 1
ATOM 1631 C C . ARG A 1 206 ? 2.312 -12.22 8.041 1 94.96 206 ARG A C 1
ATOM 1633 O O . ARG A 1 206 ? 2.944 -11.84 7.053 1 94.96 206 ARG A O 1
ATOM 1640 N N . TYR A 1 207 ? 1.893 -13.444 8.135 1 98.29 207 TYR A N 1
ATOM 1641 C CA . TYR A 1 207 ? 2.141 -14.396 7.058 1 98.29 207 TYR A CA 1
ATOM 1642 C C . TYR A 1 207 ? 0.949 -14.47 6.111 1 98.29 207 TYR A C 1
ATOM 1644 O O . TYR A 1 207 ? -0.202 -14.511 6.553 1 98.29 207 TYR A O 1
ATOM 1652 N N . CYS A 1 208 ? 1.221 -14.567 4.831 1 98.59 208 CYS A N 1
ATOM 1653 C CA . CYS A 1 208 ? 0.213 -14.354 3.799 1 98.59 208 CYS A CA 1
ATOM 1654 C C . CYS A 1 208 ? -0.372 -15.68 3.325 1 98.59 208 CYS A C 1
ATOM 1656 O O . CYS A 1 208 ? 0.336 -16.686 3.258 1 98.59 208 CYS A O 1
ATOM 1658 N N . SER A 1 209 ? -1.576 -15.682 3.038 1 98.62 209 SER A N 1
ATOM 1659 C CA . SER A 1 209 ? -2.172 -16.717 2.199 1 98.62 209 SER A CA 1
ATOM 1660 C C . SER A 1 209 ? -2.435 -16.203 0.788 1 98.62 209 SER A C 1
ATOM 1662 O O . SER A 1 209 ? -2.382 -14.996 0.542 1 98.62 209 SER A O 1
ATOM 1664 N N . ASP A 1 210 ? -2.628 -17.089 -0.111 1 98.63 210 ASP A N 1
ATOM 1665 C CA . ASP A 1 210 ? -2.917 -16.797 -1.512 1 98.63 210 ASP A CA 1
ATOM 1666 C C . ASP A 1 210 ? -3.733 -17.919 -2.15 1 98.63 210 ASP A C 1
ATOM 1668 O O . ASP A 1 210 ? -3.334 -19.085 -2.107 1 98.63 210 ASP A O 1
ATOM 1672 N N . ARG A 1 211 ? -4.836 -17.532 -2.694 1 98.5 211 ARG A N 1
ATOM 1673 C CA . ARG A 1 211 ? -5.728 -18.511 -3.304 1 98.5 211 ARG A CA 1
ATOM 1674 C C . ARG A 1 211 ? -6.508 -17.895 -4.461 1 98.5 211 ARG A C 1
ATOM 1676 O O . ARG A 1 211 ? -6.958 -16.751 -4.373 1 98.5 211 ARG A O 1
ATOM 1683 N N . THR A 1 212 ? -6.575 -18.602 -5.522 1 98.57 212 THR A N 1
ATOM 1684 C CA . THR A 1 212 ? -7.429 -18.204 -6.636 1 98.57 212 THR A CA 1
ATOM 1685 C C . THR A 1 212 ? -8.364 -19.342 -7.034 1 98.57 212 THR A C 1
ATOM 1687 O O . THR A 1 212 ? -7.948 -20.5 -7.104 1 98.57 212 THR A O 1
ATOM 1690 N N . ARG A 1 213 ? -9.646 -19.009 -7.237 1 98.67 213 ARG A N 1
ATOM 1691 C CA . ARG A 1 213 ? -10.65 -19.944 -7.735 1 98.67 213 ARG A CA 1
ATOM 1692 C C . ARG A 1 213 ? -11.511 -19.299 -8.816 1 98.67 213 ARG A C 1
ATOM 1694 O O . ARG A 1 213 ? -11.808 -18.105 -8.749 1 98.67 213 ARG A O 1
ATOM 1701 N N . THR A 1 214 ? -11.836 -20.045 -9.753 1 98.32 214 THR A N 1
ATOM 1702 C CA . THR A 1 214 ? -12.856 -19.683 -10.731 1 98.32 214 THR A CA 1
ATOM 1703 C C . THR A 1 214 ? -14.108 -20.536 -10.549 1 98.32 214 THR A C 1
ATOM 1705 O O . THR A 1 214 ? -14.058 -21.759 -10.691 1 98.32 214 THR A O 1
ATOM 1708 N N . ALA A 1 215 ? -15.219 -19.901 -10.281 1 97.51 215 ALA A N 1
ATOM 1709 C CA . ALA A 1 215 ? -16.441 -20.625 -9.943 1 97.51 215 ALA A CA 1
ATOM 1710 C C . ALA A 1 215 ? -17.542 -20.349 -10.964 1 97.51 215 ALA A C 1
ATOM 1712 O O . ALA A 1 215 ? -17.583 -19.274 -11.567 1 97.51 215 ALA A O 1
ATOM 1713 N N . PHE A 1 216 ? -18.398 -21.332 -11.091 1 95.65 216 PHE A N 1
ATOM 1714 C CA . PHE A 1 216 ? -19.589 -21.224 -11.925 1 95.65 216 PHE A CA 1
ATOM 1715 C C . PHE A 1 216 ? -20.796 -20.806 -11.094 1 95.65 216 PHE A C 1
ATOM 1717 O O . PHE A 1 216 ? -21.096 -21.424 -10.071 1 95.65 216 PHE A O 1
ATOM 1724 N N . PHE A 1 217 ? -21.409 -19.695 -11.527 1 95.43 217 PHE A N 1
ATOM 1725 C CA . PHE A 1 217 ? -22.589 -19.238 -10.802 1 95.43 217 PHE A CA 1
ATOM 1726 C C . PHE A 1 217 ? -23.862 -19.771 -11.45 1 95.43 217 PHE A C 1
ATOM 1728 O O . PHE A 1 217 ? -24.225 -19.356 -12.552 1 95.43 217 PHE A O 1
ATOM 1735 N N . ASP A 1 218 ? -24.573 -20.667 -10.843 1 92.68 218 ASP A N 1
ATOM 1736 C CA . ASP A 1 218 ? -25.872 -21.196 -11.246 1 92.68 218 ASP A CA 1
ATOM 1737 C C . ASP A 1 218 ? -26.833 -21.254 -10.061 1 92.68 218 ASP A C 1
ATOM 1739 O O . ASP A 1 218 ? -27.148 -22.337 -9.563 1 92.68 218 ASP A O 1
ATOM 1743 N N . ASN A 1 219 ? -27.396 -20.161 -9.691 1 88.27 219 ASN A N 1
ATOM 1744 C CA . ASN A 1 219 ? -28.257 -19.94 -8.534 1 88.27 219 ASN A CA 1
ATOM 1745 C C . ASN A 1 219 ? -27.488 -20.096 -7.225 1 88.27 219 ASN A C 1
ATOM 1747 O O . ASN A 1 219 ? -27.889 -19.549 -6.196 1 88.27 219 ASN A O 1
ATOM 1751 N N . LYS A 1 220 ? -26.465 -21.024 -7.353 1 92.38 220 LYS A N 1
ATOM 1752 C CA . LYS A 1 220 ? -25.553 -21.217 -6.229 1 92.38 220 LYS A CA 1
ATOM 1753 C C . LYS A 1 220 ? -24.111 -21.353 -6.708 1 92.38 220 LYS A C 1
ATOM 1755 O O . LYS A 1 220 ? -23.856 -21.913 -7.776 1 92.38 220 LYS A O 1
ATOM 1760 N N . LEU A 1 221 ? -23.285 -20.848 -5.881 1 94.6 221 LEU A N 1
ATOM 1761 C CA . LEU A 1 221 ? -21.882 -21 -6.251 1 94.6 221 LEU A CA 1
ATOM 1762 C C . LEU A 1 221 ? -21.056 -21.484 -5.064 1 94.6 221 LEU A C 1
ATOM 1764 O O . LEU A 1 221 ? -21.453 -21.301 -3.91 1 94.6 221 LEU A O 1
ATOM 1768 N N . ASN A 1 222 ? -20.006 -22.177 -5.343 1 96.1 222 ASN A N 1
ATOM 1769 C CA . ASN A 1 222 ? -18.963 -22.549 -4.394 1 96.1 222 ASN A CA 1
ATOM 1770 C C . ASN A 1 222 ? -17.572 -22.405 -5.005 1 96.1 222 ASN A C 1
ATOM 1772 O O . ASN A 1 222 ? -17.431 -22.32 -6.226 1 96.1 222 ASN A O 1
ATOM 1776 N N . PHE A 1 223 ? -16.584 -22.437 -4.196 1 97.83 223 PHE A N 1
ATOM 1777 C CA . PHE A 1 223 ? -15.231 -22.229 -4.698 1 97.83 223 PHE A CA 1
ATOM 1778 C C . PHE A 1 223 ? -14.422 -23.519 -4.624 1 97.83 223 PHE A C 1
ATOM 1780 O O . PHE A 1 223 ? -13.21 -23.485 -4.403 1 97.83 223 PHE A O 1
ATOM 1787 N N . SER A 1 224 ? -15.115 -24.614 -4.713 1 95.89 224 SER A N 1
ATOM 1788 C CA . SER A 1 224 ? -14.419 -25.89 -4.847 1 95.89 224 SER A CA 1
ATOM 1789 C C . SER A 1 224 ? -13.65 -25.965 -6.162 1 95.89 224 SER A C 1
ATOM 1791 O O . SER A 1 224 ? -14.006 -25.295 -7.134 1 95.89 224 SER A O 1
ATOM 1793 N N . LYS A 1 225 ? -12.621 -26.754 -6.205 1 95.78 225 LYS A N 1
ATOM 1794 C CA . LYS A 1 225 ? -11.868 -26.938 -7.442 1 95.78 225 LYS A CA 1
ATOM 1795 C C . LYS A 1 225 ? -12.662 -27.762 -8.451 1 95.78 225 LYS A C 1
ATOM 1797 O O . LYS A 1 225 ? -12.351 -27.759 -9.644 1 95.78 225 LYS A O 1
ATOM 1802 N N . ASP A 1 226 ? -13.602 -28.51 -7.953 1 95.01 226 ASP A N 1
ATOM 1803 C CA . ASP A 1 226 ? -14.446 -29.291 -8.852 1 95.01 226 ASP A CA 1
ATOM 1804 C C . ASP A 1 226 ? -15.651 -28.477 -9.319 1 95.01 226 ASP A C 1
ATOM 1806 O O . ASP A 1 226 ? -16.557 -28.193 -8.532 1 95.01 226 ASP A O 1
ATOM 1810 N N . GLN A 1 227 ? -15.603 -28.098 -10.52 1 96.02 227 GLN A N 1
ATOM 1811 C CA . GLN A 1 227 ? -16.651 -27.287 -11.13 1 96.02 227 GLN A CA 1
ATOM 1812 C C . GLN A 1 227 ? -17.255 -27.989 -12.343 1 96.02 227 GLN A C 1
ATOM 1814 O O . GLN A 1 227 ? -16.54 -28.635 -13.112 1 96.02 227 GLN A O 1
ATOM 1819 N N . ILE A 1 228 ? -18.547 -27.831 -12.548 1 93.89 228 ILE A N 1
ATOM 1820 C CA . ILE A 1 228 ? -19.249 -28.327 -13.727 1 93.89 228 ILE A CA 1
ATOM 1821 C C . ILE A 1 228 ? -19.946 -27.169 -14.437 1 93.89 228 ILE A C 1
ATOM 1823 O O . ILE A 1 228 ? -20.828 -26.523 -13.866 1 93.89 228 ILE A O 1
ATOM 1827 N N . TYR A 1 229 ? -19.52 -26.976 -15.626 1 93.09 229 TYR A N 1
ATOM 1828 C CA . TYR A 1 229 ? -20.078 -25.884 -16.415 1 93.09 229 TYR A CA 1
ATOM 1829 C C . TYR A 1 229 ? -21.053 -26.41 -17.462 1 93.09 229 TYR A C 1
ATOM 1831 O O . TYR A 1 229 ? -20.851 -27.491 -18.02 1 93.09 229 TYR A O 1
ATOM 1839 N N . LYS A 1 230 ? -22.077 -25.623 -17.751 1 90.64 230 LYS A N 1
ATOM 1840 C CA . LYS A 1 230 ? -22.999 -25.965 -18.83 1 90.64 230 LYS A CA 1
ATOM 1841 C C . LYS A 1 230 ? -22.382 -25.671 -20.194 1 90.64 230 LYS A C 1
ATOM 1843 O O . LYS A 1 230 ? -22.6 -26.414 -21.153 1 90.64 230 LYS A O 1
ATOM 1848 N N . ASN A 1 231 ? -21.674 -24.661 -20.242 1 93.53 231 ASN A N 1
ATOM 1849 C CA . ASN A 1 231 ? -20.962 -24.287 -21.46 1 93.53 231 ASN A CA 1
ATOM 1850 C C . ASN A 1 231 ? -19.741 -25.172 -21.689 1 93.53 231 ASN A C 1
ATOM 1852 O O . ASN A 1 231 ? -18.836 -25.218 -20.853 1 93.53 231 ASN A O 1
ATOM 1856 N N . GLN A 1 232 ? -19.573 -25.825 -22.76 1 95.99 232 GLN A N 1
ATOM 1857 C CA . GLN A 1 232 ? -18.539 -26.812 -23.051 1 95.99 232 GLN A CA 1
ATOM 1858 C C . GLN A 1 232 ? -17.157 -26.166 -23.093 1 95.99 232 GLN A C 1
ATOM 1860 O O . GLN A 1 232 ? -16.178 -26.752 -22.628 1 95.99 232 GLN A O 1
ATOM 1865 N N . LYS A 1 233 ? -17.109 -25.002 -23.702 1 96.92 233 LYS A N 1
ATOM 1866 C CA . LYS A 1 233 ? -15.825 -24.311 -23.775 1 96.92 233 LYS A CA 1
ATOM 1867 C C . LYS A 1 233 ? -15.318 -23.943 -22.384 1 96.92 233 LYS A C 1
ATOM 1869 O O . LYS A 1 233 ? -14.126 -24.069 -22.098 1 96.92 233 LYS A O 1
ATOM 1874 N N . HIS A 1 234 ? -16.277 -23.506 -21.561 1 96.93 234 HIS A N 1
ATOM 1875 C CA . HIS A 1 234 ? -15.92 -23.21 -20.178 1 96.93 234 HIS A CA 1
ATOM 1876 C C . HIS A 1 234 ? -15.358 -24.443 -19.478 1 96.93 234 HIS A C 1
ATOM 1878 O O . HIS A 1 234 ? -14.318 -24.369 -18.82 1 96.93 234 HIS A O 1
ATOM 1884 N N . GLN A 1 235 ? -16.018 -25.546 -19.655 1 97.49 235 GLN A N 1
ATOM 1885 C CA . GLN A 1 235 ? -15.592 -26.781 -19.006 1 97.49 235 GLN A CA 1
ATOM 1886 C C . GLN A 1 235 ? -14.23 -27.234 -19.526 1 97.49 235 GLN A C 1
ATOM 1888 O O . GLN A 1 235 ? -13.367 -27.643 -18.747 1 97.49 235 GLN A O 1
ATOM 1893 N N . GLU A 1 236 ? -14.102 -27.133 -20.778 1 98.13 236 GLU A N 1
ATOM 1894 C CA . GLU A 1 236 ? -12.85 -27.551 -21.403 1 98.13 236 GLU A CA 1
ATOM 1895 C C . GLU A 1 236 ? -11.667 -26.763 -20.851 1 98.13 236 GLU A C 1
ATOM 1897 O O . GLU A 1 236 ? -10.675 -27.349 -20.412 1 98.13 236 GLU A O 1
ATOM 1902 N N . ILE A 1 237 ? -11.802 -25.473 -20.883 1 98.39 237 ILE A N 1
ATOM 1903 C CA . ILE A 1 237 ? -10.719 -24.598 -20.45 1 98.39 237 ILE A CA 1
ATOM 1904 C C . ILE A 1 237 ? -10.448 -24.809 -18.962 1 98.39 237 ILE A C 1
ATOM 1906 O O . ILE A 1 237 ? -9.291 -24.874 -18.538 1 98.39 237 ILE A O 1
ATOM 1910 N N . TYR A 1 238 ? -11.505 -24.954 -18.201 1 98.52 238 TYR A N 1
ATOM 1911 C CA . TYR A 1 238 ? -11.356 -25.203 -16.772 1 98.52 238 TYR A CA 1
ATOM 1912 C C . TYR A 1 238 ? -10.588 -26.495 -16.521 1 98.52 238 TYR A C 1
ATOM 1914 O O . TYR A 1 238 ? -9.669 -26.528 -15.699 1 98.52 238 TYR A O 1
ATOM 1922 N N . ASP A 1 239 ? -10.955 -27.531 -17.203 1 98.61 239 ASP A N 1
ATOM 1923 C CA . ASP A 1 239 ? -10.321 -28.834 -17.029 1 98.61 239 ASP A CA 1
ATOM 1924 C C . ASP A 1 239 ? -8.84 -28.777 -17.397 1 98.61 239 ASP A C 1
ATOM 1926 O O . ASP A 1 239 ? -8.008 -29.412 -16.745 1 98.61 239 ASP A O 1
ATOM 1930 N N . ILE A 1 240 ? -8.562 -28.042 -18.441 1 98.8 240 ILE A N 1
ATOM 1931 C CA . ILE A 1 240 ? -7.175 -27.907 -18.874 1 98.8 240 ILE A CA 1
ATOM 1932 C C . ILE A 1 240 ? -6.357 -27.227 -17.778 1 98.8 240 ILE A C 1
ATOM 1934 O O . ILE A 1 240 ? -5.277 -27.702 -17.416 1 98.8 240 ILE A O 1
ATOM 1938 N N . VAL A 1 241 ? -6.847 -26.122 -17.2 1 98.81 241 VAL A N 1
ATOM 1939 C CA . VAL A 1 241 ? -6.136 -25.377 -16.167 1 98.81 241 VAL A CA 1
ATOM 1940 C C . VAL A 1 241 ? -5.989 -26.24 -14.916 1 98.81 241 VAL A C 1
ATOM 1942 O O . VAL A 1 241 ? -4.914 -26.296 -14.315 1 98.81 241 VAL A O 1
ATOM 1945 N N . LYS A 1 242 ? -7.03 -26.917 -14.52 1 98.7 242 LYS A N 1
ATOM 1946 C CA . LYS A 1 242 ? -7.014 -27.777 -13.34 1 98.7 242 LYS A CA 1
ATOM 1947 C C . LYS A 1 242 ? -5.987 -28.896 -13.488 1 98.7 242 LYS A C 1
ATOM 1949 O O . LYS A 1 242 ? -5.215 -29.164 -12.565 1 98.7 242 LYS A O 1
ATOM 1954 N N . GLU A 1 243 ? -6.007 -29.521 -14.611 1 98.73 243 GLU A N 1
ATOM 1955 C CA . GLU A 1 243 ? -5.066 -30.611 -14.851 1 98.73 243 GLU A CA 1
ATOM 1956 C C . GLU A 1 243 ? -3.629 -30.099 -14.896 1 98.73 243 GLU A C 1
ATOM 1958 O O . GLU A 1 243 ? -2.716 -30.751 -14.385 1 98.73 243 GLU A O 1
ATOM 1963 N N . ALA A 1 244 ? -3.428 -28.979 -15.544 1 98.83 244 ALA A N 1
ATOM 1964 C CA . ALA A 1 244 ? -2.097 -28.379 -15.575 1 98.83 244 ALA A CA 1
ATOM 1965 C C . ALA A 1 244 ? -1.567 -28.145 -14.164 1 98.83 244 ALA A C 1
ATOM 1967 O O . ALA A 1 244 ? -0.406 -28.44 -13.872 1 98.83 244 ALA A O 1
ATOM 1968 N N . GLN A 1 245 ? -2.376 -27.595 -13.295 1 98.78 245 GLN A N 1
ATOM 1969 C CA . GLN A 1 245 ? -1.976 -27.356 -11.913 1 98.78 245 GLN A CA 1
ATOM 1970 C C . GLN A 1 245 ? -1.636 -28.664 -11.205 1 98.78 245 GLN A C 1
ATOM 1972 O O . GLN A 1 245 ? -0.63 -28.75 -10.497 1 98.78 245 GLN A O 1
ATOM 1977 N N . TYR A 1 246 ? -2.526 -29.65 -11.413 1 98.62 246 TYR A N 1
ATOM 1978 C CA . TYR A 1 246 ? -2.341 -30.955 -10.788 1 98.62 246 TYR A CA 1
ATOM 1979 C C . TYR A 1 246 ? -0.998 -31.561 -11.178 1 98.62 246 TYR A C 1
ATOM 1981 O O . TYR A 1 246 ? -0.249 -32.031 -10.318 1 98.62 246 TYR A O 1
ATOM 1989 N N . GLN A 1 247 ? -0.673 -31.535 -12.443 1 98.74 247 GLN A N 1
ATOM 1990 C CA . GLN A 1 247 ? 0.576 -32.11 -12.932 1 98.74 247 GLN A CA 1
ATOM 1991 C C . GLN A 1 247 ? 1.783 -31.373 -12.358 1 98.74 247 GLN A C 1
ATOM 1993 O O . GLN A 1 247 ? 2.785 -31.996 -12.002 1 98.74 247 GLN A O 1
ATOM 1998 N N . ALA A 1 248 ? 1.69 -30.09 -12.298 1 98.82 248 ALA A N 1
ATOM 1999 C CA . ALA A 1 248 ? 2.783 -29.295 -11.743 1 98.82 248 ALA A CA 1
ATOM 2000 C C . ALA A 1 248 ? 3.006 -29.622 -10.269 1 98.82 248 ALA A C 1
ATOM 2002 O O . ALA A 1 248 ? 4.138 -29.862 -9.845 1 98.82 248 ALA A O 1
ATOM 2003 N N . ILE A 1 249 ? 1.937 -29.685 -9.456 1 98.82 249 ILE A N 1
ATOM 2004 C CA . ILE A 1 249 ? 2.025 -29.947 -8.023 1 98.82 249 ILE A CA 1
ATOM 2005 C C . ILE A 1 249 ? 2.593 -31.345 -7.788 1 98.82 249 ILE A C 1
ATOM 2007 O O . ILE A 1 249 ? 3.462 -31.532 -6.932 1 98.82 249 ILE A O 1
ATOM 2011 N N . LYS A 1 250 ? 2.139 -32.266 -8.554 1 98.47 250 LYS A N 1
ATOM 2012 C CA . LYS A 1 250 ? 2.549 -33.659 -8.402 1 98.47 250 LYS A CA 1
ATOM 2013 C C . LYS A 1 250 ? 4.048 -33.819 -8.64 1 98.47 250 LYS A C 1
ATOM 2015 O O . LYS A 1 250 ? 4.685 -34.696 -8.052 1 98.47 250 LYS A O 1
ATOM 2020 N N . ALA A 1 251 ? 4.627 -32.977 -9.42 1 98.32 251 ALA A N 1
ATOM 2021 C CA . ALA A 1 251 ? 6.029 -33.094 -9.812 1 98.32 251 ALA A CA 1
ATOM 2022 C C . ALA A 1 251 ? 6.945 -32.458 -8.77 1 98.32 251 ALA A C 1
ATOM 2024 O O . ALA A 1 251 ? 8.161 -32.664 -8.795 1 98.32 251 ALA A O 1
ATOM 2025 N N . ILE A 1 252 ? 6.445 -31.705 -7.839 1 98.77 252 ILE A N 1
ATOM 2026 C CA . ILE A 1 252 ? 7.238 -30.916 -6.903 1 98.77 252 ILE A CA 1
ATOM 2027 C C . ILE A 1 252 ? 7.895 -31.838 -5.878 1 98.77 252 ILE A C 1
ATOM 2029 O O . ILE A 1 252 ? 7.215 -32.626 -5.217 1 98.77 252 ILE A O 1
ATOM 2033 N N . LYS A 1 253 ? 9.17 -31.736 -5.755 1 98.39 253 LYS A N 1
ATOM 2034 C CA . LYS A 1 253 ? 10.013 -32.42 -4.779 1 98.39 253 LYS A CA 1
ATOM 2035 C C . LYS A 1 253 ? 11.388 -31.765 -4.684 1 98.39 253 LYS A C 1
ATOM 2037 O O . LYS A 1 253 ? 11.78 -31.001 -5.569 1 98.39 253 LYS A O 1
ATOM 2042 N N . PRO A 1 254 ? 12.09 -32.037 -3.577 1 98.43 254 PRO A N 1
ATOM 2043 C CA . PRO A 1 254 ? 13.434 -31.461 -3.489 1 98.43 254 PRO A CA 1
ATOM 2044 C C . PRO A 1 254 ? 14.317 -31.841 -4.675 1 98.43 254 PRO A C 1
ATOM 2046 O O . PRO A 1 254 ? 14.302 -32.993 -5.117 1 98.43 254 PRO A O 1
ATOM 2049 N N . GLY A 1 255 ? 15.01 -30.843 -5.209 1 98.35 255 GLY A N 1
ATOM 2050 C CA . GLY A 1 255 ? 15.958 -31.119 -6.276 1 98.35 255 GLY A CA 1
ATOM 2051 C C . GLY A 1 255 ? 15.457 -30.696 -7.644 1 98.35 255 GLY A C 1
ATOM 2052 O O . GLY A 1 255 ? 16.252 -30.411 -8.541 1 98.35 255 GLY A O 1
ATOM 2053 N N . ILE A 1 256 ? 14.162 -30.698 -7.866 1 98.48 256 ILE A N 1
ATOM 2054 C CA . ILE A 1 256 ? 13.629 -30.252 -9.148 1 98.48 256 ILE A CA 1
ATOM 2055 C C . ILE A 1 256 ? 13.848 -28.749 -9.304 1 98.48 256 ILE A C 1
ATOM 2057 O O . ILE A 1 256 ? 13.864 -28.012 -8.315 1 98.48 256 ILE A O 1
ATOM 2061 N N . LEU A 1 257 ? 13.961 -28.321 -10.487 1 98.65 257 LEU A N 1
ATOM 2062 C CA . LEU A 1 257 ? 14.152 -26.899 -10.753 1 98.65 257 LEU A CA 1
ATOM 2063 C C . LEU A 1 257 ? 12.811 -26.183 -10.871 1 98.65 257 LEU A C 1
ATOM 2065 O O . LEU A 1 257 ? 11.845 -26.747 -11.391 1 98.65 257 LEU A O 1
ATOM 2069 N N . ALA A 1 258 ? 12.776 -24.943 -10.512 1 98.66 258 ALA A N 1
ATOM 2070 C CA . ALA A 1 258 ? 11.568 -24.127 -10.597 1 98.66 258 ALA A CA 1
ATOM 2071 C C . ALA A 1 258 ? 11.076 -24.024 -12.038 1 98.66 258 ALA A C 1
ATOM 2073 O O . ALA A 1 258 ? 9.87 -24.064 -12.293 1 98.66 258 ALA A O 1
ATOM 2074 N N . CYS A 1 259 ? 11.969 -23.896 -12.996 1 98.61 259 CYS A N 1
ATOM 2075 C CA . CYS A 1 259 ? 11.586 -23.776 -14.398 1 98.61 259 CYS A CA 1
ATOM 2076 C C . CYS A 1 259 ? 10.957 -25.068 -14.905 1 98.61 259 CYS A C 1
ATOM 2078 O O . CYS A 1 259 ? 10.113 -25.043 -15.803 1 98.61 259 CYS A O 1
ATOM 2080 N N . GLU A 1 260 ? 11.364 -26.181 -14.325 1 98.71 260 GLU A N 1
ATOM 2081 C CA . GLU A 1 260 ? 10.771 -27.458 -14.71 1 98.71 260 GLU A CA 1
ATOM 2082 C C . GLU A 1 260 ? 9.323 -27.559 -14.236 1 98.71 260 GLU A C 1
ATOM 2084 O O . GLU A 1 260 ? 8.459 -28.051 -14.965 1 98.71 260 GLU A O 1
ATOM 2089 N N . VAL A 1 261 ? 9.076 -27.086 -13.057 1 98.71 261 VAL A N 1
ATOM 2090 C CA . VAL A 1 261 ? 7.708 -27.054 -12.551 1 98.71 261 VAL A CA 1
ATOM 2091 C C . VAL A 1 261 ? 6.845 -26.171 -13.45 1 98.71 261 VAL A C 1
ATOM 2093 O O . VAL A 1 261 ? 5.736 -26.555 -13.828 1 98.71 261 VAL A O 1
ATOM 2096 N N . ASP A 1 262 ? 7.353 -25.018 -13.808 1 98.71 262 ASP A N 1
ATOM 2097 C CA . ASP A 1 262 ? 6.654 -24.112 -14.713 1 98.71 262 ASP A CA 1
ATOM 2098 C C . ASP A 1 262 ? 6.374 -24.784 -16.056 1 98.71 262 ASP A C 1
ATOM 2100 O O . ASP A 1 262 ? 5.253 -24.721 -16.566 1 98.71 262 ASP A O 1
ATOM 2104 N N . SER A 1 263 ? 7.372 -25.457 -16.588 1 98.57 263 SER A N 1
ATOM 2105 C CA . SER A 1 263 ? 7.265 -26.059 -17.913 1 98.57 263 SER A CA 1
ATOM 2106 C C . SER A 1 263 ? 6.187 -27.137 -17.944 1 98.57 263 SER A C 1
ATOM 2108 O O . SER A 1 263 ? 5.513 -27.318 -18.96 1 98.57 263 SER A O 1
ATOM 2110 N N . ILE A 1 264 ? 6.041 -27.814 -16.894 1 98.73 264 ILE A N 1
ATOM 2111 C CA . ILE A 1 264 ? 5.051 -28.884 -16.838 1 98.73 264 ILE A CA 1
ATOM 2112 C C . ILE A 1 264 ? 3.653 -28.305 -17.039 1 98.73 264 ILE A C 1
ATOM 2114 O O . ILE A 1 264 ? 2.881 -28.801 -17.862 1 98.73 264 ILE A O 1
ATOM 2118 N N . ALA A 1 265 ? 3.341 -27.235 -16.364 1 98.66 265 ALA A N 1
ATOM 2119 C CA . ALA A 1 265 ? 2.037 -26.591 -16.507 1 98.66 265 ALA A CA 1
ATOM 2120 C C . ALA A 1 265 ? 1.9 -25.928 -17.875 1 98.66 265 ALA A C 1
ATOM 2122 O O . ALA A 1 265 ? 0.897 -26.118 -18.566 1 98.66 265 ALA A O 1
ATOM 2123 N N . ARG A 1 266 ? 2.899 -25.212 -18.24 1 98.48 266 ARG A N 1
ATOM 2124 C CA . ARG A 1 266 ? 2.882 -24.447 -19.483 1 98.48 266 ARG A CA 1
ATOM 2125 C C . ARG A 1 266 ? 2.807 -25.372 -20.693 1 98.48 266 ARG A C 1
ATOM 2127 O O . ARG A 1 266 ? 2.069 -25.101 -21.643 1 98.48 266 ARG A O 1
ATOM 2134 N N . ASP A 1 267 ? 3.586 -26.447 -20.72 1 98.54 267 ASP A N 1
ATOM 2135 C CA . ASP A 1 267 ? 3.592 -27.394 -21.83 1 98.54 267 ASP A CA 1
ATOM 2136 C C . ASP A 1 267 ? 2.239 -28.089 -21.966 1 98.54 267 ASP A C 1
ATOM 2138 O O . ASP A 1 267 ? 1.759 -28.312 -23.079 1 98.54 267 ASP A O 1
ATOM 2142 N N . PHE A 1 268 ? 1.663 -28.444 -20.835 1 98.69 268 PHE A N 1
ATOM 2143 C CA . PHE A 1 268 ? 0.354 -29.086 -20.883 1 98.69 268 PHE A CA 1
ATOM 2144 C C . PHE A 1 268 ? -0.681 -28.159 -21.507 1 98.69 268 PHE A C 1
ATOM 2146 O O . PHE A 1 268 ? -1.465 -28.579 -22.36 1 98.69 268 PHE A O 1
ATOM 2153 N N . ILE A 1 269 ? -0.713 -26.904 -21.142 1 98.71 269 ILE A N 1
ATOM 2154 C CA . ILE A 1 269 ? -1.654 -25.918 -21.661 1 98.71 269 ILE A CA 1
ATOM 2155 C C . ILE A 1 269 ? -1.395 -25.69 -23.148 1 98.71 269 ILE A C 1
ATOM 2157 O O . ILE A 1 269 ? -2.334 -25.621 -23.945 1 98.71 269 ILE A O 1
ATOM 2161 N N . ALA A 1 270 ? -0.139 -25.615 -23.494 1 98.48 270 ALA A N 1
ATOM 2162 C CA . ALA A 1 270 ? 0.232 -25.422 -24.893 1 98.48 270 ALA A CA 1
ATOM 2163 C C . ALA A 1 270 ? -0.204 -26.611 -25.746 1 98.48 270 ALA A C 1
ATOM 2165 O O . ALA A 1 270 ? -0.691 -26.435 -26.865 1 98.48 270 ALA A O 1
ATOM 2166 N N . LYS A 1 271 ? -0.031 -27.781 -25.255 1 98.42 271 LYS A N 1
ATOM 2167 C CA . LYS A 1 271 ? -0.417 -28.998 -25.963 1 98.42 271 LYS A CA 1
ATOM 2168 C C . LYS A 1 271 ? -1.916 -29.015 -26.25 1 98.42 271 LYS A C 1
ATOM 2170 O O . LYS A 1 271 ? -2.362 -29.643 -27.212 1 98.42 271 LYS A O 1
ATOM 2175 N N . ASN A 1 272 ? -2.624 -28.305 -25.44 1 98.37 272 ASN A N 1
ATOM 2176 C CA . ASN A 1 272 ? -4.07 -28.251 -25.622 1 98.37 272 ASN A CA 1
ATOM 2177 C C . ASN A 1 272 ? -4.492 -27.006 -26.397 1 98.37 272 ASN A C 1
ATOM 2179 O O . ASN A 1 272 ? -5.671 -26.649 -26.413 1 98.37 272 ASN A O 1
ATOM 2183 N N . GLY A 1 273 ? -3.511 -26.228 -26.91 1 97.89 273 GLY A N 1
ATOM 2184 C CA . GLY A 1 273 ? -3.812 -25.205 -27.899 1 97.89 273 GLY A CA 1
ATOM 2185 C C . GLY A 1 273 ? -3.884 -23.809 -27.311 1 97.89 273 GLY A C 1
ATOM 2186 O O . GLY A 1 273 ? -4.286 -22.863 -27.991 1 97.89 273 GLY A O 1
ATOM 2187 N N . TYR A 1 274 ? -3.455 -23.641 -26.022 1 98.05 274 TYR A N 1
ATOM 2188 C CA . TYR A 1 274 ? -3.672 -22.345 -25.389 1 98.05 274 TYR A CA 1
ATOM 2189 C C . TYR A 1 274 ? -2.366 -21.777 -24.846 1 98.05 274 TYR A C 1
ATOM 2191 O O . TYR A 1 274 ? -2.362 -21.075 -23.832 1 98.05 274 TYR A O 1
ATOM 2199 N N . GLY A 1 275 ? -1.261 -22.064 -25.45 1 96.48 275 GLY A N 1
ATOM 2200 C CA . GLY A 1 275 ? 0.049 -21.632 -24.99 1 96.48 275 GLY A CA 1
ATOM 2201 C C . GLY A 1 275 ? 0.173 -20.125 -24.871 1 96.48 275 GLY A C 1
ATOM 2202 O O . GLY A 1 275 ? 0.72 -19.617 -23.89 1 96.48 275 GLY A O 1
ATOM 2203 N N . LYS A 1 276 ? -0.402 -19.383 -25.814 1 93.93 276 LYS A N 1
ATOM 2204 C CA . LYS A 1 276 ? -0.283 -17.928 -25.856 1 93.93 276 LYS A CA 1
ATOM 2205 C C . LYS A 1 276 ? -1.162 -17.274 -24.794 1 93.93 276 LYS A C 1
ATOM 2207 O O . LYS A 1 276 ? -0.932 -16.125 -24.412 1 93.93 276 LYS A O 1
ATOM 2212 N N . GLU A 1 277 ? -2.115 -18.011 -24.28 1 94.96 277 GLU A N 1
ATOM 2213 C CA . GLU A 1 277 ? -3.102 -17.458 -23.357 1 94.96 277 GLU A CA 1
ATOM 2214 C C . GLU A 1 277 ? -2.664 -17.641 -21.907 1 94.96 277 GLU A C 1
ATOM 2216 O O . GLU A 1 277 ? -3.359 -17.21 -20.984 1 94.96 277 GLU A O 1
ATOM 2221 N N . PHE A 1 278 ? -1.501 -18.291 -21.704 1 95.35 278 PHE A N 1
ATOM 2222 C CA . PHE A 1 278 ? -0.848 -18.358 -20.401 1 95.35 278 PHE A CA 1
ATOM 2223 C C . PHE A 1 278 ? 0.402 -17.486 -20.377 1 95.35 278 PHE A C 1
ATOM 2225 O O . PHE A 1 278 ? 1.503 -17.963 -20.659 1 95.35 278 PHE A O 1
ATOM 2232 N N . PHE A 1 279 ? 0.294 -16.276 -19.84 1 88.94 279 PHE A N 1
ATOM 2233 C CA . PHE A 1 279 ? 1.343 -15.311 -20.146 1 88.94 279 PHE A CA 1
ATOM 2234 C C . PHE A 1 279 ? 2.068 -14.879 -18.877 1 88.94 279 PHE A C 1
ATOM 2236 O O . PHE A 1 279 ? 2.926 -13.995 -18.917 1 88.94 279 PHE A O 1
ATOM 2243 N N . HIS A 1 280 ? 1.715 -15.402 -17.725 1 90.19 280 HIS A N 1
ATOM 2244 C CA . HIS A 1 280 ? 2.422 -15.054 -16.497 1 90.19 280 HIS A CA 1
ATOM 2245 C C . HIS A 1 280 ? 3.136 -16.266 -15.91 1 90.19 280 HIS A C 1
ATOM 2247 O O . HIS A 1 280 ? 2.967 -17.387 -16.396 1 90.19 280 HIS A O 1
ATOM 2253 N N . SER A 1 281 ? 3.99 -16.04 -14.921 1 94.27 281 SER A N 1
ATOM 2254 C CA . SER A 1 281 ? 4.689 -17.13 -14.248 1 94.27 281 SER A CA 1
ATOM 2255 C C . SER A 1 281 ? 3.71 -18.065 -13.545 1 94.27 281 SER A C 1
ATOM 2257 O O . SER A 1 281 ? 2.582 -17.673 -13.237 1 94.27 281 SER A O 1
ATOM 2259 N N . THR A 1 282 ? 4.155 -19.25 -13.305 1 97.95 282 THR A N 1
ATOM 2260 C CA . THR A 1 282 ? 3.294 -20.259 -12.698 1 97.95 282 THR A CA 1
ATOM 2261 C C . THR A 1 282 ? 3.119 -19.994 -11.205 1 97.95 282 THR A C 1
ATOM 2263 O O . THR A 1 282 ? 2.153 -20.458 -10.596 1 97.95 282 THR A O 1
ATOM 2266 N N . GLY A 1 283 ? 4.187 -19.273 -10.666 1 98.09 283 GLY A N 1
ATOM 2267 C CA . GLY A 1 283 ? 4.005 -19.029 -9.244 1 98.09 283 GLY A CA 1
ATOM 2268 C C . GLY A 1 283 ? 5.106 -18.177 -8.64 1 98.09 283 GLY A C 1
ATOM 2269 O O . GLY A 1 283 ? 6.016 -17.737 -9.345 1 98.09 283 GLY A O 1
ATOM 2270 N N . HIS A 1 284 ? 4.912 -17.93 -7.357 1 98.19 284 HIS A N 1
ATOM 2271 C CA . HIS A 1 284 ? 5.855 -17.147 -6.567 1 98.19 284 HIS A CA 1
ATOM 2272 C C . HIS A 1 284 ? 5.877 -17.613 -5.115 1 98.19 284 HIS A C 1
ATOM 2274 O O . HIS A 1 284 ? 4.904 -18.195 -4.63 1 98.19 284 HIS A O 1
ATOM 2280 N N . GLY A 1 285 ? 7.015 -17.367 -4.499 1 98.46 285 GLY A N 1
ATOM 2281 C CA . GLY A 1 285 ? 7.082 -17.638 -3.071 1 98.46 285 GLY A CA 1
ATOM 2282 C C . GLY A 1 285 ? 6.078 -16.836 -2.264 1 98.46 285 GLY A C 1
ATOM 2283 O O . GLY A 1 285 ? 5.66 -15.755 -2.682 1 98.46 285 GLY A O 1
ATOM 2284 N N . VAL A 1 286 ? 5.69 -17.371 -1.132 1 98.55 286 VAL A N 1
ATOM 2285 C CA . VAL A 1 286 ? 4.748 -16.736 -0.217 1 98.55 286 VAL A CA 1
ATOM 2286 C C . VAL A 1 286 ? 5.268 -16.839 1.215 1 98.55 286 VAL A C 1
ATOM 2288 O O . VAL A 1 286 ? 5.792 -17.881 1.618 1 98.55 286 VAL A O 1
ATOM 2291 N N . GLY A 1 287 ? 5.251 -15.854 1.963 1 98.35 287 GLY A N 1
ATOM 2292 C CA . GLY A 1 287 ? 5.654 -15.759 3.357 1 98.35 287 GLY A CA 1
ATOM 2293 C C . GLY A 1 287 ? 5.237 -14.456 4.011 1 98.35 287 GLY A C 1
ATOM 2294 O O . GLY A 1 287 ? 4.052 -14.115 4.028 1 98.35 287 GLY A O 1
ATOM 2295 N N . LEU A 1 288 ? 6.223 -13.731 4.485 1 97.99 288 LEU A N 1
ATOM 2296 C CA . LEU A 1 288 ? 5.936 -12.406 5.022 1 97.99 288 LEU A CA 1
ATOM 2297 C C . LEU A 1 288 ? 5.498 -11.454 3.915 1 97.99 288 LEU A C 1
ATOM 2299 O O . LEU A 1 288 ? 4.671 -10.568 4.144 1 97.99 288 LEU A O 1
ATOM 2303 N N . ASP A 1 289 ? 6.115 -11.692 2.758 1 97.64 289 ASP A N 1
ATOM 2304 C CA . ASP A 1 289 ? 5.671 -10.996 1.553 1 97.64 289 ASP A CA 1
ATOM 2305 C C . ASP A 1 289 ? 4.719 -11.867 0.736 1 97.64 289 ASP A C 1
ATOM 2307 O O . ASP A 1 289 ? 4.908 -13.081 0.639 1 97.64 289 ASP A O 1
ATOM 2311 N N . ILE A 1 290 ? 3.75 -11.223 0.116 1 97.64 290 ILE A N 1
ATOM 2312 C CA . ILE A 1 290 ? 2.844 -11.973 -0.747 1 97.64 290 ILE A CA 1
ATOM 2313 C C . ILE A 1 290 ? 3.612 -12.523 -1.947 1 97.64 290 ILE A C 1
ATOM 2315 O O . ILE A 1 290 ? 3.359 -13.646 -2.391 1 97.64 290 ILE A O 1
ATOM 2319 N N . HIS A 1 291 ? 4.55 -11.722 -2.433 1 96.06 291 HIS A N 1
ATOM 2320 C CA . HIS A 1 291 ? 5.471 -12.16 -3.475 1 96.06 291 HIS A CA 1
ATOM 2321 C C . HIS A 1 291 ? 6.902 -12.228 -2.953 1 96.06 291 HIS A C 1
ATOM 2323 O O . HIS A 1 291 ? 7.475 -11.208 -2.563 1 96.06 291 HIS A O 1
ATOM 2329 N N . GLU A 1 292 ? 7.468 -13.339 -2.883 1 97.02 292 GLU A N 1
ATOM 2330 C CA . GLU A 1 292 ? 8.863 -13.509 -2.489 1 97.02 292 GLU A CA 1
ATOM 2331 C C . GLU A 1 292 ? 9.484 -14.725 -3.17 1 97.02 292 GLU A C 1
ATOM 2333 O O . GLU A 1 292 ? 9.023 -15.153 -4.23 1 97.02 292 GLU A O 1
ATOM 2338 N N . LEU A 1 293 ? 10.642 -15.172 -2.759 1 97.5 293 LEU A N 1
ATOM 2339 C CA . LEU A 1 293 ? 11.345 -16.29 -3.379 1 97.5 293 LEU A CA 1
ATOM 2340 C C . LEU A 1 293 ? 10.863 -17.619 -2.806 1 97.5 293 LEU A C 1
ATOM 2342 O O . LEU A 1 293 ? 10.436 -17.683 -1.651 1 97.5 293 LEU A O 1
ATOM 2346 N N . PRO A 1 294 ? 10.841 -18.599 -3.709 1 98.09 294 PRO A N 1
ATOM 2347 C CA . PRO A 1 294 ? 11.341 -18.701 -5.082 1 98.09 294 PRO A CA 1
ATOM 2348 C C . PRO A 1 294 ? 10.315 -18.248 -6.119 1 98.09 294 PRO A C 1
ATOM 2350 O O . PRO A 1 294 ? 9.13 -18.119 -5.804 1 98.09 294 PRO A O 1
ATOM 2353 N N . ILE A 1 295 ? 10.788 -18.037 -7.269 1 97.6 295 ILE A N 1
ATOM 2354 C CA . ILE A 1 295 ? 9.926 -17.751 -8.411 1 97.6 295 ILE A CA 1
ATOM 2355 C C . ILE A 1 295 ? 9.789 -19 -9.279 1 97.6 295 ILE A C 1
ATOM 2357 O O . ILE A 1 295 ? 10.787 -19.642 -9.615 1 97.6 295 ILE A O 1
ATOM 2361 N N . ILE A 1 296 ? 8.59 -19.336 -9.596 1 98.52 296 ILE A N 1
ATOM 2362 C CA . ILE A 1 296 ? 8.319 -20.462 -10.483 1 98.52 296 ILE A CA 1
ATOM 2363 C C . ILE A 1 296 ? 8.014 -19.95 -11.889 1 98.52 296 ILE A C 1
ATOM 2365 O O . ILE A 1 296 ? 6.866 -19.63 -12.204 1 98.52 296 ILE A O 1
ATOM 2369 N N . SER A 1 297 ? 9.023 -19.917 -12.693 1 97.15 297 SER A N 1
ATOM 2370 C CA . SER A 1 297 ? 8.929 -19.324 -14.023 1 97.15 297 SER A CA 1
ATOM 2371 C C . SER A 1 297 ? 9.814 -20.063 -15.022 1 97.15 297 SER A C 1
ATOM 2373 O O . SER A 1 297 ? 10.679 -20.85 -14.63 1 97.15 297 SER A O 1
ATOM 2375 N N . PRO A 1 298 ? 9.647 -19.768 -16.285 1 95.58 298 PRO A N 1
ATOM 2376 C CA . PRO A 1 298 ? 10.416 -20.486 -17.304 1 95.58 298 PRO A CA 1
ATOM 2377 C C . PRO A 1 298 ? 11.922 -20.283 -17.159 1 95.58 298 PRO A C 1
ATOM 2379 O O . PRO A 1 298 ? 12.706 -21.155 -17.543 1 95.58 298 PRO A O 1
ATOM 2382 N N . LYS A 1 299 ? 12.344 -19.251 -16.508 1 94.73 299 LYS A N 1
ATOM 2383 C CA . LYS A 1 299 ? 13.762 -18.902 -16.502 1 94.73 299 LYS A CA 1
ATOM 2384 C C . LYS A 1 299 ? 14.395 -19.2 -15.146 1 94.73 299 LYS A C 1
ATOM 2386 O O . LYS A 1 299 ? 15.609 -19.063 -14.979 1 94.73 299 LYS A O 1
ATOM 2391 N N . SER A 1 300 ? 13.601 -19.595 -14.207 1 96.68 300 SER A N 1
ATOM 2392 C CA . SER A 1 300 ? 14.118 -19.755 -12.852 1 96.68 300 SER A CA 1
ATOM 2393 C C . SER A 1 300 ? 14.907 -21.053 -12.712 1 96.68 300 SER A C 1
ATOM 2395 O O . SER A 1 300 ? 14.348 -22.143 -12.847 1 96.68 300 SER A O 1
ATOM 2397 N N . LYS A 1 301 ? 16.145 -20.986 -12.359 1 97.34 301 LYS A N 1
ATOM 2398 C CA . LYS A 1 301 ? 17 -22.157 -12.187 1 97.34 301 LYS A CA 1
ATOM 2399 C C . LYS A 1 301 ? 17.126 -22.534 -10.714 1 97.34 301 LYS A C 1
ATOM 2401 O O . LYS A 1 301 ? 18.01 -23.308 -10.339 1 97.34 301 LYS A O 1
ATOM 2406 N N . THR A 1 302 ? 16.305 -22.01 -9.913 1 97.73 302 THR A N 1
ATOM 2407 C CA . THR A 1 302 ? 16.318 -22.314 -8.487 1 97.73 302 THR A CA 1
ATOM 2408 C C . THR A 1 302 ? 15.986 -23.784 -8.244 1 97.73 302 THR A C 1
ATOM 2410 O O . THR A 1 302 ? 14.99 -24.294 -8.762 1 97.73 302 THR A O 1
ATOM 2413 N N . LYS A 1 303 ? 16.853 -24.44 -7.536 1 98.45 303 LYS A N 1
ATOM 2414 C CA . LYS A 1 303 ? 16.571 -25.804 -7.096 1 98.45 303 LYS A CA 1
ATOM 2415 C C . LYS A 1 303 ? 15.671 -25.808 -5.863 1 98.45 303 LYS A C 1
ATOM 2417 O O . LYS A 1 303 ? 16.015 -25.22 -4.835 1 98.45 303 LYS A O 1
ATOM 2422 N N . LEU A 1 304 ? 14.579 -26.445 -5.955 1 98.65 304 LEU A N 1
ATOM 2423 C CA . LEU A 1 304 ? 13.623 -26.439 -4.853 1 98.65 304 LEU A CA 1
ATOM 2424 C C . LEU A 1 304 ? 14.126 -27.292 -3.693 1 98.65 304 LEU A C 1
ATOM 2426 O O . LEU A 1 304 ? 14.73 -28.346 -3.907 1 98.65 304 LEU A O 1
ATOM 2430 N N . LYS A 1 305 ? 13.926 -26.834 -2.511 1 98.66 305 LYS A N 1
ATOM 2431 C CA . LYS A 1 305 ? 14.366 -27.495 -1.286 1 98.66 305 LYS A CA 1
ATOM 2432 C C . LYS A 1 305 ? 13.218 -27.63 -0.291 1 98.66 305 LYS A C 1
ATOM 2434 O O . LYS A 1 305 ? 12.264 -26.85 -0.325 1 98.66 305 LYS A O 1
ATOM 2439 N N . GLU A 1 306 ? 13.403 -28.656 0.578 1 98.52 306 GLU A N 1
ATOM 2440 C CA . GLU A 1 306 ? 12.447 -28.818 1.67 1 98.52 306 GLU A CA 1
ATOM 2441 C C . GLU A 1 306 ? 12.272 -27.517 2.448 1 98.52 306 GLU A C 1
ATOM 2443 O O . GLU A 1 306 ? 13.252 -26.835 2.756 1 98.52 306 GLU A O 1
ATOM 2448 N N . GLY A 1 307 ? 11.007 -27.157 2.647 1 98.67 307 GLY A N 1
ATOM 2449 C CA . GLY A 1 307 ? 10.711 -25.969 3.433 1 98.67 307 GLY A CA 1
ATOM 2450 C C . GLY A 1 307 ? 10.378 -24.758 2.583 1 98.67 307 GLY A C 1
ATOM 2451 O O . GLY A 1 307 ? 9.921 -23.737 3.1 1 98.67 307 GLY A O 1
ATOM 2452 N N . MET A 1 308 ? 10.572 -24.813 1.262 1 98.83 308 MET A N 1
ATOM 2453 C CA . MET A 1 308 ? 10.175 -23.723 0.376 1 98.83 308 MET A CA 1
ATOM 2454 C C . MET A 1 308 ? 8.662 -23.698 0.188 1 98.83 308 MET A C 1
ATOM 2456 O O . MET A 1 308 ? 8.031 -24.748 0.06 1 98.83 308 MET A O 1
ATOM 2460 N N . VAL A 1 309 ? 8.062 -22.545 0.27 1 98.89 309 VAL A N 1
ATOM 2461 C CA . VAL A 1 309 ? 6.623 -22.355 0.121 1 98.89 309 VAL A CA 1
ATOM 2462 C C . VAL A 1 309 ? 6.344 -21.436 -1.067 1 98.89 309 VAL A C 1
ATOM 2464 O O . VAL A 1 309 ? 6.943 -20.365 -1.185 1 98.89 309 VAL A O 1
ATOM 2467 N N . PHE A 1 310 ? 5.472 -21.866 -2.003 1 98.88 310 PHE A N 1
ATOM 2468 C CA . PHE A 1 310 ? 5.169 -21.046 -3.17 1 98.88 310 PHE A CA 1
ATOM 2469 C C . PHE A 1 310 ? 3.816 -21.423 -3.76 1 98.88 310 PHE A C 1
ATOM 2471 O O . PHE A 1 310 ? 3.267 -22.48 -3.441 1 98.88 310 PHE A O 1
ATOM 2478 N N . SER A 1 311 ? 3.286 -20.587 -4.552 1 98.78 311 SER A N 1
ATOM 2479 C CA . SER A 1 311 ? 2.013 -20.809 -5.229 1 98.78 311 SER A CA 1
ATOM 2480 C C . SER A 1 311 ? 2.204 -21.589 -6.525 1 98.78 311 SER A C 1
ATOM 2482 O O . SER A 1 311 ? 3.28 -21.551 -7.126 1 98.78 311 SER A O 1
ATOM 2484 N N . VAL A 1 312 ? 1.21 -22.295 -6.943 1 98.86 312 VAL A N 1
ATOM 2485 C CA . VAL A 1 312 ? 1.04 -22.892 -8.263 1 98.86 312 VAL A CA 1
ATOM 2486 C C . VAL A 1 312 ? -0.274 -22.417 -8.88 1 98.86 312 VAL A C 1
ATOM 2488 O O . VAL A 1 312 ? -1.352 -22.856 -8.473 1 98.86 312 VAL A O 1
ATOM 2491 N N . GLU A 1 313 ? -0.088 -21.515 -9.864 1 98.6 313 GLU A N 1
ATOM 2492 C CA . GLU A 1 313 ? -1.291 -20.796 -10.272 1 98.6 313 GLU A CA 1
ATOM 2493 C C . GLU A 1 313 ? -1.345 -20.623 -11.787 1 98.6 313 GLU A C 1
ATOM 2495 O O . GLU A 1 313 ? -1.497 -19.506 -12.285 1 98.6 313 GLU A O 1
ATOM 2500 N N . PRO A 1 314 ? -1.414 -21.726 -12.516 1 98.53 314 PRO A N 1
ATOM 2501 C CA . PRO A 1 314 ? -1.605 -21.572 -13.96 1 98.53 314 PRO A CA 1
ATOM 2502 C C . PRO A 1 314 ? -2.955 -20.952 -14.314 1 98.53 314 PRO A C 1
ATOM 2504 O O . PRO A 1 314 ? -3.87 -20.942 -13.487 1 98.53 314 PRO A O 1
ATOM 2507 N N . GLY A 1 315 ? -2.996 -20.386 -15.527 1 97.92 315 GLY A N 1
ATOM 2508 C CA . GLY A 1 315 ? -4.228 -19.78 -16.005 1 97.92 315 GLY A CA 1
ATOM 2509 C C . GLY A 1 315 ? -4.291 -19.67 -17.517 1 97.92 315 GLY A C 1
ATOM 2510 O O . GLY A 1 315 ? -3.266 -19.768 -18.195 1 97.92 315 GLY A O 1
ATOM 2511 N N . ILE A 1 316 ? -5.49 -19.601 -18.047 1 98.38 316 ILE A N 1
ATOM 2512 C CA . ILE A 1 316 ? -5.778 -19.307 -19.446 1 98.38 316 ILE A CA 1
ATOM 2513 C C . ILE A 1 316 ? -6.693 -18.088 -19.539 1 98.38 316 ILE A C 1
ATOM 2515 O O . ILE A 1 316 ? -7.753 -18.05 -18.911 1 98.38 316 ILE A O 1
ATOM 2519 N N . TYR A 1 317 ? -6.306 -17.133 -20.319 1 96.58 317 TYR A N 1
ATOM 2520 C CA . TYR A 1 317 ? -7.021 -15.868 -20.439 1 96.58 317 TYR A CA 1
ATOM 2521 C C . TYR A 1 317 ? -7.418 -15.601 -21.886 1 96.58 317 TYR A C 1
ATOM 2523 O O . TYR A 1 317 ? -6.565 -15.308 -22.727 1 96.58 317 TYR A O 1
ATOM 2531 N N . LEU A 1 318 ? -8.668 -15.706 -22.135 1 96.79 318 LEU A N 1
ATOM 2532 C CA . LEU A 1 318 ? -9.188 -15.443 -23.472 1 96.79 318 LEU A CA 1
ATOM 2533 C C . LEU A 1 318 ? -9.75 -14.029 -23.569 1 96.79 318 LEU A C 1
ATOM 2535 O O . LEU A 1 318 ? -10.851 -13.759 -23.085 1 96.79 318 LEU A O 1
ATOM 2539 N N . GLU A 1 319 ? -9.032 -13.223 -24.219 1 92.43 319 GLU A N 1
ATOM 2540 C CA . GLU A 1 319 ? -9.363 -11.804 -24.308 1 92.43 319 GLU A CA 1
ATOM 2541 C C . GLU A 1 319 ? -10.804 -11.601 -24.766 1 92.43 319 GLU A C 1
ATOM 2543 O O . GLU A 1 319 ? -11.245 -12.219 -25.736 1 92.43 319 GLU A O 1
ATOM 2548 N N . ASN A 1 320 ? -11.547 -10.753 -24.038 1 92.97 320 ASN A N 1
ATOM 2549 C CA . ASN A 1 320 ? -12.918 -10.338 -24.315 1 92.97 320 ASN A CA 1
ATOM 2550 C C . ASN A 1 320 ? -13.899 -11.494 -24.141 1 92.97 320 ASN A C 1
ATOM 2552 O O . ASN A 1 320 ? -15.058 -11.397 -24.549 1 92.97 320 ASN A O 1
ATOM 2556 N N . GLU A 1 321 ? -13.521 -12.636 -23.597 1 96.12 321 GLU A N 1
ATOM 2557 C CA . GLU A 1 321 ? -14.409 -13.771 -23.36 1 96.12 321 GLU A CA 1
ATOM 2558 C C . GLU A 1 321 ? -14.457 -14.133 -21.879 1 96.12 321 GLU A C 1
ATOM 2560 O O . GLU A 1 321 ? -15.426 -13.813 -21.188 1 96.12 321 GLU A O 1
ATOM 2565 N N . PHE A 1 322 ? -13.399 -14.802 -21.393 1 97.17 322 PHE A N 1
ATOM 2566 C CA . PHE A 1 322 ? -13.312 -15.148 -19.98 1 97.17 322 PHE A CA 1
ATOM 2567 C C . PHE A 1 322 ? -11.91 -15.629 -19.625 1 97.17 322 PHE A C 1
ATOM 2569 O O . PHE A 1 322 ? -11.049 -15.748 -20.499 1 97.17 322 PHE A O 1
ATOM 2576 N N . GLY A 1 323 ? -11.618 -15.81 -18.359 1 97.34 323 GLY A N 1
ATOM 2577 C CA . GLY A 1 323 ? -10.365 -16.341 -17.846 1 97.34 323 GLY A CA 1
ATOM 2578 C C . GLY A 1 323 ? -10.556 -17.32 -16.703 1 97.34 323 GLY A C 1
ATOM 2579 O O . GLY A 1 323 ? -11.509 -17.203 -15.931 1 97.34 323 GLY A O 1
ATOM 2580 N N . VAL A 1 324 ? -9.654 -18.278 -16.688 1 98.46 324 VAL A N 1
ATOM 2581 C CA . VAL A 1 324 ? -9.646 -19.257 -15.607 1 98.46 324 VAL A CA 1
ATOM 2582 C C . VAL A 1 324 ? -8.271 -19.282 -14.942 1 98.46 324 VAL A C 1
ATOM 2584 O O . VAL A 1 324 ? -7.244 -19.263 -15.625 1 98.46 324 VAL A O 1
ATOM 2587 N N . ARG A 1 325 ? -8.21 -19.249 -13.676 1 98.35 325 ARG A N 1
ATOM 2588 C CA . ARG A 1 325 ? -7.019 -19.43 -12.853 1 98.35 325 ARG A CA 1
ATOM 2589 C C . ARG A 1 325 ? -7.334 -20.254 -11.608 1 98.35 325 ARG A C 1
ATOM 2591 O O . ARG A 1 325 ? -8.38 -20.069 -10.983 1 98.35 325 ARG A O 1
ATOM 2598 N N . ILE A 1 326 ? -6.545 -21.173 -11.282 1 98.62 326 ILE A N 1
ATOM 2599 C CA . ILE A 1 326 ? -6.622 -21.983 -10.071 1 98.62 326 ILE A CA 1
ATOM 2600 C C . ILE A 1 326 ? -5.283 -21.944 -9.338 1 98.62 326 ILE A C 1
ATOM 2602 O O . ILE A 1 326 ? -4.231 -22.171 -9.941 1 98.62 326 ILE A O 1
ATOM 2606 N N . GLU A 1 327 ? -5.339 -21.622 -8.065 1 98.64 327 GLU A N 1
ATOM 2607 C CA . GLU A 1 327 ? -4.097 -21.4 -7.331 1 98.64 327 GLU A CA 1
ATOM 2608 C C . GLU A 1 327 ? -4.14 -22.069 -5.96 1 98.64 327 GLU A C 1
ATOM 2610 O O . GLU A 1 327 ? -5.114 -21.917 -5.22 1 98.64 327 GLU A O 1
ATOM 2615 N N . ASP A 1 328 ? -3.125 -22.798 -5.637 1 98.59 328 ASP A N 1
ATOM 2616 C CA . ASP A 1 328 ? -2.841 -23.285 -4.291 1 98.59 328 ASP A CA 1
ATOM 2617 C C . ASP A 1 328 ? -1.408 -22.957 -3.878 1 98.59 328 ASP A C 1
ATOM 2619 O O . ASP A 1 328 ? -0.526 -22.825 -4.73 1 98.59 328 ASP A O 1
ATOM 2623 N N . VAL A 1 329 ? -1.278 -22.824 -2.612 1 98.85 329 VAL A N 1
ATOM 2624 C CA . VAL A 1 329 ? 0.062 -22.657 -2.058 1 98.85 329 VAL A CA 1
ATOM 2625 C C . VAL A 1 329 ? 0.559 -23.987 -1.498 1 98.85 329 VAL A C 1
ATOM 2627 O O . VAL A 1 329 ? -0.184 -24.698 -0.817 1 98.85 329 VAL A O 1
ATOM 2630 N N . VAL A 1 330 ? 1.83 -24.304 -1.819 1 98.89 330 VAL A N 1
ATOM 2631 C CA . VAL A 1 330 ? 2.375 -25.591 -1.4 1 98.89 330 VAL A CA 1
ATOM 2632 C C . VAL A 1 330 ? 3.641 -25.371 -0.574 1 98.89 330 VAL A C 1
ATOM 2634 O O . VAL A 1 330 ? 4.252 -24.302 -0.635 1 98.89 330 VAL A O 1
ATOM 2637 N N . VAL A 1 331 ? 3.996 -26.359 0.232 1 98.89 331 VAL A N 1
ATOM 2638 C CA . VAL A 1 331 ? 5.291 -26.445 0.899 1 98.89 331 VAL A CA 1
ATOM 2639 C C . VAL A 1 331 ? 6.024 -27.705 0.446 1 98.89 331 VAL A C 1
ATOM 2641 O O . VAL A 1 331 ? 5.433 -28.786 0.382 1 98.89 331 VAL A O 1
ATOM 2644 N N . VAL A 1 332 ? 7.25 -27.539 0.014 1 98.84 332 VAL A N 1
ATOM 2645 C CA . VAL A 1 332 ? 8.062 -28.688 -0.371 1 98.84 332 VAL A CA 1
ATOM 2646 C C . VAL A 1 332 ? 8.391 -29.525 0.864 1 98.84 332 VAL A C 1
ATOM 2648 O O . VAL A 1 332 ? 8.816 -28.989 1.89 1 98.84 332 VAL A O 1
ATOM 2651 N N . THR A 1 333 ? 8.165 -30.801 0.78 1 98.36 333 THR A N 1
ATOM 2652 C CA . THR A 1 333 ? 8.491 -31.739 1.848 1 98.36 333 THR A CA 1
ATOM 2653 C C . THR A 1 333 ? 9.683 -32.608 1.46 1 98.36 333 THR A C 1
ATOM 2655 O O . THR A 1 333 ? 10.332 -32.362 0.441 1 98.36 333 THR A O 1
ATOM 2658 N N . LYS A 1 334 ? 9.97 -33.555 2.23 1 97.51 334 LYS A N 1
ATOM 2659 C CA . LYS A 1 334 ? 11.148 -34.395 2.038 1 97.51 334 LYS A CA 1
ATOM 2660 C C . LYS A 1 334 ? 11.079 -35.146 0.712 1 97.51 334 LYS A C 1
ATOM 2662 O O . LYS A 1 334 ? 12.105 -35.381 0.071 1 97.51 334 LYS A O 1
ATOM 2667 N N . ASN A 1 335 ? 9.844 -35.533 0.293 1 96.31 335 ASN A N 1
ATOM 2668 C CA . ASN A 1 335 ? 9.73 -36.38 -0.89 1 96.31 335 ASN A CA 1
ATOM 2669 C C . ASN A 1 335 ? 8.67 -35.856 -1.854 1 96.31 335 ASN A C 1
ATOM 2671 O O . ASN A 1 335 ? 8.262 -36.561 -2.778 1 96.31 335 ASN A O 1
ATOM 2675 N N . GLY A 1 336 ? 8.217 -34.737 -1.623 1 98.11 336 GLY A N 1
ATOM 2676 C CA . GLY A 1 336 ? 7.157 -34.144 -2.423 1 98.11 336 GLY A CA 1
ATOM 2677 C C . GLY A 1 336 ? 6.732 -32.774 -1.929 1 98.11 336 GLY A C 1
ATOM 2678 O O . GLY A 1 336 ? 7.576 -31.919 -1.653 1 98.11 336 GLY A O 1
ATOM 2679 N N . CYS A 1 337 ? 5.415 -32.564 -1.949 1 98.29 337 CYS A N 1
ATOM 2680 C CA . CYS A 1 337 ? 4.906 -31.307 -1.412 1 98.29 337 CYS A CA 1
ATOM 2681 C C . CYS A 1 337 ? 3.533 -31.5 -0.782 1 98.29 337 CYS A C 1
ATOM 2683 O O . CYS A 1 337 ? 2.922 -32.56 -0.925 1 98.29 337 CYS A O 1
ATOM 2685 N N . GLU A 1 338 ? 3.177 -30.627 -0.024 1 98.43 338 GLU A N 1
ATOM 2686 C CA . GLU A 1 338 ? 1.868 -30.571 0.619 1 98.43 338 GLU A CA 1
ATOM 2687 C C . GLU A 1 338 ? 1.148 -29.266 0.292 1 98.43 338 GLU A C 1
ATOM 2689 O O . GLU A 1 338 ? 1.754 -28.193 0.319 1 98.43 338 GLU A O 1
ATOM 2694 N N . ILE A 1 339 ? -0.087 -29.422 -0.131 1 98.53 339 ILE A N 1
ATOM 2695 C CA . ILE A 1 339 ? -0.908 -28.226 -0.289 1 98.53 339 ILE A CA 1
ATOM 2696 C C . ILE A 1 339 ? -1.277 -27.668 1.083 1 98.53 339 ILE A C 1
ATOM 2698 O O . ILE A 1 339 ? -1.71 -28.411 1.967 1 98.53 339 ILE A O 1
ATOM 2702 N N . LEU A 1 340 ? -1.019 -26.463 1.272 1 98.03 340 LEU A N 1
ATOM 2703 C CA . LEU A 1 340 ? -1.304 -25.845 2.562 1 98.03 340 LEU A CA 1
ATOM 2704 C C . LEU A 1 340 ? -2.8 -25.599 2.729 1 98.03 340 LEU A C 1
ATOM 2706 O O . LEU A 1 340 ? -3.492 -25.276 1.761 1 98.03 340 LEU A O 1
ATOM 2710 N N . MET B 1 1 ? 10.934 24.042 -24.69 1 39.58 1 MET B N 1
ATOM 2711 C CA . MET B 1 1 ? 11.438 22.71 -25.015 1 39.58 1 MET B CA 1
ATOM 2712 C C . MET B 1 1 ? 10.888 21.669 -24.047 1 39.58 1 MET B C 1
ATOM 2714 O O . MET B 1 1 ? 10.957 21.849 -22.83 1 39.58 1 MET B O 1
ATOM 2718 N N . SER B 1 2 ? 10.03 20.901 -24.608 1 56.73 2 SER B N 1
ATOM 2719 C CA . SER B 1 2 ? 9.338 19.93 -23.767 1 56.73 2 SER B CA 1
ATOM 2720 C C . SER B 1 2 ? 10.325 19.096 -22.957 1 56.73 2 SER B C 1
ATOM 2722 O O . SER B 1 2 ? 11.389 18.724 -23.458 1 56.73 2 SER B O 1
ATOM 2724 N N . SER B 1 3 ? 10.369 19.157 -21.631 1 86.05 3 SER B N 1
ATOM 2725 C CA . SER B 1 3 ? 11.331 18.533 -20.73 1 86.05 3 SER B CA 1
ATOM 2726 C C . SER B 1 3 ? 11.252 17.012 -20.804 1 86.05 3 SER B C 1
ATOM 2728 O O . SER B 1 3 ? 10.163 16.447 -20.928 1 86.05 3 SER B O 1
ATOM 2730 N N . ASN B 1 4 ? 12.424 16.371 -21.348 1 97.28 4 ASN B N 1
ATOM 2731 C CA . ASN B 1 4 ? 12.551 14.918 -21.313 1 97.28 4 ASN B CA 1
ATOM 2732 C C . ASN B 1 4 ? 12.566 14.39 -19.881 1 97.28 4 ASN B C 1
ATOM 2734 O O . ASN B 1 4 ? 13.345 14.86 -19.05 1 97.28 4 ASN B O 1
ATOM 2738 N N . PHE B 1 5 ? 11.613 13.538 -19.609 1 98.13 5 PHE B N 1
ATOM 2739 C CA . PHE B 1 5 ? 11.629 12.98 -18.261 1 98.13 5 PHE B CA 1
ATOM 2740 C C . PHE B 1 5 ? 11.05 11.571 -18.252 1 98.13 5 PHE B C 1
ATOM 2742 O O . PHE B 1 5 ? 10.39 11.159 -19.209 1 98.13 5 PHE B O 1
ATOM 2749 N N . ILE B 1 6 ? 11.381 10.81 -17.293 1 98.14 6 ILE B N 1
ATOM 2750 C CA . ILE B 1 6 ? 10.907 9.449 -17.068 1 98.14 6 ILE B CA 1
ATOM 2751 C C . ILE B 1 6 ? 10.248 9.352 -15.695 1 98.14 6 ILE B C 1
ATOM 2753 O O . ILE B 1 6 ? 10.75 9.911 -14.717 1 98.14 6 ILE B O 1
ATOM 2757 N N . LEU B 1 7 ? 9.042 8.725 -15.678 1 98.07 7 LEU B N 1
ATOM 2758 C CA . LEU B 1 7 ? 8.289 8.562 -14.439 1 98.07 7 LEU B CA 1
ATOM 2759 C C . LEU B 1 7 ? 8.032 7.087 -14.15 1 98.07 7 LEU B C 1
ATOM 2761 O O . LEU B 1 7 ? 7.762 6.308 -15.067 1 98.07 7 LEU B O 1
ATOM 2765 N N . LYS B 1 8 ? 8.062 6.79 -12.879 1 97.44 8 LYS B N 1
ATOM 2766 C CA . LYS B 1 8 ? 7.724 5.447 -12.415 1 97.44 8 LYS B CA 1
ATOM 2767 C C . LYS B 1 8 ? 6.595 5.487 -11.39 1 97.44 8 LYS B C 1
ATOM 2769 O O . LYS B 1 8 ? 5.831 4.528 -11.263 1 97.44 8 LYS B O 1
ATOM 2774 N N . ASN B 1 9 ? 6.457 6.582 -10.697 1 96.96 9 ASN B N 1
ATOM 2775 C CA . ASN B 1 9 ? 5.43 6.742 -9.673 1 96.96 9 ASN B CA 1
ATOM 2776 C C . ASN B 1 9 ? 4.03 6.749 -10.281 1 96.96 9 ASN B C 1
ATOM 2778 O O . ASN B 1 9 ? 3.768 7.476 -11.241 1 96.96 9 ASN B O 1
ATOM 2782 N N . GLU B 1 10 ? 3.122 6.006 -9.733 1 96.56 10 GLU 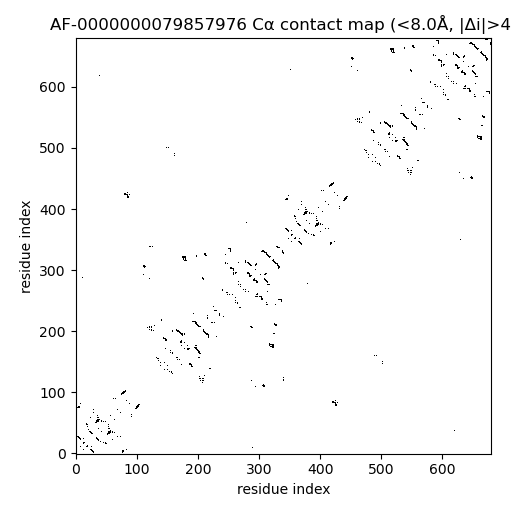B N 1
ATOM 2783 C CA . GLU B 1 10 ? 1.797 5.793 -10.307 1 96.56 10 GLU B CA 1
ATOM 2784 C C . GLU B 1 10 ? 1.02 7.103 -10.404 1 96.56 10 GLU B C 1
ATOM 2786 O O . GLU B 1 10 ? 0.427 7.403 -11.442 1 96.56 10 GLU B O 1
ATOM 2791 N N . ASN B 1 11 ? 1.029 7.874 -9.301 1 97.37 11 ASN B N 1
ATOM 2792 C CA . ASN B 1 11 ? 0.264 9.117 -9.313 1 97.37 11 ASN B CA 1
ATOM 2793 C C . ASN B 1 11 ? 0.869 10.138 -10.271 1 97.37 11 ASN B C 1
ATOM 2795 O O . ASN B 1 11 ? 0.144 10.911 -10.9 1 97.37 11 ASN B O 1
ATOM 2799 N N . ALA B 1 12 ? 2.195 10.155 -10.402 1 97.45 12 ALA B N 1
ATOM 2800 C CA . ALA B 1 12 ? 2.86 11.009 -11.383 1 97.45 12 ALA B CA 1
ATOM 2801 C C . ALA B 1 12 ? 2.462 10.623 -12.805 1 97.45 12 ALA B C 1
ATOM 2803 O O . ALA B 1 12 ? 2.174 11.49 -13.632 1 97.45 12 ALA B O 1
ATOM 2804 N N . ILE B 1 13 ? 2.427 9.306 -13.048 1 97.6 13 ILE B N 1
ATOM 2805 C CA . ILE B 1 13 ? 2.064 8.798 -14.366 1 97.6 13 ILE B CA 1
ATOM 2806 C C . ILE B 1 13 ? 0.602 9.126 -14.661 1 97.6 13 ILE B C 1
ATOM 2808 O O . ILE B 1 13 ? 0.273 9.601 -15.75 1 97.6 13 ILE B O 1
ATOM 2812 N N . PHE B 1 14 ? -0.247 8.943 -13.699 1 96.85 14 PHE B N 1
ATOM 2813 C CA . PHE B 1 14 ? -1.666 9.237 -13.861 1 96.85 14 PHE B CA 1
ATOM 2814 C C . PHE B 1 14 ? -1.878 10.704 -14.215 1 96.85 14 PHE B C 1
ATOM 2816 O O . PHE B 1 14 ? -2.719 11.03 -15.056 1 96.85 14 PHE B O 1
ATOM 2823 N N . TYR B 1 15 ? -1.15 11.534 -13.564 1 96.7 15 TYR B N 1
ATOM 2824 C CA . TYR B 1 15 ? -1.28 12.967 -13.806 1 96.7 15 TYR B CA 1
ATOM 2825 C C . TYR B 1 15 ? -0.978 13.304 -15.262 1 96.7 15 TYR B C 1
ATOM 2827 O O . TYR B 1 15 ? -1.589 14.208 -15.835 1 96.7 15 TYR B O 1
ATOM 2835 N N . GLU B 1 16 ? -0.039 12.559 -15.866 1 96.12 16 GLU B N 1
ATOM 2836 C CA . GLU B 1 16 ? 0.418 12.86 -17.219 1 96.12 16 GLU B CA 1
ATOM 2837 C C . GLU B 1 16 ? -0.546 12.305 -18.264 1 96.12 16 GLU B C 1
ATOM 2839 O O . GLU B 1 16 ? -0.761 12.924 -19.308 1 96.12 16 GLU B O 1
ATOM 2844 N N . CYS B 1 17 ? -1.15 11.089 -17.92 1 96.47 17 CYS B N 1
ATOM 2845 C CA . CYS B 1 17 ? -1.809 10.453 -19.054 1 96.47 17 CYS B CA 1
ATOM 2846 C C . CYS B 1 17 ? -3.148 9.853 -18.641 1 96.47 17 CYS B C 1
ATOM 2848 O O . CYS B 1 17 ? -3.823 9.215 -19.451 1 96.47 17 CYS B O 1
ATOM 2850 N N . GLY B 1 18 ? -3.528 9.906 -17.381 1 94.77 18 GLY B N 1
ATOM 2851 C CA . GLY B 1 18 ? -4.876 9.582 -16.942 1 94.77 18 GLY B CA 1
ATOM 2852 C C . GLY B 1 18 ? -5.037 8.131 -16.531 1 94.77 18 GLY B C 1
ATOM 2853 O O . GLY B 1 18 ? -6.144 7.688 -16.219 1 94.77 18 GLY B O 1
ATOM 2854 N N . TYR B 1 19 ? -3.872 7.311 -16.578 1 94.2 19 TYR B N 1
ATOM 2855 C CA . TYR B 1 19 ? -3.879 5.905 -16.19 1 94.2 19 TYR B CA 1
ATOM 2856 C C . TYR B 1 19 ? -2.55 5.507 -15.558 1 94.2 19 TYR B C 1
ATOM 2858 O O . TYR B 1 19 ? -1.505 6.074 -15.886 1 94.2 19 TYR B O 1
ATOM 2866 N N . SER B 1 20 ? -2.64 4.609 -14.635 1 95.1 20 SER B N 1
ATOM 2867 C CA . SER B 1 20 ? -1.43 4.023 -14.067 1 95.1 20 SER B CA 1
ATOM 2868 C C . SER B 1 20 ? -1.679 2.596 -13.59 1 95.1 20 SER B C 1
ATOM 2870 O O . SER B 1 20 ? -2.829 2.173 -13.452 1 95.1 20 SER B O 1
ATOM 2872 N N . CYS B 1 21 ? -0.651 1.901 -13.453 1 92.12 21 CYS B N 1
ATOM 2873 C CA . CYS B 1 21 ? -0.655 0.563 -12.872 1 92.12 21 CYS B CA 1
ATOM 2874 C C . CYS B 1 21 ? 0.628 0.303 -12.092 1 92.12 21 CYS B C 1
ATOM 2876 O O . CYS B 1 21 ? 1.516 1.156 -12.047 1 92.12 21 CYS B O 1
ATOM 2878 N N . ASP B 1 22 ? 0.719 -0.794 -11.485 1 89.97 22 ASP B N 1
ATOM 2879 C CA . ASP B 1 22 ? 1.807 -1.019 -10.539 1 89.97 22 ASP B CA 1
ATOM 2880 C C . ASP B 1 22 ? 3.079 -1.462 -11.259 1 89.97 22 ASP B C 1
ATOM 2882 O O . ASP B 1 22 ? 4.118 -1.663 -10.628 1 89.97 22 ASP B O 1
ATOM 2886 N N . ASN B 1 23 ? 2.996 -1.699 -12.521 1 93.23 23 ASN B N 1
ATOM 2887 C CA . ASN B 1 23 ? 4.165 -2.047 -13.323 1 93.23 23 ASN B CA 1
ATOM 2888 C C . ASN B 1 23 ? 4.21 -1.248 -14.623 1 93.23 23 ASN B C 1
ATOM 2890 O O . ASN B 1 23 ? 3.821 -1.75 -15.679 1 93.23 23 ASN B O 1
ATOM 2894 N N . ALA B 1 24 ? 4.733 -0.044 -14.543 1 97.43 24 ALA B N 1
ATOM 2895 C CA . ALA B 1 24 ? 4.726 0.835 -15.709 1 97.43 24 ALA B CA 1
ATOM 2896 C C . ALA B 1 24 ? 5.863 1.85 -15.639 1 97.43 24 ALA B C 1
ATOM 2898 O O . ALA B 1 24 ? 6.38 2.138 -14.557 1 97.43 24 ALA B O 1
ATOM 2899 N N . LEU B 1 25 ? 6.313 2.334 -16.792 1 98.3 25 LEU B N 1
ATOM 2900 C CA . LEU B 1 25 ? 7.163 3.503 -16.984 1 98.3 25 LEU B CA 1
ATOM 2901 C C . LEU B 1 25 ? 6.522 4.488 -17.957 1 98.3 25 LEU B C 1
ATOM 2903 O O . LEU B 1 25 ? 5.917 4.079 -18.951 1 98.3 25 LEU B O 1
ATOM 2907 N N . TYR B 1 26 ? 6.636 5.733 -17.691 1 98.2 26 TYR B N 1
ATOM 2908 C CA . TYR B 1 26 ? 6.194 6.801 -18.581 1 98.2 26 TYR B CA 1
ATOM 2909 C C . TYR B 1 26 ? 7.376 7.633 -19.064 1 98.2 26 TYR B C 1
ATOM 2911 O O . TYR B 1 26 ? 8.231 8.028 -18.268 1 98.2 26 TYR B O 1
ATOM 2919 N N . LEU B 1 27 ? 7.46 7.865 -20.346 1 98.31 27 LEU B N 1
ATOM 2920 C CA . LEU B 1 27 ? 8.519 8.662 -20.955 1 98.31 27 LEU B CA 1
ATOM 2921 C C . LEU B 1 27 ? 7.937 9.853 -21.709 1 98.31 27 LEU B C 1
ATOM 2923 O O . LEU B 1 27 ? 6.993 9.7 -22.487 1 98.31 27 LEU B O 1
ATOM 2927 N N . SER B 1 28 ? 8.432 10.992 -21.423 1 97.93 28 SER B N 1
ATOM 2928 C CA . SER B 1 28 ? 8.265 12.169 -22.27 1 97.93 28 SER B CA 1
ATOM 2929 C C . SER B 1 28 ? 9.562 12.52 -22.991 1 97.93 28 SER B C 1
ATOM 2931 O O . SER B 1 28 ? 10.54 12.926 -22.359 1 97.93 28 SER B O 1
ATOM 2933 N N . LEU B 1 29 ? 9.621 12.234 -24.278 1 97.42 29 LEU B N 1
ATOM 2934 C CA . LEU B 1 29 ? 10.802 12.436 -25.111 1 97.42 29 LEU B CA 1
ATOM 2935 C C . LEU B 1 29 ? 10.506 13.409 -26.246 1 97.42 29 LEU B C 1
ATOM 2937 O O . LEU B 1 29 ? 9.798 13.066 -27.196 1 97.42 29 LEU B O 1
ATOM 2941 N N . LYS B 1 30 ? 11.117 14.611 -26.12 1 94.51 30 LYS B N 1
ATOM 2942 C CA . LYS B 1 30 ? 10.833 15.665 -27.09 1 94.51 30 LYS B CA 1
ATOM 2943 C C . LYS B 1 30 ? 9.335 15.942 -27.177 1 94.51 30 LYS B C 1
ATOM 2945 O O . LYS B 1 30 ? 8.712 16.333 -26.188 1 94.51 30 LYS B O 1
ATOM 2950 N N . ASP B 1 31 ? 8.639 15.538 -28.203 1 92.14 31 ASP B N 1
ATOM 2951 C CA . ASP B 1 31 ? 7.22 15.851 -28.341 1 92.14 31 ASP B CA 1
ATOM 2952 C C . ASP B 1 31 ? 6.373 14.58 -28.326 1 92.14 31 ASP B C 1
ATOM 2954 O O . ASP B 1 31 ? 5.173 14.624 -28.606 1 92.14 31 ASP B O 1
ATOM 2958 N N . GLU B 1 32 ? 7.028 13.493 -27.904 1 96.03 32 GLU B N 1
ATOM 2959 C CA . GLU B 1 32 ? 6.31 12.222 -27.879 1 96.03 32 GLU B CA 1
ATOM 2960 C C . GLU B 1 32 ? 6.28 11.632 -26.471 1 96.03 32 GLU B C 1
ATOM 2962 O O . GLU B 1 32 ? 7.252 11.752 -25.722 1 96.03 32 GLU B O 1
ATOM 2967 N N . CYS B 1 33 ? 5.163 11.009 -26.166 1 97.89 33 CYS B N 1
ATOM 2968 C CA . CYS B 1 33 ? 4.996 10.379 -24.861 1 97.89 33 CYS B CA 1
ATOM 2969 C C . CYS B 1 33 ? 4.692 8.893 -25.008 1 97.89 33 CYS B C 1
ATOM 2971 O O . CYS B 1 33 ? 4 8.486 -25.943 1 97.89 33 CYS B O 1
ATOM 2973 N N . PHE B 1 34 ? 5.261 8.091 -24.08 1 98.47 34 PHE B N 1
ATOM 2974 C CA . PHE B 1 34 ? 5.11 6.641 -24.124 1 98.47 34 PHE B CA 1
ATOM 2975 C C . PHE B 1 34 ? 4.737 6.094 -22.752 1 98.47 34 PHE B C 1
ATOM 2977 O O . PHE B 1 34 ? 5.257 6.552 -21.732 1 98.47 34 PHE B O 1
ATOM 2984 N N . PHE B 1 35 ? 3.806 5.2 -22.758 1 98.46 35 PHE B N 1
ATOM 2985 C CA . PHE B 1 35 ? 3.448 4.394 -21.597 1 98.46 35 PHE B CA 1
ATOM 2986 C C . PHE B 1 35 ? 3.847 2.938 -21.805 1 98.46 35 PHE B C 1
ATOM 2988 O O . PHE B 1 35 ? 3.262 2.241 -22.637 1 98.46 35 PHE B O 1
ATOM 2995 N N . ILE B 1 36 ? 4.841 2.481 -21.035 1 98.56 36 ILE B N 1
ATOM 2996 C CA . ILE B 1 36 ? 5.367 1.13 -21.195 1 98.56 36 ILE B CA 1
ATOM 2997 C C . ILE B 1 36 ? 4.867 0.243 -20.057 1 98.56 36 ILE B C 1
ATOM 2999 O O . ILE B 1 36 ? 5.049 0.569 -18.882 1 98.56 36 ILE B O 1
ATOM 3003 N N . THR B 1 37 ? 4.249 -0.896 -20.335 1 96.77 37 THR B N 1
ATOM 3004 C CA . THR B 1 37 ? 3.771 -1.84 -19.331 1 96.77 37 THR B CA 1
ATOM 3005 C C . THR B 1 37 ? 3.75 -3.26 -19.891 1 96.77 37 THR B C 1
ATOM 3007 O O . THR B 1 37 ? 4.235 -3.504 -20.998 1 96.77 37 THR B O 1
ATOM 3010 N N . ASP B 1 38 ? 3.321 -4.189 -19.076 1 91.92 38 ASP B N 1
ATOM 3011 C CA . ASP B 1 38 ? 3.322 -5.581 -19.516 1 91.92 38 ASP B CA 1
ATOM 3012 C C . ASP B 1 38 ? 1.907 -6.053 -19.845 1 91.92 38 ASP B C 1
ATOM 3014 O O . ASP B 1 38 ? 0.951 -5.28 -19.75 1 91.92 38 ASP B O 1
ATOM 3018 N N . ALA B 1 39 ? 1.797 -7.317 -20.273 1 86.21 39 ALA B N 1
ATOM 3019 C CA . ALA B 1 39 ? 0.573 -7.866 -20.849 1 86.21 39 ALA B CA 1
ATOM 3020 C C . ALA B 1 39 ? -0.558 -7.879 -19.825 1 86.21 39 ALA B C 1
ATOM 3022 O O . ALA B 1 39 ? -1.735 -7.926 -20.191 1 86.21 39 ALA B O 1
ATOM 3023 N N . ARG B 1 40 ? -0.201 -7.837 -18.564 1 81.37 40 ARG B N 1
ATOM 3024 C CA . ARG B 1 40 ? -1.217 -7.85 -17.517 1 81.37 40 ARG B CA 1
ATOM 3025 C C . ARG B 1 40 ? -2.084 -6.597 -17.579 1 81.37 40 ARG B C 1
ATOM 3027 O O . ARG B 1 40 ? -3.243 -6.616 -17.159 1 81.37 40 ARG B O 1
ATOM 3034 N N . TYR B 1 41 ? -1.505 -5.5 -18.172 1 88.92 41 TYR B N 1
ATOM 3035 C CA . TYR B 1 41 ? -2.167 -4.207 -18.048 1 88.92 41 TYR B CA 1
ATOM 3036 C C . TYR B 1 41 ? -2.391 -3.575 -19.416 1 88.92 41 TYR B C 1
ATOM 3038 O O . TYR B 1 41 ? -3.047 -2.536 -19.527 1 88.92 41 TYR B O 1
ATOM 3046 N N . SER B 1 42 ? -1.901 -4.158 -20.459 1 89.12 42 SER B N 1
ATOM 3047 C CA . SER B 1 42 ? -1.831 -3.514 -21.766 1 89.12 42 SER B CA 1
ATOM 3048 C C . SER B 1 42 ? -3.223 -3.189 -22.298 1 89.12 42 SER B C 1
ATOM 3050 O O . SER B 1 42 ? -3.436 -2.129 -22.89 1 89.12 42 SER B O 1
ATOM 3052 N N . ILE B 1 43 ? -4.152 -4.009 -22.143 1 84.18 43 ILE B N 1
ATOM 3053 C CA . ILE B 1 43 ? -5.503 -3.787 -22.648 1 84.18 43 ILE B CA 1
ATOM 3054 C C . ILE B 1 43 ? -6.124 -2.581 -21.947 1 84.18 43 ILE B C 1
ATOM 3056 O O . ILE B 1 43 ? -6.6 -1.651 -22.603 1 84.18 43 ILE B O 1
ATOM 3060 N N . GLU B 1 44 ? -6.079 -2.597 -20.703 1 86.3 44 GLU B N 1
ATOM 3061 C CA . GLU B 1 44 ? -6.647 -1.497 -19.929 1 86.3 44 GLU B CA 1
ATOM 3062 C C . GLU B 1 44 ? -5.941 -0.18 -20.24 1 86.3 44 GLU B C 1
ATOM 3064 O O . GLU B 1 44 ? -6.582 0.869 -20.326 1 86.3 44 GLU B O 1
ATOM 3069 N N . ALA B 1 45 ? -4.659 -0.227 -20.358 1 93.32 45 ALA B N 1
ATOM 3070 C CA . ALA B 1 45 ? -3.878 0.967 -20.671 1 93.32 45 ALA B CA 1
ATOM 3071 C C . ALA B 1 45 ? -4.332 1.589 -21.989 1 93.32 45 ALA B C 1
ATOM 3073 O O . ALA B 1 45 ? -4.548 2.801 -22.068 1 93.32 45 ALA B O 1
ATOM 3074 N N . ARG B 1 46 ? -4.54 0.826 -22.957 1 91.56 46 ARG B N 1
ATOM 3075 C CA . ARG B 1 46 ? -4.953 1.31 -24.27 1 91.56 46 ARG B CA 1
ATOM 3076 C C . ARG B 1 46 ? -6.35 1.921 -24.214 1 91.56 46 ARG B C 1
ATOM 3078 O O . ARG B 1 46 ? -6.649 2.867 -24.945 1 91.56 46 ARG B O 1
ATOM 3085 N N . GLU B 1 47 ? -7.092 1.442 -23.376 1 87.99 47 GLU B N 1
ATOM 3086 C CA . GLU B 1 47 ? -8.473 1.898 -23.259 1 87.99 47 GLU B CA 1
ATOM 3087 C C . GLU B 1 47 ? -8.554 3.231 -22.52 1 87.99 47 GLU B C 1
ATOM 3089 O O . GLU B 1 47 ? -9.494 4.002 -22.72 1 87.99 47 GLU B O 1
ATOM 3094 N N . ASN B 1 48 ? -7.574 3.519 -21.753 1 91.03 48 ASN B N 1
ATOM 3095 C CA . ASN B 1 48 ? -7.761 4.615 -20.809 1 91.03 48 ASN B CA 1
ATOM 3096 C C . ASN B 1 48 ? -6.771 5.749 -21.063 1 91.03 48 ASN B C 1
ATOM 3098 O O . ASN B 1 48 ? -7.025 6.896 -20.691 1 91.03 48 ASN B O 1
ATOM 3102 N N . ILE B 1 49 ? -5.6 5.432 -21.502 1 94.02 49 ILE B N 1
ATOM 3103 C CA . ILE B 1 49 ? -4.541 6.425 -21.638 1 94.02 49 ILE B CA 1
ATOM 3104 C C . ILE B 1 49 ? -4.888 7.4 -22.762 1 94.02 49 ILE B C 1
ATOM 3106 O O . ILE B 1 49 ? -5.393 6.992 -23.811 1 94.02 49 ILE B O 1
ATOM 3110 N N . LYS B 1 50 ? -4.473 8.64 -22.252 1 86.09 50 LYS B N 1
ATOM 3111 C CA . LYS B 1 50 ? -4.654 9.728 -23.209 1 86.09 50 LYS B CA 1
ATOM 3112 C C . LYS B 1 50 ? -3.316 10.365 -23.575 1 86.09 50 LYS B C 1
ATOM 3114 O O . LYS B 1 50 ? -2.405 10.427 -22.747 1 86.09 50 LYS B O 1
ATOM 3119 N N . ASN B 1 51 ? -2.943 10.601 -24.749 1 91.8 51 ASN B N 1
ATOM 3120 C CA . ASN B 1 51 ? -1.852 11.445 -25.226 1 91.8 51 ASN B CA 1
ATOM 3121 C C . ASN B 1 51 ? -0.509 10.724 -25.144 1 91.8 51 ASN B C 1
ATOM 3123 O O . ASN B 1 51 ? 0.535 11.362 -24.996 1 91.8 51 ASN B O 1
ATOM 3127 N N . ALA B 1 52 ? -0.479 9.397 -24.917 1 96.91 52 ALA B N 1
ATOM 3128 C CA . ALA B 1 52 ? 0.754 8.614 -24.939 1 96.91 52 ALA B CA 1
ATOM 3129 C C . ALA B 1 52 ? 0.56 7.307 -25.702 1 96.91 52 ALA B C 1
ATOM 3131 O O . ALA B 1 52 ? -0.531 6.733 -25.697 1 96.91 52 ALA B O 1
ATOM 3132 N N . ALA B 1 53 ? 1.522 6.845 -26.375 1 97.36 53 ALA B N 1
ATOM 3133 C CA . ALA B 1 53 ? 1.495 5.538 -27.026 1 97.36 53 ALA B CA 1
ATOM 3134 C C . ALA B 1 53 ? 1.741 4.418 -26.019 1 97.36 53 ALA B C 1
ATOM 3136 O O . ALA B 1 53 ? 2.675 4.491 -25.216 1 97.36 53 ALA B O 1
ATOM 3137 N N . VAL B 1 54 ? 0.932 3.406 -26.076 1 97.74 54 VAL B N 1
ATOM 3138 C CA . VAL B 1 54 ? 1.081 2.272 -25.17 1 97.74 54 VAL B CA 1
ATOM 3139 C C . VAL B 1 54 ? 2.004 1.229 -25.794 1 97.74 54 VAL B C 1
ATOM 3141 O O . VAL B 1 54 ? 1.781 0.79 -26.925 1 97.74 54 VAL B O 1
ATOM 3144 N N . ILE B 1 55 ? 3.037 0.871 -25.05 1 97.77 55 ILE B N 1
ATOM 3145 C CA . ILE B 1 55 ? 3.978 -0.155 -25.485 1 97.77 55 ILE B CA 1
ATOM 3146 C C . ILE B 1 55 ? 3.893 -1.362 -24.553 1 97.77 55 ILE B C 1
ATOM 3148 O O . ILE B 1 55 ? 4.182 -1.253 -23.359 1 97.77 55 ILE B O 1
ATOM 3152 N N . GLU B 1 56 ? 3.474 -2.475 -25.085 1 94.78 56 GLU B N 1
ATOM 3153 C CA . GLU B 1 56 ? 3.506 -3.715 -24.314 1 94.78 56 GLU B CA 1
ATOM 3154 C C . GLU B 1 56 ? 4.911 -4.31 -24.284 1 94.78 56 GLU B C 1
ATOM 3156 O O . GLU B 1 56 ? 5.53 -4.508 -25.332 1 94.78 56 GLU B O 1
ATOM 3161 N N . SER B 1 57 ? 5.39 -4.563 -23.095 1 94.59 57 SER B N 1
ATOM 3162 C CA . SER B 1 57 ? 6.796 -4.918 -22.929 1 94.59 57 SER B CA 1
ATOM 3163 C C . SER B 1 57 ? 6.96 -6.095 -21.973 1 94.59 57 SER B C 1
ATOM 3165 O O . SER B 1 57 ? 6.23 -6.208 -20.987 1 94.59 57 SER B O 1
ATOM 3167 N N . ASN B 1 58 ? 7.912 -6.924 -22.249 1 88.56 58 ASN B N 1
ATOM 3168 C CA . ASN B 1 58 ? 8.339 -7.951 -21.305 1 88.56 58 ASN B CA 1
ATOM 3169 C C . ASN B 1 58 ? 9.494 -7.468 -20.434 1 88.56 58 ASN B C 1
ATOM 3171 O O . ASN B 1 58 ? 9.855 -8.123 -19.454 1 88.56 58 ASN B O 1
ATOM 3175 N N . SER B 1 59 ? 10.061 -6.365 -20.802 1 93.1 59 SER B N 1
ATOM 3176 C CA . SER B 1 59 ? 11.126 -5.708 -20.051 1 93.1 59 SER B CA 1
ATOM 3177 C C . SER B 1 59 ? 11.024 -4.19 -20.16 1 93.1 59 SER B C 1
ATOM 3179 O O . SER B 1 59 ? 11.578 -3.591 -21.083 1 93.1 59 SER B O 1
ATOM 3181 N N . LEU B 1 60 ? 10.459 -3.58 -19.218 1 96.58 60 LEU B N 1
ATOM 3182 C CA . LEU B 1 60 ? 10.133 -2.159 -19.271 1 96.58 60 LEU B CA 1
ATOM 3183 C C . LEU B 1 60 ? 11.392 -1.319 -19.46 1 96.58 60 LEU B C 1
ATOM 3185 O O . LEU B 1 60 ? 11.436 -0.445 -20.328 1 96.58 60 LEU B O 1
ATOM 3189 N N . ILE B 1 61 ? 12.434 -1.649 -18.731 1 96.59 61 ILE B N 1
ATOM 3190 C CA . ILE B 1 61 ? 13.662 -0.862 -18.738 1 96.59 61 ILE B CA 1
ATOM 3191 C C . ILE B 1 61 ? 14.351 -0.994 -20.094 1 96.59 61 ILE B C 1
ATOM 3193 O O . ILE B 1 61 ? 14.835 -0.005 -20.651 1 96.59 61 ILE B O 1
ATOM 3197 N N . LYS B 1 62 ? 14.391 -2.198 -20.643 1 96.13 62 LYS B N 1
ATOM 3198 C CA . LYS B 1 62 ? 15.008 -2.427 -21.946 1 96.13 62 LYS B CA 1
ATOM 3199 C C . LYS B 1 62 ? 14.318 -1.607 -23.032 1 96.13 62 LYS B C 1
ATOM 3201 O O . LYS B 1 62 ? 14.982 -0.977 -23.858 1 96.13 62 LYS B O 1
ATOM 3206 N N . ASP B 1 63 ? 13.02 -1.62 -22.988 1 97.34 63 ASP B N 1
ATOM 3207 C CA . ASP B 1 63 ? 12.27 -0.903 -24.015 1 97.34 63 ASP B CA 1
ATOM 3208 C C . ASP B 1 63 ? 12.375 0.608 -23.818 1 97.34 63 ASP B C 1
ATOM 3210 O O . ASP B 1 63 ? 12.386 1.366 -24.79 1 97.34 63 ASP B O 1
ATOM 3214 N N . ALA B 1 64 ? 12.428 1.061 -22.597 1 97.62 64 ALA B N 1
ATOM 3215 C CA . ALA B 1 64 ? 12.667 2.477 -22.329 1 97.62 64 ALA B CA 1
ATOM 3216 C C . ALA B 1 64 ? 14.003 2.928 -22.911 1 97.62 64 ALA B C 1
ATOM 3218 O O . ALA B 1 64 ? 14.085 3.977 -23.553 1 97.62 64 ALA B O 1
ATOM 3219 N N . LYS B 1 65 ? 15.04 2.092 -22.696 1 97.37 65 LYS B N 1
ATOM 3220 C CA . LYS B 1 65 ? 16.369 2.404 -23.215 1 97.37 65 LYS B CA 1
ATOM 3221 C C . LYS B 1 65 ? 16.354 2.508 -24.738 1 97.37 65 LYS B C 1
ATOM 3223 O O . LYS B 1 65 ? 16.972 3.409 -25.31 1 97.37 65 LYS B O 1
ATOM 3228 N N . LYS B 1 66 ? 15.675 1.595 -25.361 1 97.12 66 LYS B N 1
ATOM 3229 C CA . LYS B 1 66 ? 15.563 1.601 -26.817 1 97.12 66 LYS B CA 1
ATOM 3230 C C . LYS B 1 66 ? 14.963 2.913 -27.317 1 97.12 66 LYS B C 1
ATOM 3232 O O . LYS B 1 66 ? 15.453 3.496 -28.286 1 97.12 66 LYS B O 1
ATOM 3237 N N . LEU B 1 67 ? 13.918 3.368 -26.659 1 97.11 67 LEU B N 1
ATOM 3238 C CA . LEU B 1 67 ? 13.25 4.603 -27.056 1 97.11 67 LEU B CA 1
ATOM 3239 C C . LEU B 1 67 ? 14.162 5.807 -26.846 1 97.11 67 LEU B C 1
ATOM 3241 O O . LEU B 1 67 ? 14.245 6.686 -27.706 1 97.11 67 LEU B O 1
ATOM 3245 N N . ILE B 1 68 ? 14.863 5.856 -25.74 1 97.01 68 ILE B N 1
ATOM 3246 C CA . ILE B 1 68 ? 15.754 6.963 -25.411 1 97.01 68 ILE B CA 1
ATOM 3247 C C . ILE B 1 68 ? 16.858 7.066 -26.461 1 97.01 68 ILE B C 1
ATOM 3249 O O . ILE B 1 68 ? 17.194 8.164 -26.911 1 97.01 68 ILE B O 1
ATOM 3253 N N . LYS B 1 69 ? 17.395 5.904 -26.874 1 96.23 69 LYS B N 1
ATOM 3254 C CA . LYS B 1 69 ? 18.422 5.862 -27.911 1 96.23 69 LYS B CA 1
ATOM 3255 C C . LYS B 1 69 ? 17.861 6.306 -29.259 1 96.23 69 LYS B C 1
ATOM 3257 O O . LYS B 1 69 ? 18.485 7.099 -29.966 1 96.23 69 LYS B O 1
ATOM 3262 N N . LYS B 1 70 ? 16.69 5.795 -29.55 1 95.95 70 LYS B N 1
ATOM 3263 C CA . LYS B 1 70 ? 16.04 6.102 -30.821 1 95.95 70 LYS B CA 1
ATOM 3264 C C . LYS B 1 70 ? 15.844 7.606 -30.99 1 95.95 70 LYS B C 1
ATOM 3266 O O . LYS B 1 70 ? 16.034 8.143 -32.082 1 95.95 70 LYS B O 1
ATOM 3271 N N . PHE B 1 71 ? 15.556 8.335 -29.909 1 95.9 71 PHE B N 1
ATOM 3272 C CA . PHE B 1 71 ? 15.247 9.758 -29.977 1 95.9 71 PHE B CA 1
ATOM 3273 C C . PHE B 1 71 ? 16.499 10.596 -29.748 1 95.9 71 PHE B C 1
ATOM 3275 O O . PHE B 1 71 ? 16.435 11.827 -29.735 1 95.9 71 PHE B O 1
ATOM 3282 N N . ASN B 1 72 ? 17.613 9.985 -29.513 1 94.34 72 ASN B N 1
ATOM 3283 C CA . ASN B 1 72 ? 18.9 10.648 -29.329 1 94.34 72 ASN B CA 1
ATOM 3284 C C . ASN B 1 72 ? 18.841 11.689 -28.215 1 94.34 72 ASN B C 1
ATOM 3286 O O . ASN B 1 72 ? 19.224 12.843 -28.416 1 94.34 72 ASN B O 1
ATOM 3290 N N . ILE B 1 73 ? 18.312 11.214 -27.126 1 94.98 73 ILE B N 1
ATOM 3291 C CA . ILE B 1 73 ? 18.142 12.093 -25.974 1 94.98 73 ILE B CA 1
ATOM 3292 C C . ILE B 1 73 ? 19.487 12.307 -25.285 1 94.98 73 ILE B C 1
ATOM 3294 O O . ILE B 1 73 ? 20.243 11.355 -25.075 1 94.98 73 ILE B O 1
ATOM 3298 N N . LYS B 1 74 ? 19.77 13.509 -24.887 1 94.58 74 LYS B N 1
ATOM 3299 C CA . LYS B 1 74 ? 21.055 13.821 -24.267 1 94.58 74 LYS B CA 1
ATOM 3300 C C . LYS B 1 74 ? 20.895 14.085 -22.773 1 94.58 74 LYS B C 1
ATOM 3302 O O . LYS B 1 74 ? 21.867 14.013 -22.017 1 94.58 74 LYS B O 1
ATOM 3307 N N . LYS B 1 75 ? 19.704 14.496 -22.455 1 96.44 75 LYS B N 1
ATOM 3308 C CA . LYS B 1 75 ? 19.404 14.794 -21.058 1 96.44 75 LYS B CA 1
ATOM 3309 C C . LYS B 1 75 ? 17.988 14.357 -20.694 1 96.44 75 LYS B C 1
ATOM 3311 O O . LYS B 1 75 ? 17.047 14.583 -21.458 1 96.44 75 LYS B O 1
ATOM 3316 N N . ILE B 1 76 ? 17.835 13.673 -19.551 1 97.22 76 ILE B N 1
ATOM 3317 C CA . ILE B 1 76 ? 16.52 13.217 -19.115 1 97.22 76 ILE B CA 1
ATOM 3318 C C . ILE B 1 76 ? 16.391 13.384 -17.603 1 97.22 76 ILE B C 1
ATOM 3320 O O . ILE B 1 76 ? 17.324 13.079 -16.857 1 97.22 76 ILE B O 1
ATOM 3324 N N . SER B 1 77 ? 15.313 13.995 -17.15 1 97.61 77 SER B N 1
ATOM 3325 C CA . SER B 1 77 ? 15.043 14.176 -15.728 1 97.61 77 SER B CA 1
ATOM 3326 C C . SER B 1 77 ? 14.361 12.948 -15.134 1 97.61 77 SER B C 1
ATOM 3328 O O . SER B 1 77 ? 13.54 12.307 -15.795 1 97.61 77 SER B O 1
ATOM 3330 N N . PHE B 1 78 ? 14.69 12.565 -13.919 1 97.35 78 PHE B N 1
ATOM 3331 C CA . PHE B 1 78 ? 14.017 11.504 -13.178 1 97.35 78 PHE B CA 1
ATOM 3332 C C . PHE B 1 78 ? 13.915 11.858 -11.699 1 97.35 78 PHE B C 1
ATOM 3334 O O . PHE B 1 78 ? 14.66 12.708 -11.206 1 97.35 78 PHE B O 1
ATOM 3341 N N . ASP B 1 79 ? 13.009 11.368 -11.042 1 97.46 79 ASP B N 1
ATOM 3342 C CA . ASP B 1 79 ? 12.881 11.536 -9.598 1 97.46 79 ASP B CA 1
ATOM 3343 C C . ASP B 1 79 ? 13.669 10.464 -8.849 1 97.46 79 ASP B C 1
ATOM 3345 O O . ASP B 1 79 ? 13.284 9.293 -8.843 1 97.46 79 ASP B O 1
ATOM 3349 N N . PRO B 1 80 ? 14.733 10.812 -8.208 1 97.62 80 PRO B N 1
ATOM 3350 C CA . PRO B 1 80 ? 15.584 9.829 -7.535 1 97.62 80 PRO B CA 1
ATOM 3351 C C . PRO B 1 80 ? 14.897 9.174 -6.339 1 97.62 80 PRO B C 1
ATOM 3353 O O . PRO B 1 80 ? 15.401 8.188 -5.796 1 97.62 80 PRO B O 1
ATOM 3356 N N . LEU B 1 81 ? 13.764 9.692 -5.941 1 96.29 81 LEU B N 1
ATOM 3357 C CA . LEU B 1 81 ? 12.985 9.106 -4.856 1 96.29 81 LEU B CA 1
ATOM 3358 C C . LEU B 1 81 ? 12.14 7.941 -5.362 1 96.29 81 LEU B C 1
ATOM 3360 O O . LEU B 1 81 ? 11.687 7.109 -4.573 1 96.29 81 LEU B O 1
ATOM 3364 N N . SER B 1 82 ? 11.967 7.869 -6.685 1 96.45 82 SER B N 1
ATOM 3365 C CA . SER B 1 82 ? 11.004 6.927 -7.245 1 96.45 82 SER B CA 1
ATOM 3366 C C . SER B 1 82 ? 11.704 5.725 -7.869 1 96.45 82 SER B C 1
ATOM 3368 O O . SER B 1 82 ? 11.054 4.749 -8.249 1 96.45 82 SER B O 1
ATOM 3370 N N . PHE B 1 83 ? 12.997 5.807 -8.017 1 97.24 83 PHE B N 1
ATOM 3371 C CA . PHE B 1 83 ? 13.763 4.704 -8.587 1 97.24 83 PHE B CA 1
ATOM 3372 C C . PHE B 1 83 ? 14.659 4.066 -7.532 1 97.24 83 PHE B C 1
ATOM 3374 O O . PHE B 1 83 ? 15.373 4.765 -6.811 1 97.24 83 PHE B O 1
ATOM 3381 N N . SER B 1 84 ? 14.57 2.829 -7.469 1 97.08 84 SER B N 1
ATOM 3382 C CA . SER B 1 84 ? 15.538 2.127 -6.633 1 97.08 84 SER B CA 1
ATOM 3383 C C . SER B 1 84 ? 16.938 2.194 -7.234 1 97.08 84 SER B C 1
ATOM 3385 O O . SER B 1 84 ? 17.098 2.512 -8.414 1 97.08 84 SER B O 1
ATOM 3387 N N . VAL B 1 85 ? 17.931 1.903 -6.442 1 97.65 85 VAL B N 1
ATOM 3388 C CA . VAL B 1 85 ? 19.315 1.86 -6.902 1 97.65 85 VAL B CA 1
ATOM 3389 C C . VAL B 1 85 ? 19.448 0.861 -8.05 1 97.65 85 VAL B C 1
ATOM 3391 O O . VAL B 1 85 ? 20.065 1.161 -9.074 1 97.65 85 VAL B O 1
ATOM 3394 N N . SER B 1 86 ? 18.767 -0.261 -7.927 1 96.81 86 SER B N 1
ATOM 3395 C CA . SER B 1 86 ? 18.836 -1.308 -8.94 1 96.81 86 SER B CA 1
ATOM 3396 C C . SER B 1 86 ? 18.183 -0.86 -10.243 1 96.81 86 SER B C 1
ATOM 3398 O O . SER B 1 86 ? 18.755 -1.035 -11.322 1 96.81 86 SER B O 1
ATOM 3400 N N . GLU B 1 87 ? 17.028 -0.292 -10.151 1 95.48 87 GLU B N 1
ATOM 3401 C CA . GLU B 1 87 ? 16.306 0.167 -11.334 1 95.48 87 GLU B CA 1
ATOM 3402 C C . GLU B 1 87 ? 17.098 1.235 -12.084 1 95.48 87 GLU B C 1
ATOM 3404 O O . GLU B 1 87 ? 17.188 1.2 -13.313 1 95.48 87 GLU B O 1
ATOM 3409 N N . PHE B 1 88 ? 17.651 2.178 -11.342 1 96.99 88 PHE B N 1
ATOM 3410 C CA . PHE B 1 88 ? 18.392 3.27 -11.962 1 96.99 88 PHE B CA 1
ATOM 3411 C C . PHE B 1 88 ? 19.664 2.754 -12.625 1 96.99 88 PHE B C 1
ATOM 3413 O O . PHE B 1 88 ? 20.015 3.185 -13.725 1 96.99 88 PHE B O 1
ATOM 3420 N N . LYS B 1 89 ? 20.402 1.856 -11.935 1 96.13 89 LYS B N 1
ATOM 3421 C CA . LYS B 1 89 ? 21.602 1.258 -12.512 1 96.13 89 LYS B CA 1
ATOM 3422 C C . LYS B 1 89 ? 21.285 0.549 -13.826 1 96.13 89 LYS B C 1
ATOM 3424 O O . LYS B 1 89 ? 22.005 0.71 -14.813 1 96.13 89 LYS B O 1
ATOM 3429 N N . ASN B 1 90 ? 20.188 -0.21 -13.826 1 95.96 90 ASN B N 1
ATOM 3430 C CA . ASN B 1 90 ? 19.761 -0.907 -15.035 1 95.96 90 ASN B CA 1
ATOM 3431 C C . ASN B 1 90 ? 19.391 0.072 -16.145 1 95.96 90 ASN B C 1
ATOM 3433 O O . ASN B 1 90 ? 19.75 -0.135 -17.306 1 95.96 90 ASN B O 1
ATOM 3437 N N . LEU B 1 91 ? 18.682 1.117 -15.766 1 95.87 91 LEU B N 1
ATOM 3438 C CA . LEU B 1 91 ? 18.223 2.12 -16.721 1 95.87 91 LEU B CA 1
ATOM 3439 C C . LEU B 1 91 ? 19.401 2.898 -17.3 1 95.87 91 LEU B C 1
ATOM 3441 O O . LEU B 1 91 ? 19.459 3.136 -18.508 1 95.87 91 LEU B O 1
ATOM 3445 N N . SER B 1 92 ? 20.317 3.258 -16.475 1 95.99 92 SER B N 1
ATOM 3446 C CA . SER B 1 92 ? 21.385 4.166 -16.882 1 95.99 92 SER B CA 1
ATOM 3447 C C . SER B 1 92 ? 22.524 3.412 -17.558 1 95.99 92 SER B C 1
ATOM 3449 O O . SER B 1 92 ? 23.327 4.007 -18.28 1 95.99 92 SER B O 1
ATOM 3451 N N . SER B 1 93 ? 22.447 2.117 -17.28 1 93.02 93 SER B N 1
ATOM 3452 C CA . SER B 1 93 ? 23.53 1.319 -17.843 1 93.02 93 SER B CA 1
ATOM 3453 C C . SER B 1 93 ? 23.527 1.379 -19.367 1 93.02 93 SER B C 1
ATOM 3455 O O . SER B 1 93 ? 22.47 1.297 -19.994 1 93.02 93 SER B O 1
ATOM 3457 N N . SER B 1 94 ? 24.51 1.687 -20.032 1 88.86 94 SER B N 1
ATOM 3458 C CA . SER B 1 94 ? 24.761 1.659 -21.47 1 88.86 94 SER B CA 1
ATOM 3459 C C . SER B 1 94 ? 24.169 2.883 -22.159 1 88.86 94 SER B C 1
ATOM 3461 O O . SER B 1 94 ? 24.06 2.919 -23.386 1 88.86 94 SER B O 1
ATOM 3463 N N . LEU B 1 95 ? 23.526 3.725 -21.382 1 92.15 95 LEU B N 1
ATOM 3464 C CA . LEU B 1 95 ? 23.055 4.992 -21.929 1 92.15 95 LEU B CA 1
ATOM 3465 C C . LEU B 1 95 ? 24.064 6.106 -21.668 1 92.15 95 LEU B C 1
ATOM 3467 O O . LEU B 1 95 ? 24.575 6.237 -20.553 1 92.15 95 LEU B O 1
ATOM 3471 N N . ASN B 1 96 ? 24.458 6.734 -22.694 1 90.43 96 ASN B N 1
ATOM 3472 C CA . ASN B 1 96 ? 25.373 7.864 -22.569 1 90.43 96 ASN B CA 1
ATOM 3473 C C . ASN B 1 96 ? 24.627 9.195 -22.606 1 90.43 96 ASN B C 1
ATOM 3475 O O . ASN B 1 96 ? 24.656 9.899 -23.617 1 90.43 96 ASN B O 1
ATOM 3479 N N . LEU B 1 97 ? 23.966 9.494 -21.614 1 93.15 97 LEU B N 1
ATOM 3480 C CA . LEU B 1 97 ? 23.255 10.762 -21.498 1 93.15 97 LEU B CA 1
ATOM 3481 C C . LEU B 1 97 ? 23.287 11.274 -20.061 1 93.15 97 LEU B C 1
ATOM 3483 O O . LEU B 1 97 ? 23.719 10.56 -19.153 1 93.15 97 LEU B O 1
ATOM 3487 N N . ASN B 1 98 ? 22.908 12.477 -19.866 1 95.08 98 ASN B N 1
ATOM 3488 C CA . ASN B 1 98 ? 22.848 13.096 -18.546 1 95.08 98 ASN B CA 1
ATOM 3489 C C . ASN B 1 98 ? 21.511 12.826 -17.861 1 95.08 98 ASN B C 1
ATOM 3491 O O . ASN B 1 98 ? 20.465 13.275 -18.334 1 95.08 98 ASN B O 1
ATOM 3495 N N . PHE B 1 99 ? 21.556 12.035 -16.861 1 96.23 99 PHE B N 1
ATOM 3496 C CA . PHE B 1 99 ? 20.379 11.857 -16.019 1 96.23 99 PHE B CA 1
ATOM 3497 C C . PHE B 1 99 ? 20.297 12.953 -14.963 1 96.23 99 PHE B C 1
ATOM 3499 O O . PHE B 1 99 ? 21.077 12.963 -14.009 1 96.23 99 PHE B O 1
ATOM 3506 N N . LYS B 1 100 ? 19.394 13.853 -15.159 1 96.72 100 LYS B N 1
ATOM 3507 C CA . LYS B 1 100 ? 19.229 14.962 -14.224 1 96.72 100 LYS B CA 1
ATOM 3508 C C . LYS B 1 100 ? 18.358 14.556 -13.038 1 96.72 100 LYS B C 1
ATOM 3510 O O . LYS B 1 100 ? 17.168 14.276 -13.202 1 96.72 100 LYS B O 1
ATOM 3515 N N . SER B 1 101 ? 18.933 14.516 -11.866 1 96.29 101 SER B N 1
ATOM 3516 C CA . SER B 1 101 ? 18.211 14.245 -10.628 1 96.29 101 SER B CA 1
ATOM 3517 C C . SER B 1 101 ? 17.268 15.39 -10.275 1 96.29 101 SER B C 1
ATOM 3519 O O . SER B 1 101 ? 17.712 16.512 -10.023 1 96.29 101 SER B O 1
ATOM 3521 N N . SER B 1 102 ? 16.013 15.132 -10.24 1 96.58 102 SER B N 1
ATOM 3522 C CA . SER B 1 102 ? 14.996 16.129 -9.923 1 96.58 102 SER B CA 1
ATOM 3523 C C . SER B 1 102 ? 13.985 15.588 -8.918 1 96.58 102 SER B C 1
ATOM 3525 O O . SER B 1 102 ? 12.884 15.179 -9.295 1 96.58 102 SER B O 1
ATOM 3527 N N . PRO B 1 103 ? 14.318 15.687 -7.629 1 95.82 103 PRO B N 1
ATOM 3528 C CA . PRO B 1 103 ? 13.416 15.142 -6.612 1 95.82 103 PRO B CA 1
ATOM 3529 C C . PRO B 1 103 ? 12.046 15.816 -6.617 1 95.82 103 PRO B C 1
ATOM 3531 O O . PRO B 1 103 ? 11.958 17.046 -6.676 1 95.82 103 PRO B O 1
ATOM 3534 N N . ASN B 1 104 ? 10.981 15.047 -6.645 1 95.54 104 ASN B N 1
ATOM 3535 C CA . ASN B 1 104 ? 9.598 15.481 -6.478 1 95.54 104 ASN B CA 1
ATOM 3536 C C . ASN B 1 104 ? 9.154 16.391 -7.62 1 95.54 104 ASN B C 1
ATOM 3538 O O . ASN B 1 104 ? 8.28 17.241 -7.438 1 95.54 104 ASN B O 1
ATOM 3542 N N . PHE B 1 105 ? 9.808 16.323 -8.793 1 95.46 105 PHE B N 1
ATOM 3543 C CA . PHE B 1 105 ? 9.511 17.281 -9.851 1 95.46 105 PHE B CA 1
ATOM 3544 C C . PHE B 1 105 ? 8.059 17.159 -10.3 1 95.46 105 PHE B C 1
ATOM 3546 O O . PHE B 1 105 ? 7.441 18.15 -10.694 1 95.46 105 PHE B O 1
ATOM 3553 N N . SER B 1 106 ? 7.494 15.95 -10.258 1 96.16 106 SER B N 1
ATOM 3554 C CA . SER B 1 106 ? 6.084 15.794 -10.601 1 96.16 106 SER B CA 1
ATOM 3555 C C . SER B 1 106 ? 5.186 16.469 -9.569 1 96.16 106 SER B C 1
ATOM 3557 O O . SER B 1 106 ? 4.184 17.093 -9.924 1 96.16 106 SER B O 1
ATOM 3559 N N . GLN B 1 107 ? 5.516 16.366 -8.288 1 96.08 107 GLN B N 1
ATOM 3560 C CA . GLN B 1 107 ? 4.745 17.026 -7.239 1 96.08 107 GLN B CA 1
ATOM 3561 C C . GLN B 1 107 ? 4.833 18.544 -7.363 1 96.08 107 GLN B C 1
ATOM 3563 O O . GLN B 1 107 ? 3.851 19.25 -7.126 1 96.08 107 GLN B O 1
ATOM 3568 N N . LYS B 1 108 ? 6.025 19.023 -7.686 1 96.38 108 LYS B N 1
ATOM 3569 C CA . LYS B 1 108 ? 6.205 20.459 -7.874 1 96.38 108 LYS B CA 1
ATOM 3570 C C . LYS B 1 108 ? 5.313 20.983 -8.996 1 96.38 108 LYS B C 1
ATOM 3572 O O . LYS B 1 108 ? 4.728 22.062 -8.878 1 96.38 108 LYS B O 1
ATOM 3577 N N . LYS B 1 109 ? 5.173 20.135 -9.997 1 94.65 109 LYS B N 1
ATOM 3578 C CA . LYS B 1 109 ? 4.324 20.484 -11.132 1 94.65 109 LYS B CA 1
ATOM 3579 C C . LYS B 1 109 ? 2.858 20.57 -10.717 1 94.65 109 LYS B C 1
ATOM 3581 O O . LYS B 1 109 ? 2.083 21.325 -11.308 1 94.65 109 LYS B O 1
ATOM 3586 N N . ARG B 1 110 ? 2.536 19.829 -9.626 1 95.67 110 ARG B N 1
ATOM 3587 C CA . ARG B 1 110 ? 1.13 19.738 -9.246 1 95.67 110 ARG B CA 1
ATOM 3588 C C . ARG B 1 110 ? 0.857 20.517 -7.964 1 95.67 110 ARG B C 1
ATOM 3590 O O . ARG B 1 110 ? -0.225 20.409 -7.384 1 95.67 110 ARG B O 1
ATOM 3597 N N . GLU B 1 111 ? 1.759 21.319 -7.551 1 96.97 111 GLU B N 1
ATOM 3598 C CA . GLU B 1 111 ? 1.634 22.038 -6.286 1 96.97 111 GLU B CA 1
ATOM 3599 C C . GLU B 1 111 ? 0.494 23.051 -6.337 1 96.97 111 GLU B C 1
ATOM 3601 O O . GLU B 1 111 ? -0.191 23.274 -5.337 1 96.97 111 GLU B O 1
ATOM 3606 N N . ILE B 1 112 ? 0.382 23.768 -7.472 1 98.1 112 ILE B N 1
ATOM 3607 C CA . ILE B 1 112 ? -0.73 24.685 -7.698 1 98.1 112 ILE B CA 1
ATOM 3608 C C . ILE B 1 112 ? -1.857 23.959 -8.428 1 98.1 112 ILE B C 1
ATOM 3610 O O . ILE B 1 112 ? -1.716 23.598 -9.599 1 98.1 112 ILE B O 1
ATOM 3614 N N . LYS B 1 113 ? -2.925 23.79 -7.762 1 98.4 113 LYS B N 1
ATOM 3615 C CA . LYS B 1 113 ? -4.035 23.013 -8.308 1 98.4 113 LYS B CA 1
ATOM 3616 C C . LYS B 1 113 ? -4.89 23.861 -9.245 1 98.4 113 LYS B C 1
ATOM 3618 O O . LYS B 1 113 ? -5.109 25.047 -8.991 1 98.4 113 LYS B O 1
ATOM 3623 N N . SER B 1 114 ? -5.383 23.3 -10.289 1 97.72 114 SER B N 1
ATOM 3624 C CA . SER B 1 114 ? -6.399 23.919 -11.134 1 97.72 114 SER B CA 1
ATOM 3625 C C . SER B 1 114 ? -7.75 23.968 -10.429 1 97.72 114 SER B C 1
ATOM 3627 O O . SER B 1 114 ? -7.948 23.304 -9.409 1 97.72 114 SER B O 1
ATOM 3629 N N . GLN B 1 115 ? -8.658 24.721 -10.966 1 98.01 115 GLN B N 1
ATOM 3630 C CA . GLN B 1 115 ? -10.003 24.795 -10.406 1 98.01 115 GLN B CA 1
ATOM 3631 C C . GLN B 1 115 ? -10.689 23.432 -10.44 1 98.01 115 GLN B C 1
ATOM 3633 O O . GLN B 1 115 ? -11.426 23.079 -9.516 1 98.01 115 GLN B O 1
ATOM 3638 N N . ARG B 1 116 ? -10.42 22.718 -11.473 1 97.56 116 ARG B N 1
ATOM 3639 C CA . ARG B 1 116 ? -10.985 21.377 -11.578 1 97.56 116 ARG B CA 1
ATOM 3640 C C . ARG B 1 116 ? -10.497 20.487 -10.439 1 97.56 116 ARG B C 1
ATOM 3642 O O . ARG B 1 116 ? -11.288 19.775 -9.818 1 97.56 116 ARG B O 1
ATOM 3649 N N . GLU B 1 117 ? -9.22 20.514 -10.186 1 98.29 117 GLU B N 1
ATOM 3650 C CA . GLU B 1 117 ? -8.647 19.727 -9.098 1 98.29 117 GLU B CA 1
ATOM 3651 C C . GLU B 1 117 ? -9.215 20.155 -7.748 1 98.29 117 GLU B C 1
ATOM 3653 O O . GLU B 1 117 ? -9.528 19.312 -6.905 1 98.29 117 GLU B O 1
ATOM 3658 N N . ILE B 1 118 ? -9.349 21.416 -7.55 1 98.66 118 ILE B N 1
ATOM 3659 C CA . ILE B 1 118 ? -9.876 21.95 -6.298 1 98.66 118 ILE B CA 1
ATOM 3660 C C . ILE B 1 118 ? -11.307 21.46 -6.091 1 98.66 118 ILE B C 1
ATOM 3662 O O . ILE B 1 118 ? -11.683 21.075 -4.981 1 98.66 118 ILE B O 1
ATOM 3666 N N . ASN B 1 119 ? -12.071 21.442 -7.129 1 98.65 119 ASN B N 1
ATOM 3667 C CA . ASN B 1 119 ? -13.444 20.956 -7.036 1 98.65 119 ASN B CA 1
ATOM 3668 C C . ASN B 1 119 ? -13.491 19.481 -6.647 1 98.65 119 ASN B C 1
ATOM 3670 O O . ASN B 1 119 ? -14.356 19.066 -5.874 1 98.65 119 ASN B O 1
ATOM 3674 N N . LEU B 1 120 ? -12.599 18.71 -7.19 1 98.5 120 LEU B N 1
ATOM 3675 C CA . LEU B 1 120 ? -12.521 17.296 -6.839 1 98.5 120 LEU B CA 1
ATOM 3676 C C . LEU B 1 120 ? -12.135 17.12 -5.374 1 98.5 120 LEU B C 1
ATOM 3678 O O . LEU B 1 120 ? -12.689 16.265 -4.68 1 98.5 120 LEU B O 1
ATOM 3682 N N . LEU B 1 121 ? -11.236 17.943 -4.926 1 98.79 121 LEU B N 1
ATOM 3683 C CA . LEU B 1 121 ? -10.798 17.886 -3.535 1 98.79 121 LEU B CA 1
ATOM 3684 C C . LEU B 1 121 ? -11.919 18.317 -2.595 1 98.79 121 LEU B C 1
ATOM 3686 O O . LEU B 1 121 ? -12.079 17.75 -1.512 1 98.79 121 LEU B O 1
ATOM 3690 N N . LYS B 1 122 ? -12.704 19.301 -2.994 1 98.7 122 LYS B N 1
ATOM 3691 C CA . LYS B 1 122 ? -13.861 19.732 -2.215 1 98.7 122 LYS B CA 1
ATOM 3692 C C . LYS B 1 122 ? -14.884 18.607 -2.081 1 98.7 122 LYS B C 1
ATOM 3694 O O . LYS B 1 122 ? -15.424 18.378 -0.997 1 98.7 122 LYS B O 1
ATOM 3699 N N . GLU B 1 123 ? -15.089 17.964 -3.151 1 98.54 123 GLU B N 1
ATOM 3700 C CA . GLU B 1 123 ? -16.022 16.841 -3.123 1 98.54 123 GLU B CA 1
ATOM 3701 C C . GLU B 1 123 ? -15.505 15.716 -2.233 1 98.54 123 GLU B C 1
ATOM 3703 O O . GLU B 1 123 ? -16.269 15.117 -1.472 1 98.54 123 GLU B O 1
ATOM 3708 N N . ALA B 1 124 ? -14.193 15.423 -2.314 1 98.48 124 ALA B N 1
ATOM 3709 C CA . ALA B 1 124 ? -13.589 14.416 -1.446 1 98.48 124 ALA B CA 1
ATOM 3710 C C . ALA B 1 124 ? -13.767 14.78 0.025 1 98.48 124 ALA B C 1
ATOM 3712 O O . ALA B 1 124 ? -14.099 13.924 0.848 1 98.48 124 ALA B O 1
ATOM 3713 N N . ALA B 1 125 ? -13.568 16.05 0.321 1 98.55 125 ALA B N 1
ATOM 3714 C CA . ALA B 1 125 ? -13.698 16.522 1.697 1 98.55 125 ALA B CA 1
ATOM 3715 C C . ALA B 1 125 ? -15.135 16.382 2.192 1 98.55 125 ALA B C 1
ATOM 3717 O O . ALA B 1 125 ? -15.37 15.945 3.321 1 98.55 125 ALA B O 1
ATOM 3718 N N . LYS B 1 126 ? -16.086 16.743 1.378 1 98.33 126 LYS B N 1
ATOM 3719 C CA . LYS B 1 126 ? -17.503 16.649 1.718 1 98.33 126 LYS B CA 1
ATOM 3720 C C . LYS B 1 126 ? -17.909 15.203 1.987 1 98.33 126 LYS B C 1
ATOM 3722 O O . LYS B 1 126 ? -18.575 14.914 2.984 1 98.33 126 LYS B O 1
ATOM 3727 N N . LEU B 1 127 ? -17.514 14.333 1.134 1 98.09 127 LEU B N 1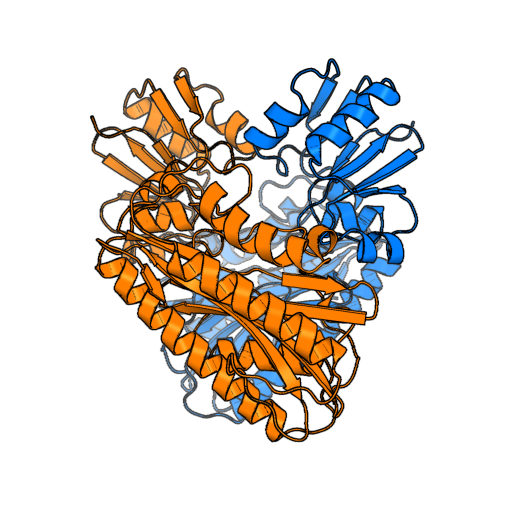
ATOM 3728 C CA . LEU B 1 127 ? -17.808 12.914 1.304 1 98.09 127 LEU B CA 1
ATOM 3729 C C . LEU B 1 127 ? -17.124 12.363 2.551 1 98.09 127 LEU B C 1
ATOM 3731 O O . LEU B 1 127 ? -17.705 11.552 3.276 1 98.09 127 LEU B O 1
ATOM 3735 N N . GLY B 1 128 ? -15.86 12.811 2.779 1 97.84 128 GLY B N 1
ATOM 3736 C CA . GLY B 1 128 ? -15.163 12.415 3.991 1 97.84 128 GLY B CA 1
ATOM 3737 C C . GLY B 1 128 ? -15.882 12.836 5.259 1 97.84 128 GLY B C 1
ATOM 3738 O O . GLY B 1 128 ? -15.956 12.068 6.221 1 97.84 128 GLY B O 1
ATOM 3739 N N . GLU B 1 129 ? -16.367 14.023 5.227 1 97.96 129 GLU B N 1
ATOM 3740 C CA . GLU B 1 129 ? -17.133 14.519 6.367 1 97.96 129 GLU B CA 1
ATOM 3741 C C . GLU B 1 129 ? -18.367 13.657 6.619 1 97.96 129 GLU B C 1
ATOM 3743 O O . GLU B 1 129 ? -18.68 13.332 7.766 1 97.96 129 GLU B O 1
ATOM 3748 N N . LYS B 1 130 ? -19.035 13.363 5.613 1 97.78 130 LYS B N 1
ATOM 3749 C CA . LYS B 1 130 ? -20.204 12.497 5.733 1 97.78 130 LYS B CA 1
ATOM 3750 C C . LYS B 1 130 ? -19.829 11.15 6.345 1 97.78 130 LYS B C 1
ATOM 3752 O O . LYS B 1 130 ? -20.597 10.582 7.124 1 97.78 130 LYS B O 1
ATOM 3757 N N . CYS B 1 131 ? -18.685 10.627 5.974 1 97.77 131 CYS B N 1
ATOM 3758 C CA . CYS B 1 131 ? -18.217 9.363 6.529 1 97.77 131 CYS B CA 1
ATOM 3759 C C . CYS B 1 131 ? -18.008 9.473 8.035 1 97.77 131 CYS B C 1
ATOM 3761 O O . CYS B 1 131 ? -18.298 8.532 8.777 1 97.77 131 CYS B O 1
ATOM 3763 N N . PHE B 1 132 ? -17.522 10.587 8.503 1 98.34 132 PHE B N 1
ATOM 3764 C CA . PHE B 1 132 ? -17.369 10.805 9.937 1 98.34 132 PHE B CA 1
ATOM 3765 C C . PHE B 1 132 ? -18.725 10.804 10.632 1 98.34 132 PHE B C 1
ATOM 3767 O O . PHE B 1 132 ? -18.87 10.241 11.719 1 98.34 132 PHE B O 1
ATOM 3774 N N . ASP B 1 133 ? -19.699 11.435 9.999 1 98.19 133 ASP B N 1
ATOM 3775 C CA . ASP B 1 133 ? -21.053 11.435 10.546 1 98.19 133 ASP B CA 1
ATOM 3776 C C . ASP B 1 133 ? -21.609 10.015 10.635 1 98.19 133 ASP B C 1
ATOM 3778 O O . ASP B 1 133 ? -22.218 9.643 11.64 1 98.19 133 ASP B O 1
ATOM 3782 N N . ASP B 1 134 ? -21.384 9.278 9.595 1 97.69 134 ASP B N 1
ATOM 3783 C CA . ASP B 1 134 ? -21.857 7.897 9.565 1 97.69 134 ASP B CA 1
ATOM 3784 C C . ASP B 1 134 ? -21.167 7.057 10.637 1 97.69 134 ASP B C 1
ATOM 3786 O O . ASP B 1 134 ? -21.79 6.186 11.248 1 97.69 134 ASP B O 1
ATOM 3790 N N . LEU B 1 135 ? -19.9 7.295 10.832 1 97.62 135 LEU B N 1
ATOM 3791 C CA . LEU B 1 135 ? -19.168 6.57 11.866 1 97.62 135 LEU B CA 1
ATOM 3792 C C . LEU B 1 135 ? -19.709 6.905 13.252 1 97.62 135 LEU B C 1
ATOM 3794 O O . LEU B 1 135 ? -19.879 6.015 14.088 1 97.62 135 LEU B O 1
ATOM 3798 N N . ALA B 1 136 ? -19.959 8.183 13.479 1 98.14 136 ALA B N 1
ATOM 3799 C CA . ALA B 1 136 ? -20.546 8.594 14.752 1 98.14 136 ALA B CA 1
ATOM 3800 C C . ALA B 1 136 ? -21.882 7.897 14.99 1 98.14 136 ALA B C 1
ATOM 3802 O O . ALA B 1 136 ? -22.145 7.405 16.09 1 98.14 136 ALA B O 1
ATOM 3803 N N . LYS B 1 137 ? -22.686 7.82 13.983 1 97.62 137 LYS B N 1
ATOM 3804 C CA . LYS B 1 137 ? -23.976 7.144 14.08 1 97.62 137 LYS B CA 1
ATOM 3805 C C . LYS B 1 137 ? -23.8 5.673 14.446 1 97.62 137 LYS B C 1
ATOM 3807 O O . LYS B 1 137 ? -24.481 5.165 15.34 1 97.62 137 LYS B O 1
ATOM 3812 N N . PHE B 1 138 ? -22.889 5.031 13.782 1 96.37 138 PHE B N 1
ATOM 3813 C CA . PHE B 1 138 ? -22.612 3.625 14.052 1 96.37 138 PHE B CA 1
ATOM 3814 C C . PHE B 1 138 ? -22.192 3.425 15.503 1 96.37 138 PHE B C 1
ATOM 3816 O O . PHE B 1 138 ? -22.699 2.531 16.184 1 96.37 138 PHE B O 1
ATOM 3823 N N . ILE B 1 139 ? -21.229 4.261 15.965 1 97.06 139 ILE B N 1
ATOM 3824 C CA . ILE B 1 139 ? -20.703 4.141 17.32 1 97.06 139 ILE B CA 1
ATOM 3825 C C . ILE B 1 139 ? -21.825 4.369 18.331 1 97.06 139 ILE B C 1
ATOM 3827 O O . ILE B 1 139 ? -21.923 3.653 19.33 1 97.06 139 ILE B O 1
ATOM 3831 N N . ASN B 1 140 ? -22.7 5.328 18.055 1 97.07 140 ASN B N 1
ATOM 3832 C CA . ASN B 1 140 ? -23.799 5.668 18.952 1 97.07 140 ASN B CA 1
ATOM 3833 C C . ASN B 1 140 ? -24.823 4.54 19.036 1 97.07 140 ASN B C 1
ATOM 3835 O O . ASN B 1 140 ? -25.523 4.405 20.042 1 97.07 140 ASN B O 1
ATOM 3839 N N . GLU B 1 141 ? -24.874 3.719 18.028 1 96.14 141 GLU B N 1
ATOM 3840 C CA . GLU B 1 141 ? -25.859 2.643 17.963 1 96.14 141 GLU B CA 1
ATOM 3841 C C . GLU B 1 141 ? -25.256 1.315 18.412 1 96.14 141 GLU B C 1
ATOM 3843 O O . GLU B 1 141 ? -25.949 0.297 18.46 1 96.14 141 GLU B O 1
ATOM 3848 N N . SER B 1 142 ? -24.023 1.382 18.706 1 92.72 142 SER B N 1
ATOM 3849 C CA . SER B 1 142 ? -23.324 0.159 19.088 1 92.72 142 SER B CA 1
ATOM 3850 C C . SER B 1 142 ? -22.865 0.216 20.541 1 92.72 142 SER B C 1
ATOM 3852 O O . SER B 1 142 ? -22.844 1.288 21.149 1 92.72 142 SER B O 1
ATOM 3854 N N . LYS B 1 143 ? -22.671 -0.978 21.113 1 89.99 143 LYS B N 1
ATOM 3855 C CA . LYS B 1 143 ? -22.209 -1.043 22.497 1 89.99 143 LYS B CA 1
ATOM 3856 C C . LYS B 1 143 ? -20.888 -1.799 22.601 1 89.99 143 LYS B C 1
ATOM 3858 O O . LYS B 1 143 ? -20.648 -2.747 21.849 1 89.99 143 LYS B O 1
ATOM 3863 N N . ASN B 1 144 ? -20.048 -1.264 23.525 1 92.37 144 ASN B N 1
ATOM 3864 C CA . ASN B 1 144 ? -18.854 -1.981 23.959 1 92.37 144 ASN B CA 1
ATOM 3865 C C . ASN B 1 144 ? -17.896 -2.23 22.797 1 92.37 144 ASN B C 1
ATOM 3867 O O . ASN B 1 144 ? -17.356 -3.328 22.657 1 92.37 144 ASN B O 1
ATOM 3871 N N . LEU B 1 145 ? -17.719 -1.222 21.996 1 94.51 145 LEU B N 1
ATOM 3872 C CA . LEU B 1 145 ? -16.828 -1.341 20.847 1 94.51 145 LEU B CA 1
ATOM 3873 C C . LEU B 1 145 ? -15.371 -1.19 21.271 1 94.51 145 LEU B C 1
ATOM 3875 O O . LEU B 1 145 ? -15.04 -0.306 22.064 1 94.51 145 LEU B O 1
ATOM 3879 N N . SER B 1 146 ? -14.522 -2.017 20.773 1 95.44 146 SER B N 1
ATOM 3880 C CA . SER B 1 146 ? -13.081 -1.843 20.918 1 95.44 146 SER B CA 1
ATOM 3881 C C . SER B 1 146 ? -12.522 -0.928 19.834 1 95.44 146 SER B C 1
ATOM 3883 O O . SER B 1 146 ? -13.202 -0.637 18.848 1 95.44 146 SER B O 1
ATOM 3885 N N . GLU B 1 147 ? -11.229 -0.45 19.997 1 95.84 147 GLU B N 1
ATOM 3886 C CA . GLU B 1 147 ? -10.548 0.311 18.953 1 95.84 147 GLU B CA 1
ATOM 3887 C C . GLU B 1 147 ? -10.498 -0.471 17.644 1 95.84 147 GLU B C 1
ATOM 3889 O O . GLU B 1 147 ? -10.711 0.094 16.569 1 95.84 147 GLU B O 1
ATOM 3894 N N . GLU B 1 148 ? -10.211 -1.728 17.777 1 92.31 148 GLU B N 1
ATOM 3895 C CA . GLU B 1 148 ? -10.119 -2.581 16.595 1 92.31 148 GLU B CA 1
ATOM 3896 C C . GLU B 1 148 ? -11.448 -2.633 15.848 1 92.31 148 GLU B C 1
ATOM 3898 O O . GLU B 1 148 ? -11.477 -2.561 14.618 1 92.31 148 GLU B O 1
ATOM 3903 N N . GLU B 1 149 ? -12.507 -2.809 16.566 1 92.15 149 GLU B N 1
ATOM 3904 C CA . GLU B 1 149 ? -13.834 -2.862 15.961 1 92.15 149 GLU B CA 1
ATOM 3905 C C . GLU B 1 149 ? -14.211 -1.521 15.337 1 92.15 149 GLU B C 1
ATOM 3907 O O . GLU B 1 149 ? -14.777 -1.477 14.243 1 92.15 149 GLU B O 1
ATOM 3912 N N . ILE B 1 150 ? -13.873 -0.445 16.039 1 95.99 150 ILE B N 1
ATOM 3913 C CA . ILE B 1 150 ? -14.152 0.883 15.504 1 95.99 150 ILE B CA 1
ATOM 3914 C C . ILE B 1 150 ? -13.351 1.103 14.223 1 95.99 150 ILE B C 1
ATOM 3916 O O . ILE B 1 150 ? -13.882 1.604 13.229 1 95.99 150 ILE B O 1
ATOM 3920 N N . ASN B 1 151 ? -12.117 0.737 14.277 1 95.02 151 ASN B N 1
ATOM 3921 C CA . ASN B 1 151 ? -11.247 0.898 13.117 1 95.02 151 ASN B CA 1
ATOM 3922 C C . ASN B 1 151 ? -11.767 0.116 11.913 1 95.02 151 ASN B C 1
ATOM 3924 O O . ASN B 1 151 ? -11.792 0.633 10.795 1 95.02 151 ASN B O 1
ATOM 3928 N N . PHE B 1 152 ? -12.19 -1.105 12.157 1 90.69 152 PHE B N 1
ATOM 3929 C CA . PHE B 1 152 ? -12.724 -1.939 11.086 1 90.69 152 PHE B CA 1
ATOM 3930 C C . PHE B 1 152 ? -13.96 -1.299 10.467 1 90.69 152 PHE B C 1
ATOM 3932 O O . PHE B 1 152 ? -14.07 -1.205 9.243 1 90.69 152 PHE B O 1
ATOM 3939 N N . ASN B 1 153 ? -14.836 -0.879 11.284 1 92.83 153 ASN B N 1
ATOM 3940 C CA . ASN B 1 153 ? -16.067 -0.278 10.782 1 92.83 153 ASN B CA 1
ATOM 3941 C C . ASN B 1 153 ? -15.801 1.065 10.11 1 92.83 153 ASN B C 1
ATOM 3943 O O . ASN B 1 153 ? -16.477 1.425 9.143 1 92.83 153 ASN B O 1
ATOM 3947 N N . ALA B 1 154 ? -14.834 1.84 10.648 1 95.77 154 ALA B N 1
ATOM 3948 C CA . ALA B 1 154 ? -14.447 3.08 9.981 1 95.77 154 ALA B CA 1
ATOM 3949 C C . ALA B 1 154 ? -13.997 2.815 8.547 1 95.77 154 ALA B C 1
ATOM 3951 O O . ALA B 1 154 ? -14.399 3.525 7.622 1 95.77 154 ALA B O 1
ATOM 3952 N N . GLN B 1 155 ? -13.214 1.783 8.371 1 93.05 155 GLN B N 1
ATOM 3953 C CA . GLN B 1 155 ? -12.753 1.427 7.034 1 93.05 155 GLN B CA 1
ATOM 3954 C C . GLN B 1 155 ? -13.929 1.122 6.11 1 93.05 155 GLN B C 1
ATOM 3956 O O . GLN B 1 155 ? -13.96 1.575 4.964 1 93.05 155 GLN B O 1
ATOM 3961 N N . MET B 1 156 ? -14.869 0.443 6.643 1 89.52 156 MET B N 1
ATOM 3962 C CA . MET B 1 156 ? -16.039 0.068 5.853 1 89.52 156 MET B CA 1
ATOM 3963 C C . MET B 1 156 ? -16.892 1.291 5.532 1 89.52 156 MET B C 1
ATOM 3965 O O . MET B 1 156 ? -17.294 1.488 4.384 1 89.52 156 MET B O 1
ATOM 3969 N N . ILE B 1 157 ? -17.095 2.025 6.505 1 94.12 157 ILE B N 1
ATOM 3970 C CA . ILE B 1 157 ? -17.969 3.185 6.371 1 94.12 157 ILE B CA 1
ATOM 3971 C C . ILE B 1 157 ? -17.335 4.2 5.422 1 94.12 157 ILE B C 1
ATOM 3973 O O . ILE B 1 157 ? -18.014 4.757 4.555 1 94.12 157 ILE B O 1
ATOM 3977 N N . PHE B 1 158 ? -16.037 4.423 5.538 1 96.36 158 PHE B N 1
ATOM 3978 C CA . PHE B 1 158 ? -15.345 5.394 4.699 1 96.36 158 PHE B CA 1
ATOM 3979 C C . PHE B 1 158 ? -15.321 4.934 3.246 1 96.36 158 PHE B C 1
ATOM 3981 O O . PHE B 1 158 ? -15.288 5.758 2.329 1 96.36 158 PHE B O 1
ATOM 3988 N N . ARG B 1 159 ? -15.388 3.691 3.019 1 92.36 159 ARG B N 1
ATOM 3989 C CA . ARG B 1 159 ? -15.35 3.172 1.656 1 92.36 159 ARG B CA 1
ATOM 3990 C C . ARG B 1 159 ? -16.738 3.186 1.025 1 92.36 159 ARG B C 1
ATOM 3992 O O . ARG B 1 159 ? -16.879 2.985 -0.183 1 92.36 159 ARG B O 1
ATOM 3999 N N . GLN B 1 160 ? -17.754 3.461 1.871 1 88.8 160 GLN B N 1
ATOM 4000 C CA . GLN B 1 160 ? -19.136 3.568 1.417 1 88.8 160 GLN B CA 1
ATOM 4001 C C . GLN B 1 160 ? -19.51 2.396 0.513 1 88.8 160 GLN B C 1
ATOM 4003 O O . GLN B 1 160 ? -19.957 2.597 -0.619 1 88.8 160 GLN B O 1
ATOM 4008 N N . ASN B 1 161 ? -19.366 1.148 1.023 1 77.47 161 ASN B N 1
ATOM 4009 C CA . ASN B 1 161 ? -19.727 -0.088 0.336 1 77.47 161 ASN B CA 1
ATOM 4010 C C . ASN B 1 161 ? -18.975 -0.236 -0.984 1 77.47 161 ASN B C 1
ATOM 4012 O O . ASN B 1 161 ? -19.549 -0.667 -1.985 1 77.47 161 ASN B O 1
ATOM 4016 N N . GLY B 1 162 ? -17.732 0.388 -1.003 1 79.77 162 GLY B N 1
ATOM 4017 C CA . GLY B 1 162 ? -16.869 0.176 -2.154 1 79.77 162 GLY B CA 1
ATOM 4018 C C . GLY B 1 162 ? -16.929 1.308 -3.162 1 79.77 162 GLY B C 1
ATOM 4019 O O . GLY B 1 162 ? -16.168 1.324 -4.132 1 79.77 162 GLY B O 1
ATOM 4020 N N . ALA B 1 163 ? -17.786 2.247 -2.93 1 84.37 163 ALA B N 1
ATOM 4021 C CA . ALA B 1 163 ? -17.92 3.363 -3.862 1 84.37 163 ALA B CA 1
ATOM 4022 C C . ALA B 1 163 ? -16.712 4.291 -3.784 1 84.37 163 ALA B C 1
ATOM 4024 O O . ALA B 1 163 ? -16.43 5.035 -4.726 1 84.37 163 ALA B O 1
ATOM 4025 N N . LEU B 1 164 ? -16.062 4.216 -2.632 1 90.24 164 LEU B N 1
ATOM 4026 C CA . LEU B 1 164 ? -14.893 5.059 -2.403 1 90.24 164 LEU B CA 1
ATOM 4027 C C . LEU B 1 164 ? -13.703 4.223 -1.943 1 90.24 164 LEU B C 1
ATOM 4029 O O . LEU B 1 164 ? -13.873 3.087 -1.496 1 90.24 164 LEU B O 1
ATOM 4033 N N . ASN B 1 165 ? -12.556 4.807 -2.105 1 90.71 165 ASN B N 1
ATOM 4034 C CA . ASN B 1 165 ? -11.331 4.232 -1.559 1 90.71 165 ASN B CA 1
ATOM 4035 C C . ASN B 1 165 ? -10.785 5.067 -0.405 1 90.71 165 ASN B C 1
ATOM 4037 O O . ASN B 1 165 ? -11.095 6.254 -0.291 1 90.71 165 ASN B O 1
ATOM 4041 N N . LEU B 1 166 ? -10.05 4.42 0.373 1 94.77 166 LEU B N 1
ATOM 4042 C CA . LEU B 1 166 ? -9.409 5.123 1.479 1 94.77 166 LEU B CA 1
ATOM 4043 C C . LEU B 1 166 ? -8.184 5.893 0.998 1 94.77 166 LEU B C 1
ATOM 4045 O O . LEU B 1 166 ? -7.427 5.4 0.158 1 94.77 166 LEU B O 1
ATOM 4049 N N . SER B 1 167 ? -7.987 7.082 1.53 1 96.92 167 SER B N 1
ATOM 4050 C CA . SER B 1 167 ? -6.737 7.792 1.278 1 96.92 167 SER B CA 1
ATOM 4051 C C . SER B 1 167 ? -5.576 7.15 2.029 1 96.92 167 SER B C 1
ATOM 4053 O O . SER B 1 167 ? -4.421 7.261 1.611 1 96.92 167 SER B O 1
ATOM 4055 N N . PHE B 1 168 ? -5.881 6.594 3.131 1 94.14 168 PHE B N 1
ATOM 4056 C CA . PHE B 1 168 ? -5 5.86 4.031 1 94.14 168 PHE B CA 1
ATOM 4057 C C . PHE B 1 168 ? -5.809 5.066 5.051 1 94.14 168 PHE B C 1
ATOM 4059 O O . PHE B 1 168 ? -7.013 5.285 5.202 1 94.14 168 PHE B O 1
ATOM 4066 N N . GLU B 1 169 ? -5.188 4.117 5.679 1 90.7 169 GLU B N 1
ATOM 4067 C C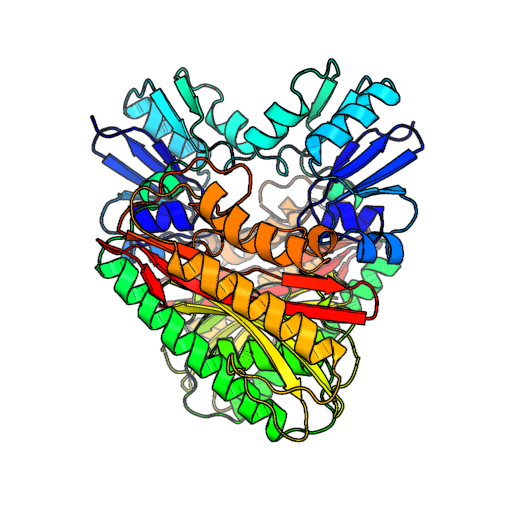A . GLU B 1 169 ? -5.891 3.398 6.738 1 90.7 169 GLU B CA 1
ATOM 4068 C C . GLU B 1 169 ? -6.223 4.321 7.906 1 90.7 169 GLU B C 1
ATOM 4070 O O . GLU B 1 169 ? -5.339 4.988 8.448 1 90.7 169 GLU B O 1
ATOM 4075 N N . PRO B 1 170 ? -7.454 4.359 8.294 1 95.71 170 PRO B N 1
ATOM 4076 C CA . PRO B 1 170 ? -7.826 5.273 9.377 1 95.71 170 PRO B CA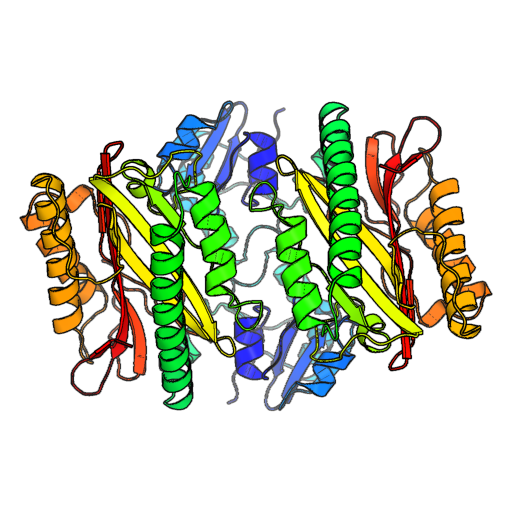 1
ATOM 4077 C C . PRO B 1 170 ? -7.133 4.938 10.696 1 95.71 170 PRO B C 1
ATOM 4079 O O . PRO B 1 170 ? -6.851 3.768 10.97 1 95.71 170 PRO B O 1
ATOM 4082 N N . ILE B 1 171 ? -6.873 5.928 11.441 1 95.92 171 ILE B N 1
ATOM 4083 C CA . ILE B 1 171 ? -6.39 5.798 12.811 1 95.92 171 ILE B CA 1
ATOM 4084 C C . ILE B 1 171 ? -7.546 6.003 13.788 1 95.92 171 ILE B C 1
ATOM 4086 O O . ILE B 1 171 ? -8.27 6.998 13.702 1 95.92 171 ILE B O 1
ATOM 4090 N N . THR B 1 172 ? -7.803 5.084 14.599 1 97.15 172 THR B N 1
ATOM 4091 C CA . THR B 1 172 ? -8.744 5.168 15.71 1 97.15 172 THR B CA 1
ATOM 4092 C C . THR B 1 172 ? -8.044 4.878 17.035 1 97.15 172 THR B C 1
ATOM 4094 O O . THR B 1 172 ? -7.486 3.795 17.224 1 97.15 172 THR B O 1
ATOM 4097 N N . ALA B 1 173 ? -8.09 5.79 17.905 1 97.54 173 ALA B N 1
ATOM 4098 C CA . ALA B 1 173 ? -7.293 5.658 19.122 1 97.54 173 ALA B CA 1
ATOM 4099 C C . ALA B 1 173 ? -8.037 6.221 20.329 1 97.54 173 ALA B C 1
ATOM 4101 O O . ALA B 1 173 ? -8.535 7.348 20.289 1 97.54 173 ALA B O 1
ATOM 4102 N N . ILE B 1 174 ? -8.075 5.427 21.405 1 97.93 174 ILE B N 1
ATOM 4103 C CA . ILE B 1 174 ? -8.764 5.817 22.631 1 97.93 174 ILE B CA 1
ATOM 4104 C C . ILE B 1 174 ? -7.746 6.271 23.674 1 97.93 174 ILE B C 1
ATOM 4106 O O . ILE B 1 174 ? -6.774 5.564 23.951 1 97.93 174 ILE B O 1
ATOM 4110 N N . ASN B 1 175 ? -7.905 7.442 24.209 1 97.34 175 ASN B N 1
ATOM 4111 C CA . ASN B 1 175 ? -7.153 7.974 25.341 1 97.34 175 ASN B CA 1
ATOM 4112 C C . ASN B 1 175 ? -5.648 7.844 25.125 1 97.34 175 ASN B C 1
ATOM 4114 O O . ASN B 1 175 ? -5.099 8.421 24.185 1 97.34 175 ASN B O 1
ATOM 4118 N N . ALA B 1 176 ? -4.973 6.984 25.921 1 96.07 176 ALA B N 1
ATOM 4119 C CA . ALA B 1 176 ? -3.517 6.867 25.913 1 96.07 176 ALA B CA 1
ATOM 4120 C C . ALA B 1 176 ? -3.006 6.468 24.532 1 96.07 176 ALA B C 1
ATOM 4122 O O . ALA B 1 176 ? -1.921 6.885 24.121 1 96.07 176 ALA B O 1
ATOM 4123 N N . ASN B 1 177 ? -3.81 5.72 23.794 1 95.75 177 ASN B N 1
ATOM 4124 C CA . ASN B 1 177 ? -3.383 5.309 22.461 1 95.75 177 ASN B CA 1
ATOM 4125 C C . ASN B 1 177 ? -3.357 6.488 21.492 1 95.75 177 ASN B C 1
ATOM 4127 O O . ASN B 1 177 ? -2.584 6.492 20.533 1 95.75 177 ASN B O 1
ATOM 4131 N N . ALA B 1 178 ? -4.147 7.496 21.808 1 96.02 178 ALA B N 1
ATOM 4132 C CA . ALA B 1 178 ? -4.21 8.686 20.964 1 96.02 178 ALA B CA 1
ATOM 4133 C C . ALA B 1 178 ? -2.959 9.544 21.13 1 96.02 178 ALA B C 1
ATOM 4135 O O . ALA B 1 178 ? -2.731 10.476 20.356 1 96.02 178 ALA B O 1
ATOM 4136 N N . ALA B 1 179 ? -2.164 9.231 22.088 1 94.09 179 ALA B N 1
ATOM 4137 C CA . ALA B 1 179 ? -0.909 9.951 22.289 1 94.09 179 ALA B CA 1
ATOM 4138 C C . ALA B 1 179 ? 0.149 9.499 21.287 1 94.09 179 ALA B C 1
ATOM 4140 O O . ALA B 1 179 ? 1.218 10.106 21.187 1 94.09 179 ALA B O 1
ATOM 4141 N N . LYS B 1 180 ? -0.177 8.482 20.567 1 90.03 180 LYS B N 1
ATOM 4142 C CA . LYS B 1 180 ? 0.661 8.005 19.471 1 90.03 180 LYS B CA 1
ATOM 4143 C C . LYS B 1 180 ? 0.17 8.541 18.13 1 90.03 180 LYS B C 1
ATOM 4145 O O . LYS B 1 180 ? -0.954 8.252 17.713 1 90.03 180 LYS B O 1
ATOM 4150 N N . ALA B 1 181 ? 0.928 9.308 17.47 1 84.24 181 ALA B N 1
ATOM 4151 C CA . ALA B 1 181 ? 0.51 9.958 16.23 1 84.24 181 ALA B CA 1
ATOM 4152 C C . ALA B 1 181 ? 0.044 8.93 15.203 1 84.24 181 ALA B C 1
ATOM 4154 O O . ALA B 1 181 ? -0.878 9.193 14.427 1 84.24 181 ALA B O 1
ATOM 4155 N N . HIS B 1 182 ? 0.643 7.726 15.168 1 87.5 182 HIS B N 1
ATOM 4156 C CA . HIS B 1 182 ? 0.277 6.635 14.272 1 87.5 182 HIS B CA 1
ATOM 4157 C C . HIS B 1 182 ? -0.118 5.388 15.055 1 87.5 182 HIS B C 1
ATOM 4159 O O . HIS B 1 182 ? 0.386 4.295 14.787 1 87.5 182 HIS B O 1
ATOM 4165 N N . ALA B 1 183 ? -1.102 5.565 15.809 1 87.63 183 ALA B N 1
ATOM 4166 C CA . ALA B 1 183 ? -1.565 4.514 16.712 1 87.63 183 ALA B CA 1
ATOM 4167 C C . ALA B 1 183 ? -2.134 3.332 15.932 1 87.63 183 ALA B C 1
ATOM 4169 O O . ALA B 1 183 ? -2.866 3.519 14.957 1 87.63 183 ALA B O 1
ATOM 4170 N N . LEU B 1 184 ? -1.783 2.179 16.317 1 86.89 184 LEU B N 1
ATOM 4171 C CA . LEU B 1 184 ? -2.479 0.973 15.882 1 86.89 184 LEU B CA 1
ATOM 4172 C C . LEU B 1 184 ? -3.642 0.651 16.814 1 86.89 184 LEU B C 1
ATOM 4174 O O . LEU B 1 184 ? -3.525 0.797 18.033 1 86.89 184 LEU B O 1
ATOM 4178 N N . PRO B 1 185 ? -4.695 0.228 16.238 1 90.81 185 PRO B N 1
ATOM 4179 C CA . PRO B 1 185 ? -5.862 -0.033 17.084 1 90.81 185 PRO B CA 1
ATOM 4180 C C . PRO B 1 185 ? -5.633 -1.179 18.067 1 90.81 185 PRO B C 1
ATOM 4182 O O . PRO B 1 185 ? -4.996 -2.177 17.72 1 90.81 185 PRO B O 1
ATOM 4185 N N . THR B 1 186 ? -6.169 -1.031 19.244 1 91.91 186 THR B N 1
ATOM 4186 C CA . THR B 1 186 ? -6.027 -2.025 20.302 1 91.91 186 THR B CA 1
ATOM 4187 C C . THR B 1 186 ? -7.378 -2.644 20.648 1 91.91 186 THR B C 1
ATOM 4189 O O . THR B 1 186 ? -8.39 -2.331 20.016 1 91.91 186 THR B O 1
ATOM 4192 N N . LYS B 1 187 ? -7.349 -3.543 21.674 1 92.94 187 LYS B N 1
ATOM 4193 C CA . LYS B 1 187 ? -8.57 -4.194 22.139 1 92.94 187 LYS B CA 1
ATOM 4194 C C . LYS B 1 187 ? -9.277 -3.348 23.194 1 92.94 187 LYS B C 1
ATOM 4196 O O . LYS B 1 187 ? -10.336 -3.73 23.696 1 92.94 187 LYS B O 1
ATOM 4201 N N . THR B 1 188 ? -8.76 -2.178 23.472 1 96.08 188 THR B N 1
ATOM 4202 C CA . THR B 1 188 ? -9.368 -1.29 24.456 1 96.08 188 THR B CA 1
ATOM 4203 C C . THR B 1 188 ? -10.789 -0.917 24.043 1 96.08 188 THR B C 1
ATOM 4205 O O . THR B 1 188 ? -11.031 -0.555 22.89 1 96.08 188 THR B O 1
ATOM 4208 N N . LYS B 1 189 ? -11.672 -1.004 25.015 1 96.99 189 LYS B N 1
ATOM 4209 C CA . LYS B 1 189 ? -13.075 -0.706 24.741 1 96.99 189 LYS B CA 1
ATOM 4210 C C . LYS B 1 189 ? -13.394 0.757 25.035 1 96.99 189 LYS B C 1
ATOM 4212 O O . LYS B 1 189 ? -12.893 1.324 26.008 1 96.99 189 LYS B O 1
ATOM 4217 N N . LEU B 1 190 ? -14.207 1.302 24.231 1 97.19 190 LEU B N 1
ATOM 4218 C CA . LEU B 1 190 ? -14.663 2.677 24.4 1 97.19 190 LEU B CA 1
ATOM 4219 C C . LEU B 1 190 ? -15.662 2.782 25.548 1 97.19 190 LEU B C 1
ATOM 4221 O O . LEU B 1 190 ? -16.669 2.071 25.567 1 97.19 190 LEU B O 1
ATOM 4225 N N . LYS B 1 191 ? -15.364 3.629 26.485 1 95.87 191 LYS B N 1
ATOM 4226 C CA . LYS B 1 191 ? -16.233 3.85 27.638 1 95.87 191 LYS B CA 1
ATOM 4227 C C . LYS B 1 191 ? -16.658 5.312 27.734 1 95.87 191 LYS B C 1
ATOM 4229 O O . LYS B 1 191 ? -15.999 6.193 27.177 1 95.87 191 LYS B O 1
ATOM 4234 N N . ASN B 1 192 ? -17.737 5.521 28.491 1 94.82 192 ASN B N 1
ATOM 4235 C CA . ASN B 1 192 ? -18.15 6.893 28.765 1 94.82 192 ASN B CA 1
ATOM 4236 C C . ASN B 1 192 ? -17.028 7.697 29.416 1 94.82 192 ASN B C 1
ATOM 4238 O O . ASN B 1 192 ? -16.389 7.227 30.359 1 94.82 192 ASN B O 1
ATOM 4242 N N . GLY B 1 193 ? -16.827 8.845 28.817 1 94.27 193 GLY B N 1
ATOM 4243 C CA . GLY B 1 193 ? -15.777 9.705 29.341 1 94.27 193 GLY B CA 1
ATOM 4244 C C . GLY B 1 193 ? -14.484 9.616 28.554 1 94.27 193 GLY B C 1
ATOM 4245 O O . GLY B 1 193 ? -13.584 10.44 28.732 1 94.27 193 GLY B O 1
ATOM 4246 N N . ASP B 1 194 ? -14.398 8.643 27.685 1 96.15 194 ASP B N 1
ATOM 4247 C CA . ASP B 1 194 ? -13.185 8.455 26.896 1 96.15 194 ASP B CA 1
ATOM 4248 C C . ASP B 1 194 ? -13.088 9.495 25.782 1 96.15 194 ASP B C 1
ATOM 4250 O O . ASP B 1 194 ? -14.102 10.053 25.356 1 96.15 194 ASP B O 1
ATOM 4254 N N . LEU B 1 195 ? -11.851 9.785 25.36 1 97.15 195 LEU B N 1
ATOM 4255 C CA . LEU B 1 195 ? -11.569 10.499 24.12 1 97.15 195 LEU B CA 1
ATOM 4256 C C . LEU B 1 195 ? -11.291 9.522 22.982 1 97.15 195 LEU B C 1
ATOM 4258 O O . LEU B 1 195 ? -10.551 8.551 23.158 1 97.15 195 LEU B O 1
ATOM 4262 N N . LEU B 1 196 ? -11.914 9.792 21.849 1 97.93 196 LEU B N 1
ATOM 4263 C CA . LEU B 1 196 ? -11.67 9.002 20.647 1 97.93 196 LEU B CA 1
ATOM 4264 C C . LEU B 1 196 ? -11.107 9.873 19.529 1 97.93 196 LEU B C 1
ATOM 4266 O O . LEU B 1 196 ? -11.771 10.805 19.069 1 97.93 196 LEU B O 1
ATOM 4270 N N . LEU B 1 197 ? -9.911 9.618 19.134 1 98.48 197 LEU B N 1
ATOM 4271 C CA . LEU B 1 197 ? -9.297 10.284 17.99 1 98.48 197 LEU B CA 1
ATOM 4272 C C . LEU B 1 197 ? -9.477 9.458 16.72 1 98.48 197 LEU B C 1
ATOM 4274 O O . LEU B 1 197 ? -9.188 8.26 16.707 1 98.48 197 LEU B O 1
ATOM 4278 N N . VAL B 1 198 ? -10 10.062 15.69 1 98.54 198 VAL B N 1
ATOM 4279 C CA . VAL B 1 198 ? -10.135 9.419 14.387 1 98.54 198 VAL B CA 1
ATOM 4280 C C . VAL B 1 198 ? -9.45 10.269 13.319 1 98.54 198 VAL B C 1
ATOM 4282 O O . VAL B 1 198 ? -9.737 11.461 13.186 1 98.54 198 VAL B O 1
ATOM 4285 N N . ASP B 1 199 ? -8.513 9.761 12.671 1 98.28 199 ASP B N 1
ATOM 4286 C CA . ASP B 1 199 ? -7.85 10.304 11.49 1 98.28 199 ASP B CA 1
ATOM 4287 C C . ASP B 1 199 ? -8.173 9.475 10.249 1 98.28 199 ASP B C 1
ATOM 4289 O O . ASP B 1 199 ? -7.804 8.301 10.168 1 98.28 199 ASP B O 1
ATOM 4293 N N . GLY B 1 200 ? -8.869 10.067 9.331 1 97.91 200 GLY B N 1
ATOM 4294 C CA . GLY B 1 200 ? -9.298 9.294 8.177 1 97.91 200 GLY B CA 1
ATOM 4295 C C . GLY B 1 200 ? -9.564 10.149 6.952 1 97.91 200 GLY B C 1
ATOM 4296 O O . GLY B 1 200 ? -9.726 11.366 7.061 1 97.91 200 GLY B O 1
ATOM 4297 N N . GLY B 1 201 ? -9.575 9.518 5.854 1 98.01 201 GLY B N 1
ATOM 4298 C CA . GLY B 1 201 ? -9.838 10.163 4.577 1 98.01 201 GLY B CA 1
ATOM 4299 C C . GLY B 1 201 ? -10.205 9.183 3.478 1 98.01 201 GLY B C 1
ATOM 4300 O O . GLY B 1 201 ? -10.044 7.972 3.64 1 98.01 201 GLY B O 1
ATOM 4301 N N . ILE B 1 202 ? -10.79 9.72 2.395 1 98.02 202 ILE B N 1
ATOM 4302 C CA . ILE B 1 202 ? -11.217 8.913 1.257 1 98.02 202 ILE B CA 1
ATOM 4303 C C . ILE B 1 202 ? -10.636 9.49 -0.032 1 98.02 202 ILE B C 1
ATOM 4305 O O . ILE B 1 202 ? -10.061 10.581 -0.027 1 98.02 202 ILE B O 1
ATOM 4309 N N . LYS B 1 203 ? -10.71 8.742 -1.044 1 97.01 203 LYS B N 1
ATOM 4310 C CA . LYS B 1 203 ? -10.37 9.196 -2.389 1 97.01 203 LYS B CA 1
ATOM 4311 C C . LYS B 1 203 ? -11.621 9.357 -3.248 1 97.01 203 LYS B C 1
ATOM 4313 O O . LYS B 1 203 ? -12.473 8.466 -3.286 1 97.01 203 LYS B O 1
ATOM 4318 N N . PHE B 1 204 ? -11.733 10.481 -3.769 1 96.67 204 PHE B N 1
ATOM 4319 C CA . PHE B 1 204 ? -12.752 10.738 -4.78 1 96.67 204 PHE B CA 1
ATOM 4320 C C . PHE B 1 204 ? -12.111 11.021 -6.134 1 96.67 204 PHE B C 1
ATOM 4322 O O . PHE B 1 204 ? -11.443 12.042 -6.308 1 96.67 204 PHE B O 1
ATOM 4329 N N . LYS B 1 205 ? -12.295 10.114 -7.138 1 94.18 205 LYS B N 1
ATOM 4330 C CA . LYS B 1 205 ? -11.664 10.209 -8.451 1 94.18 205 LYS B CA 1
ATOM 4331 C C . LYS B 1 205 ? -10.165 10.463 -8.324 1 94.18 205 LYS B C 1
ATOM 4333 O O . LYS B 1 205 ? -9.631 11.385 -8.943 1 94.18 205 LYS B O 1
ATOM 4338 N N . ARG B 1 206 ? -9.518 9.783 -7.34 1 94.97 206 ARG B N 1
ATOM 4339 C CA . ARG B 1 206 ? -8.079 9.691 -7.113 1 94.97 206 ARG B CA 1
ATOM 4340 C C . ARG B 1 206 ? -7.593 10.83 -6.222 1 94.97 206 ARG B C 1
ATOM 4342 O O . ARG B 1 206 ? -6.429 10.852 -5.815 1 94.97 206 ARG B O 1
ATOM 4349 N N . TYR B 1 207 ? -8.43 11.768 -5.914 1 98.29 207 TYR B N 1
ATOM 4350 C CA . TYR B 1 207 ? -8.015 12.871 -5.055 1 98.29 207 TYR B CA 1
ATOM 4351 C C . TYR B 1 207 ? -8.373 12.592 -3.599 1 98.29 207 TYR B C 1
ATOM 4353 O O . TYR B 1 207 ? -9.471 12.116 -3.304 1 98.29 207 TYR B O 1
ATOM 4361 N N . CYS B 1 208 ? -7.489 12.959 -2.696 1 98.59 208 CYS B N 1
ATOM 4362 C CA . CYS B 1 208 ? -7.554 12.501 -1.313 1 98.59 208 CYS B CA 1
ATOM 4363 C C . CYS B 1 208 ? -8.227 13.54 -0.425 1 98.59 208 CYS B C 1
ATOM 4365 O O . CYS B 1 208 ? -8.068 14.743 -0.64 1 98.59 208 CYS B O 1
ATOM 4367 N N . SER B 1 209 ? -8.942 13.108 0.497 1 98.62 209 SER B N 1
ATOM 4368 C CA . SER B 1 209 ? -9.305 13.923 1.652 1 98.62 209 SER B CA 1
ATOM 4369 C C . SER B 1 209 ? -8.496 13.529 2.883 1 98.62 209 SER B C 1
ATOM 4371 O O . SER B 1 209 ? -7.846 12.481 2.896 1 98.62 209 SER B O 1
ATOM 4373 N N . ASP B 1 210 ? -8.465 14.37 3.836 1 98.62 210 ASP B N 1
ATOM 4374 C CA . ASP B 1 210 ? -7.766 14.169 5.101 1 98.62 210 ASP B CA 1
ATOM 4375 C C . ASP B 1 210 ? -8.434 14.954 6.228 1 98.62 210 ASP B C 1
ATOM 4377 O O . ASP B 1 210 ? -8.62 16.168 6.12 1 98.62 210 ASP B O 1
ATOM 4381 N N . ARG B 1 211 ? -8.777 14.243 7.242 1 98.51 211 ARG B N 1
ATOM 4382 C CA . ARG B 1 211 ? -9.461 14.864 8.372 1 98.51 211 ARG B CA 1
ATOM 4383 C C . ARG B 1 211 ? -9.131 14.144 9.675 1 98.51 211 ARG B C 1
ATOM 4385 O O . ARG B 1 211 ? -9.063 12.913 9.711 1 98.51 211 ARG B O 1
ATOM 4392 N N . THR B 1 212 ? -8.851 14.894 10.671 1 98.58 212 THR B N 1
ATOM 4393 C CA . THR B 1 212 ? -8.684 14.34 12.01 1 98.58 212 THR B CA 1
ATOM 4394 C C . THR B 1 212 ? -9.586 15.059 13.009 1 98.58 212 THR B C 1
ATOM 4396 O O . THR B 1 212 ? -9.701 16.286 12.978 1 98.58 212 THR B O 1
ATOM 4399 N N . ARG B 1 213 ? -10.263 14.284 13.859 1 98.69 213 ARG B N 1
ATOM 4400 C CA . ARG B 1 213 ? -11.079 14.804 14.952 1 98.69 213 ARG B CA 1
ATOM 4401 C C . ARG B 1 213 ? -10.838 14.019 16.237 1 98.69 213 ARG B C 1
ATOM 4403 O O . ARG B 1 213 ? -10.62 12.806 16.198 1 98.69 213 ARG B O 1
ATOM 4410 N N . THR B 1 214 ? -10.838 14.69 17.273 1 98.35 214 THR B N 1
ATOM 4411 C CA . THR B 1 214 ? -10.881 14.089 18.601 1 98.35 214 THR B CA 1
ATOM 4412 C C . THR B 1 214 ? -12.226 14.352 19.272 1 98.35 214 THR B C 1
ATOM 4414 O O . THR B 1 214 ? -12.59 15.505 19.514 1 98.35 214 THR B O 1
ATOM 4417 N N . ALA B 1 215 ? -12.933 13.302 19.605 1 97.56 215 ALA B N 1
ATOM 4418 C CA . ALA B 1 215 ? -14.295 13.439 20.115 1 97.56 215 ALA B CA 1
ATOM 4419 C C . ALA B 1 215 ? -14.406 12.89 21.534 1 97.56 215 ALA B C 1
ATOM 4421 O O . ALA B 1 215 ? -13.676 11.97 21.91 1 97.56 215 ALA B O 1
ATOM 4422 N N . PHE B 1 216 ? -15.337 13.466 22.248 1 95.76 216 PHE B N 1
ATOM 4423 C CA . PHE B 1 216 ? -15.687 13.01 23.588 1 95.76 216 PHE B CA 1
ATOM 4424 C C . PHE B 1 216 ? -16.865 12.044 23.541 1 95.76 216 PHE B C 1
ATOM 4426 O O . PHE B 1 216 ? -17.906 12.355 22.96 1 95.76 216 PHE B O 1
ATOM 4433 N N . PHE B 1 217 ? -16.629 10.846 24.101 1 95.52 217 PHE B N 1
ATOM 4434 C CA . PHE B 1 217 ? -17.715 9.873 24.121 1 95.52 217 PHE B CA 1
ATOM 4435 C C . PHE B 1 217 ? -18.474 9.935 25.441 1 95.52 217 PHE B C 1
ATOM 4437 O O . PHE B 1 217 ? -17.938 9.569 26.489 1 95.52 217 PHE B O 1
ATOM 4444 N N . ASP B 1 218 ? -19.689 10.374 25.473 1 92.77 218 ASP B N 1
ATOM 4445 C CA . ASP B 1 218 ? -20.607 10.385 26.608 1 92.77 218 ASP B CA 1
ATOM 4446 C C . ASP B 1 218 ? -21.997 9.908 26.194 1 92.77 218 ASP B C 1
ATOM 4448 O O . ASP B 1 218 ? -22.931 10.707 26.099 1 92.77 218 ASP B O 1
ATOM 4452 N N . ASN B 1 219 ? -22.183 8.647 26.065 1 88.36 219 ASN B N 1
ATOM 4453 C CA . ASN B 1 219 ? -23.373 7.957 25.579 1 88.36 219 ASN B CA 1
ATOM 4454 C C . ASN B 1 219 ? -23.62 8.241 24.1 1 88.36 219 ASN B C 1
ATOM 4456 O O . ASN B 1 219 ? -24.3 7.47 23.42 1 88.36 219 ASN B O 1
ATOM 4460 N N . LYS B 1 220 ? -23.167 9.493 23.747 1 92.46 220 LYS B N 1
ATOM 4461 C CA . LYS B 1 220 ? -23.22 9.893 22.343 1 92.46 220 LYS B CA 1
ATOM 4462 C C . LYS B 1 220 ? -21.959 10.652 21.94 1 92.46 220 LYS B C 1
ATOM 4464 O O . LYS B 1 220 ? -21.378 11.375 22.751 1 92.46 220 LYS B O 1
ATOM 4469 N N . LEU B 1 221 ? -21.628 10.44 20.724 1 94.63 221 LEU B N 1
ATOM 4470 C CA . LEU B 1 221 ? -20.474 11.199 20.255 1 94.63 221 LEU B CA 1
ATOM 4471 C C . LEU B 1 221 ? -20.739 11.795 18.876 1 94.63 221 LEU B C 1
ATOM 4473 O O . LEU B 1 221 ? -21.604 11.311 18.142 1 94.63 221 LEU B O 1
ATOM 4477 N N . ASN B 1 222 ? -20.099 12.875 18.588 1 96.15 222 ASN B N 1
ATOM 4478 C CA . ASN B 1 222 ? -20.024 13.496 17.27 1 96.15 222 ASN B CA 1
ATOM 4479 C C . ASN B 1 222 ? -18.613 13.988 16.961 1 96.15 222 ASN B C 1
ATOM 4481 O O . ASN B 1 222 ? -17.788 14.128 17.866 1 96.15 222 ASN B O 1
ATOM 4485 N N . PHE B 1 223 ? -18.373 14.296 15.749 1 97.86 223 PHE B N 1
ATOM 4486 C CA . PHE B 1 223 ? -17.026 14.7 15.364 1 97.86 223 PHE B CA 1
ATOM 4487 C C . PHE B 1 223 ? -16.986 16.182 15.009 1 97.86 223 PHE B C 1
ATOM 4489 O O . PHE B 1 223 ? -16.215 16.597 14.142 1 97.86 223 PHE B O 1
ATOM 4496 N N . SER B 1 224 ? -17.871 16.93 15.615 1 95.94 224 SER B N 1
ATOM 4497 C CA . SER B 1 224 ? -17.787 18.382 15.494 1 95.94 224 SER B CA 1
ATOM 4498 C C . SER B 1 224 ? -16.518 18.918 16.147 1 95.94 224 SER B C 1
ATOM 4500 O O . SER B 1 224 ? -15.97 18.293 17.057 1 95.94 224 SER B O 1
ATOM 4502 N N . LYS B 1 225 ? -16.042 20.034 15.698 1 95.83 225 LYS B N 1
ATOM 4503 C CA . LYS B 1 225 ? -14.868 20.653 16.308 1 95.83 225 LYS B CA 1
ATOM 4504 C C . LYS B 1 225 ? -15.198 21.215 17.688 1 95.83 225 LYS B C 1
ATOM 4506 O O . LYS B 1 225 ? -14.297 21.48 18.487 1 95.83 225 LYS B O 1
ATOM 4511 N N . ASP B 1 226 ? -16.46 21.478 17.904 1 95.04 226 ASP B N 1
ATOM 4512 C CA . ASP B 1 226 ? -16.87 21.968 19.217 1 95.04 226 ASP B CA 1
ATOM 4513 C C . ASP B 1 226 ? -17.158 20.81 20.17 1 95.04 226 ASP B C 1
ATOM 4515 O O . ASP B 1 226 ? -18.141 20.086 19.996 1 95.04 226 ASP B O 1
ATOM 4519 N N . GLN B 1 227 ? -16.291 20.632 21.089 1 96.12 227 GLN B N 1
ATOM 4520 C CA . GLN B 1 227 ? -16.387 19.558 22.072 1 96.12 227 GLN B CA 1
ATOM 4521 C C . GLN B 1 227 ? -16.416 20.114 23.493 1 96.12 227 GLN B C 1
ATOM 4523 O O . GLN B 1 227 ? -15.723 21.087 23.799 1 96.12 227 GLN B O 1
ATOM 4528 N N . ILE B 1 228 ? -17.17 19.492 24.373 1 94.06 228 ILE B N 1
ATOM 4529 C CA . ILE B 1 228 ? -17.207 19.817 25.795 1 94.06 228 ILE B CA 1
ATOM 4530 C C . ILE B 1 228 ? -16.851 18.581 26.617 1 94.06 228 ILE B C 1
ATOM 4532 O O . ILE B 1 228 ? -17.564 17.575 26.576 1 94.06 228 ILE B O 1
ATOM 4536 N N . TYR B 1 229 ? -15.783 18.712 27.312 1 93.34 229 TYR B N 1
ATOM 4537 C CA . TYR B 1 229 ? -15.307 17.601 28.128 1 93.34 229 TYR B CA 1
ATOM 4538 C C . TYR B 1 229 ? -15.624 17.83 29.601 1 93.34 229 TYR B C 1
ATOM 4540 O O . TYR B 1 229 ? -15.584 18.965 30.081 1 93.34 229 TYR B O 1
ATOM 4548 N N . LYS B 1 230 ? -15.896 16.748 30.313 1 90.94 230 LYS B N 1
ATOM 4549 C CA . LYS B 1 230 ? -16.087 16.835 31.757 1 90.94 230 LYS B CA 1
ATOM 4550 C C . LYS B 1 230 ? -14.752 16.984 32.481 1 90.94 230 LYS B C 1
ATOM 4552 O O . LYS B 1 230 ? -14.658 17.698 33.481 1 90.94 230 LYS B O 1
ATOM 4557 N N . ASN B 1 231 ? -13.814 16.354 31.99 1 93.69 231 ASN B N 1
ATOM 4558 C CA . ASN B 1 231 ? -12.462 16.452 32.53 1 93.69 231 ASN B CA 1
ATOM 4559 C C . ASN B 1 231 ? -11.797 17.769 32.139 1 93.69 231 ASN B C 1
ATOM 4561 O O . ASN B 1 231 ? -11.631 18.057 30.953 1 93.69 231 ASN B O 1
ATOM 4565 N N . GLN B 1 232 ? -11.325 18.567 32.999 1 96.09 232 GLN B N 1
ATOM 4566 C CA . GLN B 1 232 ? -10.801 19.911 32.777 1 96.09 232 GLN B CA 1
ATOM 4567 C C . GLN B 1 232 ? -9.524 19.873 31.942 1 96.09 232 GLN B C 1
ATOM 4569 O O . GLN B 1 232 ? -9.311 20.733 31.085 1 96.09 232 GLN B O 1
ATOM 4574 N N . LYS B 1 233 ? -8.686 18.909 32.257 1 96.98 233 LYS B N 1
ATOM 4575 C CA . LYS B 1 233 ? -7.444 18.796 31.498 1 96.98 233 LYS B CA 1
ATOM 4576 C C . LYS B 1 233 ? -7.722 18.48 30.032 1 96.98 233 LYS B C 1
ATOM 4578 O O . LYS B 1 233 ? -7.071 19.026 29.139 1 96.98 233 LYS B O 1
ATOM 4583 N N . HIS B 1 234 ? -8.709 17.597 29.848 1 96.97 234 HIS B N 1
ATOM 4584 C CA . HIS B 1 234 ? -9.119 17.289 28.482 1 96.97 234 HIS B CA 1
ATOM 4585 C C . HIS B 1 234 ? -9.596 18.542 27.755 1 96.97 234 HIS B C 1
ATOM 4587 O O . HIS B 1 234 ? -9.192 18.797 26.619 1 96.97 234 HIS B O 1
ATOM 4593 N N . GLN B 1 235 ? -10.412 19.318 28.425 1 97.55 235 GLN B N 1
ATOM 4594 C CA . GLN B 1 235 ? -10.958 20.527 27.818 1 97.55 235 GLN B CA 1
ATOM 4595 C C . GLN B 1 235 ? -9.855 21.542 27.526 1 97.55 235 GLN B C 1
ATOM 4597 O O . GLN B 1 235 ? -9.835 22.154 26.457 1 97.55 235 GLN B O 1
ATOM 4602 N N . GLU B 1 236 ? -9.009 21.666 28.449 1 98.16 236 GLU B N 1
ATOM 4603 C CA . GLU B 1 236 ? -7.914 22.62 28.302 1 98.16 236 GLU B CA 1
ATOM 4604 C C . GLU B 1 236 ? -7.061 22.298 27.079 1 98.16 236 GLU B C 1
ATOM 4606 O O . GLU B 1 236 ? -6.821 23.166 26.237 1 98.16 236 GLU B O 1
ATOM 4611 N N . ILE B 1 237 ? -6.629 21.069 27.016 1 98.41 237 ILE B N 1
ATOM 4612 C CA . ILE B 1 237 ? -5.745 20.643 25.937 1 98.41 237 ILE B CA 1
ATOM 4613 C C . ILE B 1 237 ? -6.475 20.747 24.6 1 98.41 237 ILE B C 1
ATOM 4615 O O . ILE B 1 237 ? -5.904 21.204 23.607 1 98.41 237 ILE B O 1
ATOM 4619 N N . TYR B 1 238 ? -7.725 20.366 24.599 1 98.54 238 TYR B N 1
ATOM 4620 C CA . TYR B 1 238 ? -8.526 20.466 23.384 1 98.54 238 TYR B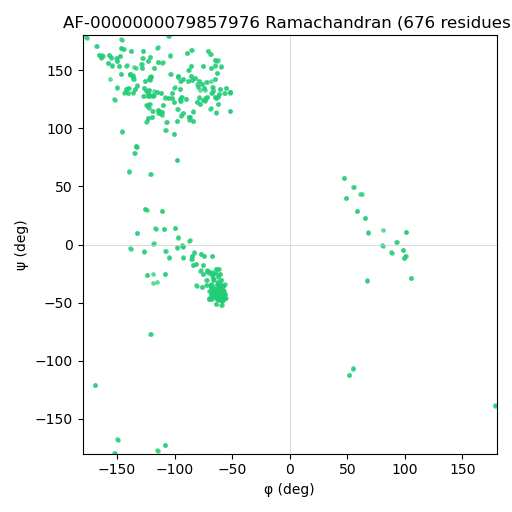 CA 1
ATOM 4621 C C . TYR B 1 238 ? -8.623 21.911 22.912 1 98.54 238 TYR B C 1
ATOM 4623 O O . TYR B 1 238 ? -8.437 22.198 21.726 1 98.54 238 TYR B O 1
ATOM 4631 N N . ASP B 1 239 ? -8.917 22.8 23.813 1 98.63 239 ASP B N 1
ATOM 4632 C CA . ASP B 1 239 ? -9.07 24.213 23.48 1 98.63 239 ASP B CA 1
ATOM 4633 C C . ASP B 1 239 ? -7.767 24.793 22.934 1 98.63 239 ASP B C 1
ATOM 4635 O O . ASP B 1 239 ? -7.784 25.615 22.015 1 98.63 239 ASP B O 1
ATOM 4639 N N . ILE B 1 240 ? -6.683 24.369 23.528 1 98.8 240 ILE B N 1
ATOM 4640 C CA . ILE B 1 240 ? -5.38 24.848 23.078 1 98.8 240 ILE B CA 1
ATOM 4641 C C . ILE B 1 240 ? -5.14 24.41 21.635 1 98.8 240 ILE B C 1
ATOM 4643 O O . ILE B 1 240 ? -4.752 25.22 20.79 1 98.8 240 ILE B O 1
ATOM 4647 N N . VAL B 1 241 ? -5.386 23.14 21.301 1 98.82 241 VAL B N 1
ATOM 4648 C CA . VAL B 1 241 ? -5.163 22.607 19.961 1 98.82 241 VAL B CA 1
ATOM 4649 C C . VAL B 1 241 ? -6.104 23.287 18.97 1 98.82 241 VAL B C 1
ATOM 4651 O O . VAL B 1 241 ? -5.686 23.683 17.879 1 98.82 241 VAL B O 1
ATOM 4654 N N . LYS B 1 242 ? -7.348 23.444 19.323 1 98.71 242 LYS B N 1
ATOM 4655 C CA . LYS B 1 242 ? -8.342 24.08 18.465 1 98.71 242 LYS B CA 1
ATOM 4656 C C . LYS B 1 242 ? -7.954 25.522 18.148 1 98.71 242 LYS B C 1
ATOM 4658 O O . LYS B 1 242 ? -8.024 25.95 16.994 1 98.71 242 LYS B O 1
ATOM 4663 N N . GLU B 1 243 ? -7.573 26.234 19.151 1 98.74 243 GLU B N 1
ATOM 4664 C CA . GLU B 1 243 ? -7.183 27.627 18.955 1 98.74 243 GLU B CA 1
ATOM 4665 C C . GLU B 1 243 ? -5.914 27.732 18.113 1 98.74 243 GLU B C 1
ATOM 4667 O O . GLU B 1 243 ? -5.796 28.62 17.266 1 98.74 243 GLU B O 1
ATOM 4672 N N . ALA B 1 244 ? -4.965 26.869 18.381 1 98.83 244 ALA B N 1
ATOM 4673 C CA . ALA B 1 244 ? -3.747 26.85 17.577 1 98.83 244 ALA B CA 1
ATOM 4674 C C . ALA B 1 244 ? -4.069 26.662 16.097 1 98.83 244 ALA B C 1
ATOM 4676 O O . ALA B 1 244 ? -3.509 27.35 15.241 1 98.83 244 ALA B O 1
ATOM 4677 N N . GLN B 1 245 ? -4.929 25.735 15.771 1 98.79 245 GLN B N 1
ATOM 4678 C CA . GLN B 1 245 ? -5.328 25.496 14.388 1 98.79 245 GLN B CA 1
ATOM 4679 C C . GLN B 1 245 ? -5.994 26.73 13.787 1 98.79 245 GLN B C 1
ATOM 4681 O O . GLN B 1 245 ? -5.699 27.111 12.652 1 98.79 245 GLN B O 1
ATOM 4686 N N . TYR B 1 246 ? -6.913 27.307 14.591 1 98.63 246 TYR B N 1
ATOM 4687 C CA . TYR B 1 246 ? -7.645 28.487 14.145 1 98.63 246 TYR B CA 1
ATOM 4688 C C . TYR B 1 246 ? -6.689 29.617 13.781 1 98.63 246 TYR B C 1
ATOM 4690 O O . TYR B 1 246 ? -6.819 30.231 12.72 1 98.63 246 TYR B O 1
ATOM 4698 N N . GLN B 1 247 ? -5.721 29.877 14.623 1 98.74 247 GLN B N 1
ATOM 4699 C CA . GLN B 1 247 ? -4.764 30.953 14.39 1 98.74 247 GLN B CA 1
ATOM 4700 C C . GLN B 1 247 ? -3.923 30.681 13.145 1 98.74 247 GLN B C 1
ATOM 4702 O O . GLN B 1 247 ? -3.64 31.596 12.369 1 98.74 247 GLN B O 1
ATOM 4707 N N . ALA B 1 248 ? -3.526 29.472 12.984 1 98.82 248 ALA B N 1
ATOM 4708 C CA . ALA B 1 248 ? -2.735 29.104 11.812 1 98.82 248 ALA B CA 1
ATOM 4709 C C . ALA B 1 248 ? -3.535 29.298 10.527 1 98.82 248 ALA B C 1
ATOM 4711 O O . ALA B 1 248 ? -3.047 29.904 9.57 1 98.82 248 ALA B O 1
ATOM 4712 N N . ILE B 1 249 ? -4.792 28.832 10.473 1 98.82 249 ILE B N 1
ATOM 4713 C CA . ILE B 1 249 ? -5.642 28.919 9.29 1 98.82 249 ILE B CA 1
ATOM 4714 C C . ILE B 1 249 ? -5.91 30.384 8.954 1 98.82 249 ILE B C 1
ATOM 4716 O O . ILE B 1 249 ? -5.836 30.784 7.789 1 98.82 249 ILE B O 1
ATOM 4720 N N . LYS B 1 250 ? -6.172 31.154 9.956 1 98.47 250 LYS B N 1
ATOM 4721 C CA . LYS B 1 250 ? -6.508 32.564 9.778 1 98.47 250 LYS B CA 1
ATOM 4722 C C . LYS B 1 250 ? -5.35 33.33 9.146 1 98.47 250 LYS B C 1
ATOM 4724 O O . LYS B 1 250 ? -5.564 34.304 8.421 1 98.47 250 LYS B O 1
ATOM 4729 N N . ALA B 1 251 ? -4.16 32.888 9.34 1 98.32 251 ALA B N 1
ATOM 4730 C CA . ALA B 1 251 ? -2.967 33.595 8.881 1 98.32 251 ALA B CA 1
ATOM 4731 C C . ALA B 1 251 ? -2.642 33.241 7.433 1 98.32 251 ALA B C 1
ATOM 4733 O O . ALA B 1 251 ? -1.831 33.912 6.79 1 98.32 251 ALA B O 1
ATOM 4734 N N . ILE B 1 252 ? -3.235 32.247 6.856 1 98.76 252 ILE B N 1
ATOM 4735 C CA . ILE B 1 252 ? -2.88 31.718 5.543 1 98.76 252 ILE B CA 1
ATOM 4736 C C . ILE B 1 252 ? -3.341 32.686 4.455 1 98.76 252 ILE B C 1
ATOM 4738 O O . ILE B 1 252 ? -4.515 33.061 4.406 1 98.76 252 ILE B O 1
ATOM 4742 N N . LYS B 1 253 ? -2.449 33.071 3.622 1 98.38 253 LYS B N 1
ATOM 4743 C CA . LYS B 1 253 ? -2.656 33.899 2.438 1 98.38 253 LYS B CA 1
ATOM 4744 C C . LYS B 1 253 ? -1.456 33.826 1.499 1 98.38 253 LYS B C 1
ATOM 4746 O O . LYS B 1 253 ? -0.372 33.399 1.901 1 98.38 253 LYS B O 1
ATOM 4751 N N . PRO B 1 254 ? -1.679 34.195 0.229 1 98.43 254 PRO B N 1
ATOM 4752 C CA . PRO B 1 254 ? -0.528 34.181 -0.676 1 98.43 254 PRO B CA 1
ATOM 4753 C C . PRO B 1 254 ? 0.636 35.028 -0.164 1 98.43 254 PRO B C 1
ATOM 4755 O O . PRO B 1 254 ? 0.424 36.131 0.345 1 98.43 254 PRO B O 1
ATOM 4758 N N . GLY B 1 255 ? 1.828 34.457 -0.249 1 98.35 255 GLY B N 1
ATOM 4759 C CA . GLY B 1 255 ? 3.012 35.218 0.117 1 98.35 255 GLY B CA 1
ATOM 4760 C C . GLY B 1 255 ? 3.589 34.814 1.46 1 98.35 255 GLY B C 1
ATOM 4761 O O . GLY B 1 255 ? 4.786 34.981 1.703 1 98.35 255 GLY B O 1
ATOM 4762 N N . ILE B 1 256 ? 2.782 34.341 2.374 1 98.47 256 ILE B N 1
ATOM 4763 C CA . ILE B 1 256 ? 3.296 33.892 3.663 1 98.47 256 ILE B CA 1
ATOM 4764 C C . ILE B 1 256 ? 4.129 32.627 3.474 1 98.47 256 ILE B C 1
ATOM 4766 O O . ILE B 1 256 ? 3.865 31.832 2.569 1 98.47 256 ILE B O 1
ATOM 4770 N N . LEU B 1 257 ? 5.045 32.432 4.317 1 98.65 257 LEU B N 1
ATOM 4771 C CA . LEU B 1 257 ? 5.89 31.244 4.245 1 98.65 257 LEU B CA 1
ATOM 4772 C C . LEU B 1 257 ? 5.263 30.084 5.011 1 98.65 257 LEU B C 1
ATOM 4774 O O . LEU B 1 257 ? 4.636 30.289 6.052 1 98.65 257 LEU B O 1
ATOM 4778 N N . ALA B 1 258 ? 5.528 28.894 4.577 1 98.66 258 ALA B N 1
ATOM 4779 C CA . ALA B 1 258 ? 5.016 27.689 5.225 1 98.66 258 ALA B CA 1
ATOM 4780 C C . ALA B 1 258 ? 5.516 27.587 6.664 1 98.66 258 ALA B C 1
ATOM 4782 O O . ALA B 1 258 ? 4.771 27.183 7.559 1 98.66 258 ALA B O 1
ATOM 4783 N N . CYS B 1 259 ? 6.756 27.942 6.92 1 98.6 259 CYS B N 1
ATOM 4784 C CA . CYS B 1 259 ? 7.318 27.863 8.264 1 98.6 259 CYS B CA 1
ATOM 4785 C C . CYS B 1 259 ? 6.642 28.86 9.198 1 98.6 259 CYS B C 1
ATOM 4787 O O . CYS B 1 259 ? 6.55 28.624 10.404 1 98.6 259 CYS B O 1
ATOM 4789 N N . GLU B 1 260 ? 6.172 29.958 8.644 1 98.71 260 GLU B N 1
ATOM 4790 C CA . GLU B 1 260 ? 5.46 30.94 9.455 1 98.71 260 GLU B CA 1
ATOM 4791 C C . GLU B 1 260 ? 4.103 30.406 9.904 1 98.71 260 GLU B C 1
ATOM 4793 O O . GLU B 1 260 ? 3.696 30.611 11.05 1 98.71 260 GLU B O 1
ATOM 4798 N N . VAL B 1 261 ? 3.437 29.725 9.024 1 98.72 261 VAL B N 1
ATOM 4799 C CA . VAL B 1 261 ? 2.17 29.095 9.383 1 98.72 261 VAL B CA 1
ATOM 4800 C C . VAL B 1 261 ? 2.398 28.069 10.491 1 98.72 261 VAL B C 1
ATOM 4802 O O . VAL B 1 261 ? 1.655 28.033 11.475 1 98.72 261 VAL B O 1
ATOM 4805 N N . ASP B 1 262 ? 3.421 27.264 10.348 1 98.71 262 ASP B N 1
ATOM 4806 C CA . ASP B 1 262 ? 3.781 26.282 11.366 1 98.71 262 ASP B CA 1
ATOM 4807 C C . ASP B 1 262 ? 4.075 26.959 12.702 1 98.71 262 ASP B C 1
ATOM 4809 O O . ASP B 1 262 ? 3.578 26.529 13.745 1 98.71 262 ASP B O 1
ATOM 4813 N N . SER B 1 263 ? 4.834 28.033 12.653 1 98.56 263 SER B N 1
ATOM 4814 C CA . SER B 1 263 ? 5.271 28.714 13.868 1 98.56 263 SER B CA 1
ATOM 4815 C C . SER B 1 263 ? 4.084 29.276 14.643 1 98.56 263 SER B C 1
ATOM 4817 O O . SER B 1 263 ? 4.101 29.311 15.875 1 98.56 263 SER B O 1
ATOM 4819 N N . ILE B 1 264 ? 3.121 29.696 13.962 1 98.73 264 ILE B N 1
ATOM 4820 C CA . ILE B 1 264 ? 1.953 30.276 14.615 1 98.73 264 ILE B CA 1
ATOM 4821 C C . ILE B 1 264 ? 1.281 29.226 15.497 1 98.73 264 ILE B C 1
ATOM 4823 O O . ILE B 1 264 ? 0.993 29.482 16.669 1 98.73 264 ILE B O 1
ATOM 4827 N N . ALA B 1 265 ? 1.091 28.037 14.986 1 98.67 265 ALA B N 1
ATOM 4828 C CA . ALA B 1 265 ? 0.481 26.959 15.759 1 98.67 265 ALA B CA 1
ATOM 4829 C C . ALA B 1 265 ? 1.417 26.478 16.864 1 98.67 265 ALA B C 1
ATOM 4831 O O . ALA B 1 265 ? 1.007 26.343 18.019 1 98.67 265 ALA B O 1
ATOM 4832 N N . ARG B 1 266 ? 2.63 26.266 16.499 1 98.47 266 ARG B N 1
ATOM 4833 C CA . ARG B 1 266 ? 3.622 25.723 17.42 1 98.47 266 ARG B CA 1
ATOM 4834 C C . ARG B 1 266 ? 3.892 26.691 18.568 1 98.47 266 ARG B C 1
ATOM 4836 O O . ARG B 1 266 ? 4.002 26.276 19.723 1 98.47 266 ARG B O 1
ATOM 4843 N N . ASP B 1 267 ? 4.049 27.981 18.283 1 98.54 267 ASP B N 1
ATOM 4844 C CA . ASP B 1 267 ? 4.311 28.989 19.306 1 98.54 267 ASP B CA 1
ATOM 4845 C C . ASP B 1 267 ? 3.134 29.111 20.271 1 98.54 267 ASP B C 1
ATOM 4847 O O . ASP B 1 267 ? 3.328 29.272 21.478 1 98.54 267 ASP B O 1
ATOM 4851 N N . PHE B 1 268 ? 1.936 29.061 19.734 1 98.68 268 PHE B N 1
ATOM 4852 C CA . PHE B 1 268 ? 0.762 29.139 20.596 1 98.68 268 PHE B CA 1
ATOM 4853 C C . PHE B 1 268 ? 0.727 27.969 21.571 1 98.68 268 PHE B C 1
ATOM 4855 O O . PHE B 1 268 ? 0.471 28.154 22.763 1 98.68 268 PHE B O 1
ATOM 4862 N N . ILE B 1 269 ? 0.99 26.762 21.129 1 98.71 269 ILE B N 1
ATOM 4863 C CA . ILE B 1 269 ? 0.99 25.561 21.957 1 98.71 269 ILE B CA 1
ATOM 4864 C C . ILE B 1 269 ? 2.111 25.646 22.991 1 98.71 269 ILE B C 1
ATOM 4866 O O . ILE B 1 269 ? 1.909 25.317 24.162 1 98.71 269 ILE B O 1
ATOM 4870 N N . ALA B 1 270 ? 3.245 26.115 22.551 1 98.47 270 ALA B N 1
ATOM 4871 C CA . ALA B 1 270 ? 4.384 26.264 23.453 1 98.47 270 ALA B CA 1
ATOM 4872 C C . ALA B 1 270 ? 4.085 27.283 24.549 1 98.47 270 ALA B C 1
ATOM 4874 O O . ALA B 1 270 ? 4.436 27.074 25.713 1 98.47 270 ALA B O 1
ATOM 4875 N N . LYS B 1 271 ? 3.471 28.357 24.21 1 98.42 271 LYS B N 1
ATOM 4876 C CA . LYS B 1 271 ? 3.116 29.405 25.163 1 98.42 271 LYS B CA 1
ATOM 4877 C C . LYS B 1 271 ? 2.185 28.87 26.247 1 98.42 271 LYS B C 1
ATOM 4879 O O . LYS B 1 271 ? 2.162 29.389 27.365 1 98.42 271 LYS B O 1
ATOM 4884 N N . ASN B 1 272 ? 1.497 27.845 25.894 1 98.37 272 ASN B N 1
ATOM 4885 C CA . ASN B 1 272 ? 0.573 27.251 26.854 1 98.37 272 ASN B CA 1
ATOM 4886 C C . ASN B 1 272 ? 1.197 26.053 27.565 1 98.37 272 ASN B C 1
ATOM 4888 O O . ASN B 1 272 ? 0.493 25.271 28.207 1 98.37 272 ASN B O 1
ATOM 4892 N N . GLY B 1 273 ? 2.494 25.79 27.319 1 97.91 273 GLY B N 1
ATOM 4893 C CA . GLY B 1 273 ? 3.238 24.869 28.162 1 97.91 273 GLY B CA 1
ATOM 4894 C C . GLY B 1 273 ? 3.399 23.492 27.545 1 97.91 273 GLY B C 1
ATOM 4895 O O . GLY B 1 273 ? 3.859 22.559 28.207 1 97.91 273 GLY B O 1
ATOM 4896 N N . TYR B 1 274 ? 3.05 23.337 26.231 1 98.05 274 TYR B N 1
ATOM 4897 C CA . TYR B 1 274 ? 3.042 21.99 25.671 1 98.05 274 TYR B CA 1
ATOM 4898 C C . TYR B 1 274 ? 3.901 21.917 24.414 1 98.05 274 TYR B C 1
ATOM 4900 O O . TYR B 1 274 ? 3.598 21.157 23.491 1 98.05 274 TYR B O 1
ATOM 4908 N N . GLY B 1 275 ? 4.931 22.69 24.314 1 96.44 275 GLY B N 1
ATOM 4909 C CA . GLY B 1 275 ? 5.788 22.754 23.141 1 96.44 275 GLY B CA 1
ATOM 4910 C C . GLY B 1 275 ? 6.402 21.415 22.776 1 96.44 275 GLY B C 1
ATOM 4911 O O . GLY B 1 275 ? 6.437 21.041 21.602 1 96.44 275 GLY B O 1
ATOM 4912 N N . LYS B 1 276 ? 6.82 20.633 23.775 1 93.86 276 LYS B N 1
ATOM 4913 C CA . LYS B 1 276 ? 7.499 19.36 23.552 1 93.86 276 LYS B CA 1
ATOM 4914 C C . LYS B 1 276 ? 6.516 18.283 23.104 1 93.86 276 LYS B C 1
ATOM 4916 O O . LYS B 1 276 ? 6.915 17.279 22.511 1 93.86 276 LYS B O 1
ATOM 4921 N N . GLU B 1 277 ? 5.247 18.515 23.333 1 94.91 277 GLU B N 1
ATOM 4922 C CA . GLU B 1 277 ? 4.225 17.506 23.073 1 94.91 277 GLU B CA 1
ATOM 4923 C C . GLU B 1 277 ? 3.643 17.657 21.671 1 94.91 277 GLU B C 1
ATOM 4925 O O . GLU B 1 277 ? 2.785 16.873 21.261 1 94.91 277 GLU B O 1
ATOM 4930 N N . PHE B 1 278 ? 4.116 18.678 20.918 1 95.34 278 PHE B N 1
ATOM 4931 C CA . PHE B 1 278 ? 3.822 18.825 19.498 1 95.34 278 PHE B CA 1
ATOM 4932 C C . PHE B 1 278 ? 5.054 18.517 18.655 1 95.34 278 PHE B C 1
ATOM 4934 O O . PHE B 1 278 ? 5.827 19.418 18.322 1 95.34 278 PHE B O 1
ATOM 4941 N N . PHE B 1 279 ? 5.143 17.312 18.123 1 88.78 279 PHE B N 1
ATOM 4942 C CA . PHE B 1 279 ? 6.456 16.884 17.655 1 88.78 279 PHE B CA 1
ATOM 4943 C C . PHE B 1 279 ? 6.433 16.611 16.156 1 88.78 279 PHE B C 1
ATOM 4945 O O . PHE B 1 279 ? 7.427 16.153 15.587 1 88.78 279 PHE B O 1
ATOM 4952 N N . HIS B 1 280 ? 5.316 16.789 15.485 1 90.08 280 HIS B N 1
ATOM 4953 C CA . HIS B 1 280 ? 5.271 16.591 14.041 1 90.08 280 HIS B CA 1
ATOM 4954 C C . HIS B 1 280 ? 4.982 17.901 13.314 1 90.08 280 HIS B C 1
ATOM 4956 O O . HIS B 1 280 ? 4.692 18.917 13.95 1 90.08 280 HIS B O 1
ATOM 4962 N N . SER B 1 281 ? 5.125 17.896 11.999 1 94.19 281 SER B N 1
ATOM 4963 C CA . SER B 1 281 ? 4.827 19.076 11.194 1 94.19 281 SER B CA 1
ATOM 4964 C C . SER B 1 281 ? 3.354 19.458 11.298 1 94.19 281 SER B C 1
ATOM 4966 O O . SER B 1 281 ? 2.513 18.622 11.635 1 94.19 281 SER B O 1
ATOM 4968 N N . THR B 1 282 ? 3.081 20.684 11.006 1 97.95 282 THR B N 1
ATOM 4969 C CA . THR B 1 282 ? 1.719 21.192 11.128 1 97.95 282 THR B CA 1
ATOM 4970 C C . THR B 1 282 ? 0.849 20.69 9.979 1 97.95 282 THR B C 1
ATOM 4972 O O . THR B 1 282 ? -0.378 20.658 10.09 1 97.95 282 THR B O 1
ATOM 4975 N N . GLY B 1 283 ? 1.6 20.388 8.839 1 98.08 283 GLY B N 1
ATOM 4976 C CA . GLY B 1 283 ? 0.761 19.911 7.752 1 98.08 283 GLY B CA 1
ATOM 4977 C C . GLY B 1 283 ? 1.552 19.488 6.528 1 98.08 283 GLY B C 1
ATOM 4978 O O . GLY B 1 283 ? 2.783 19.537 6.532 1 98.08 283 GLY B O 1
ATOM 4979 N N . HIS B 1 284 ? 0.779 19.017 5.562 1 98.17 284 HIS B N 1
ATOM 4980 C CA . HIS B 1 284 ? 1.322 18.57 4.285 1 98.17 284 HIS B CA 1
ATOM 4981 C C . HIS B 1 284 ? 0.335 18.816 3.149 1 98.17 284 HIS B C 1
ATOM 4983 O O . HIS B 1 284 ? -0.874 18.899 3.379 1 98.17 284 HIS B O 1
ATOM 4989 N N . GLY B 1 285 ? 0.913 18.962 1.974 1 98.46 285 GLY B N 1
ATOM 4990 C CA . GLY B 1 285 ? 0.049 19.053 0.809 1 98.46 285 GLY B CA 1
ATOM 4991 C C . GLY B 1 285 ? -0.824 17.827 0.616 1 98.46 285 GLY B C 1
ATOM 4992 O O . GLY B 1 285 ? -0.467 16.73 1.049 1 98.46 285 GLY B O 1
ATOM 4993 N N . VAL B 1 286 ? -1.963 18.02 -0.017 1 98.55 286 VAL B N 1
ATOM 4994 C CA . VAL B 1 286 ? -2.919 16.957 -0.308 1 98.55 286 VAL B CA 1
ATOM 4995 C C . VAL B 1 286 ? -3.392 17.07 -1.756 1 98.55 286 VAL B C 1
ATOM 4997 O O . VAL B 1 286 ? -3.648 18.172 -2.248 1 98.55 286 VAL B O 1
ATOM 5000 N N . GLY B 1 287 ? -3.451 16.075 -2.484 1 98.34 287 GLY B N 1
ATOM 5001 C CA . GLY B 1 287 ? -3.91 15.964 -3.859 1 98.34 287 GLY B CA 1
ATOM 5002 C C . GLY B 1 287 ? -4.074 14.528 -4.319 1 98.34 287 GLY B C 1
ATOM 5003 O O . GLY B 1 287 ? -4.807 13.752 -3.701 1 98.34 287 GLY B O 1
ATOM 5004 N N . LEU B 1 288 ? -3.343 14.191 -5.356 1 98 288 LEU B N 1
ATOM 5005 C CA . LEU B 1 288 ? -3.338 12.801 -5.8 1 98 288 LEU B CA 1
ATOM 5006 C C . LEU B 1 288 ? -2.654 11.905 -4.773 1 98 288 LEU B C 1
ATOM 5008 O O . LEU B 1 288 ? -3.034 10.744 -4.606 1 98 288 LEU B O 1
ATOM 5012 N N . ASP B 1 289 ? -1.644 12.512 -4.154 1 97.58 289 ASP B N 1
ATOM 5013 C CA . ASP B 1 289 ? -1.011 11.86 -3.012 1 97.58 289 ASP B CA 1
ATOM 5014 C C . ASP B 1 289 ? -1.579 12.383 -1.695 1 97.58 289 ASP B C 1
ATOM 5016 O O . ASP B 1 289 ? -1.866 13.575 -1.567 1 97.58 289 ASP B O 1
ATOM 5020 N N . ILE B 1 290 ? -1.672 11.494 -0.716 1 97.64 290 ILE B N 1
ATOM 5021 C CA . ILE B 1 290 ? -2.132 11.929 0.598 1 97.64 290 ILE B CA 1
ATOM 5022 C C . ILE B 1 290 ? -1.111 12.884 1.212 1 97.64 290 ILE B C 1
ATOM 5024 O O . ILE B 1 290 ? -1.48 13.862 1.867 1 97.64 290 ILE B O 1
ATOM 5028 N N . HIS B 1 291 ? 0.156 12.587 0.973 1 96.03 291 HIS B N 1
ATOM 5029 C CA . HIS B 1 291 ? 1.245 13.479 1.356 1 96.03 291 HIS B CA 1
ATOM 5030 C C . HIS B 1 291 ? 1.96 14.034 0.129 1 96.03 291 HIS B C 1
ATOM 5032 O O . HIS B 1 291 ? 2.553 13.278 -0.644 1 96.03 291 HIS B O 1
ATOM 5038 N N . GLU B 1 292 ? 1.901 15.264 -0.106 1 97 292 GLU B N 1
ATOM 5039 C CA . GLU B 1 292 ? 2.624 15.916 -1.194 1 97 292 GLU B CA 1
ATOM 5040 C C . GLU B 1 292 ? 2.982 17.355 -0.834 1 97 292 GLU B C 1
ATOM 5042 O O . GLU B 1 292 ? 3.089 17.697 0.345 1 97 292 GLU B O 1
ATOM 5047 N N . LEU B 1 293 ? 3.406 18.163 -1.773 1 97.47 293 LEU B N 1
ATOM 5048 C CA . LEU B 1 293 ? 3.827 19.536 -1.521 1 97.47 293 LEU B CA 1
ATOM 5049 C C . LEU B 1 293 ? 2.633 20.484 -1.541 1 97.47 293 LEU B C 1
ATOM 5051 O O . LEU B 1 293 ? 1.643 20.227 -2.231 1 97.47 293 LEU B O 1
ATOM 5055 N N . PRO B 1 294 ? 2.743 21.484 -0.674 1 98.1 294 PRO B N 1
ATOM 5056 C CA . PRO B 1 294 ? 3.844 21.95 0.171 1 98.1 294 PRO B CA 1
ATOM 5057 C C . PRO B 1 294 ? 3.865 21.272 1.54 1 98.1 294 PRO B C 1
ATOM 5059 O O . PRO B 1 294 ? 2.877 20.652 1.941 1 98.1 294 PRO B O 1
ATOM 5062 N N . ILE B 1 295 ? 4.95 21.415 2.182 1 97.6 295 ILE B N 1
ATOM 5063 C CA . ILE B 1 295 ? 5.085 20.965 3.563 1 97.6 295 ILE B CA 1
ATOM 5064 C C . ILE B 1 295 ? 4.988 22.161 4.507 1 97.6 295 ILE B C 1
ATOM 5066 O O . ILE B 1 295 ? 5.647 23.182 4.296 1 97.6 295 ILE B O 1
ATOM 5070 N N . ILE B 1 296 ? 4.162 22.038 5.49 1 98.53 296 ILE B N 1
ATOM 5071 C CA . ILE B 1 296 ? 4.027 23.071 6.51 1 98.53 296 ILE B CA 1
ATOM 5072 C C . ILE B 1 296 ? 4.8 22.664 7.763 1 98.53 296 ILE B C 1
ATOM 5074 O O . ILE B 1 296 ? 4.27 21.96 8.626 1 98.53 296 ILE B O 1
ATOM 5078 N N . SER B 1 297 ? 6 23.131 7.85 1 97.12 297 SER B N 1
ATOM 5079 C CA . SER B 1 297 ? 6.917 22.72 8.908 1 97.12 297 SER B CA 1
ATOM 5080 C C . SER B 1 297 ? 7.839 23.865 9.316 1 97.12 297 SER B C 1
ATOM 5082 O O . SER B 1 297 ? 7.938 24.871 8.611 1 97.12 297 SER B O 1
ATOM 5084 N N . PRO B 1 298 ? 8.546 23.681 10.398 1 95.51 298 PRO B N 1
ATOM 5085 C CA . PRO B 1 298 ? 9.402 24.764 10.887 1 95.51 298 PRO B CA 1
ATOM 5086 C C . PRO B 1 298 ? 10.493 25.149 9.891 1 95.51 298 PRO B C 1
ATOM 5088 O O . PRO B 1 298 ? 10.939 26.3 9.873 1 95.51 298 PRO B O 1
ATOM 5091 N N . LYS B 1 299 ? 10.832 24.302 8.987 1 94.62 299 LYS B N 1
ATOM 5092 C CA . LYS B 1 299 ? 11.995 24.539 8.136 1 94.62 299 LYS B CA 1
ATOM 5093 C C . LYS B 1 299 ? 11.571 24.884 6.711 1 94.62 299 LYS B C 1
ATOM 5095 O O . LYS B 1 299 ? 12.411 25.214 5.871 1 94.62 299 LYS B O 1
ATOM 5100 N N . SER B 1 300 ? 10.309 24.811 6.443 1 96.61 300 SER B N 1
ATOM 5101 C CA . SER B 1 300 ? 9.854 24.984 5.067 1 96.61 300 SER B CA 1
ATOM 5102 C C . SER B 1 300 ? 9.844 26.456 4.669 1 96.61 300 SER B C 1
ATOM 5104 O O . SER B 1 300 ? 9.096 27.254 5.239 1 96.61 300 SER B O 1
ATOM 5106 N N . LYS B 1 301 ? 10.559 26.838 3.667 1 97.28 301 LYS B N 1
ATOM 5107 C CA . LYS B 1 301 ? 10.629 28.216 3.189 1 97.28 301 LYS B CA 1
ATOM 5108 C C . LYS B 1 301 ? 9.735 28.421 1.969 1 97.28 301 LYS B C 1
ATOM 5110 O O . LYS B 1 301 ? 9.853 29.428 1.268 1 97.28 301 LYS B O 1
ATOM 5115 N N . THR B 1 302 ? 8.887 27.516 1.718 1 97.73 302 THR B N 1
ATOM 5116 C CA . THR B 1 302 ? 7.968 27.615 0.589 1 97.73 302 THR B CA 1
ATOM 5117 C C . THR B 1 302 ? 7.02 28.798 0.766 1 97.73 302 THR B C 1
ATOM 5119 O O . THR B 1 302 ? 6.389 28.943 1.815 1 97.73 302 THR B O 1
ATOM 5122 N N . LYS B 1 303 ? 6.989 29.647 -0.218 1 98.44 303 LYS B N 1
ATOM 5123 C CA . LYS B 1 303 ? 6.004 30.725 -0.245 1 98.44 303 LYS B CA 1
ATOM 5124 C C . LYS B 1 303 ? 4.651 30.221 -0.74 1 98.44 303 LYS B C 1
ATOM 5126 O O . LYS B 1 303 ? 4.549 29.689 -1.848 1 98.44 303 LYS B O 1
ATOM 5131 N N . LEU B 1 304 ? 3.661 30.381 0.035 1 98.65 304 LEU B N 1
ATOM 5132 C CA . LEU B 1 304 ? 2.345 29.862 -0.32 1 98.65 304 LEU B CA 1
ATOM 5133 C C . LEU B 1 304 ? 1.722 30.684 -1.443 1 98.65 304 LEU B C 1
ATOM 5135 O O . LEU B 1 304 ? 1.872 31.907 -1.48 1 98.65 304 LEU B O 1
ATOM 5139 N N . LYS B 1 305 ? 1.091 30.039 -2.353 1 98.67 305 LYS B N 1
ATOM 5140 C CA . LYS B 1 305 ? 0.457 30.654 -3.516 1 98.67 305 LYS B CA 1
ATOM 5141 C C . LYS B 1 305 ? -0.993 30.199 -3.656 1 98.67 305 LYS B C 1
ATOM 5143 O O . LYS B 1 305 ? -1.36 29.123 -3.18 1 98.67 305 LYS B O 1
ATOM 5148 N N . GLU B 1 306 ? -1.757 31.099 -4.335 1 98.52 306 GLU B N 1
ATOM 5149 C CA . GLU B 1 306 ? -3.132 30.73 -4.659 1 98.52 306 GLU B CA 1
ATOM 5150 C C . GLU B 1 306 ? -3.19 29.374 -5.356 1 98.52 306 GLU B C 1
ATOM 5152 O O . GLU B 1 306 ? -2.388 29.095 -6.25 1 98.52 306 GLU B O 1
ATOM 5157 N N . GLY B 1 307 ? -4.078 28.529 -4.85 1 98.68 307 GLY B N 1
ATOM 5158 C CA . GLY B 1 307 ? -4.274 27.23 -5.474 1 98.68 307 GLY B CA 1
ATOM 5159 C C . GLY B 1 307 ? -3.558 26.106 -4.749 1 98.68 307 GLY B C 1
ATOM 5160 O O . GLY B 1 307 ? -3.783 24.929 -5.041 1 98.68 307 GLY B O 1
ATOM 5161 N N . MET B 1 308 ? -2.69 26.404 -3.779 1 98.83 308 MET B N 1
ATOM 5162 C CA . MET B 1 308 ? -2.049 25.369 -2.973 1 98.83 308 MET B CA 1
ATOM 5163 C C . MET B 1 308 ? -3.029 24.778 -1.966 1 98.83 308 MET B C 1
ATOM 5165 O O . MET B 1 308 ? -3.826 25.504 -1.369 1 98.83 308 MET B O 1
ATOM 5169 N N . VAL B 1 309 ? -3.055 23.476 -1.839 1 98.89 309 VAL B N 1
ATOM 5170 C CA . VAL B 1 309 ? -3.939 22.759 -0.926 1 98.89 309 VAL B CA 1
ATOM 5171 C C . VAL B 1 309 ? -3.109 21.966 0.081 1 98.89 309 VAL B C 1
ATOM 5173 O O . VAL B 1 309 ? -2.184 21.244 -0.299 1 98.89 309 VAL B O 1
ATOM 5176 N N . PHE B 1 310 ? -3.38 22.138 1.392 1 98.88 310 PHE B N 1
ATOM 5177 C CA . PHE B 1 310 ? -2.619 21.421 2.409 1 98.88 310 PHE B CA 1
ATOM 5178 C C . PHE B 1 310 ? -3.416 21.309 3.703 1 98.88 310 PHE B C 1
ATOM 5180 O O . PHE B 1 310 ? -4.409 22.015 3.889 1 98.88 310 PHE B O 1
ATOM 5187 N N . SER B 1 311 ? -3.025 20.441 4.541 1 98.78 311 SER B N 1
ATOM 5188 C CA . SER B 1 311 ? -3.652 20.232 5.841 1 98.78 311 SER B CA 1
ATOM 5189 C C . SER B 1 311 ? -3.086 21.186 6.888 1 98.78 311 SER B C 1
ATOM 5191 O O . SER B 1 311 ? -1.953 21.655 6.76 1 98.78 311 SER B O 1
ATOM 5193 N N . VAL B 1 312 ? -3.851 21.488 7.888 1 98.86 312 VAL B N 1
ATOM 5194 C CA . VAL B 1 312 ? -3.461 22.139 9.135 1 98.86 312 VAL B CA 1
ATOM 5195 C C . VAL B 1 312 ? -3.878 21.273 10.322 1 98.86 312 VAL B C 1
ATOM 5197 O O . VAL B 1 312 ? -5.062 21.201 10.66 1 98.86 312 VAL B O 1
ATOM 5200 N N . GLU B 1 313 ? -2.831 20.647 10.902 1 98.6 313 GLU B N 1
ATOM 5201 C CA . GLU B 1 313 ? -3.19 19.574 11.825 1 98.6 313 GLU B CA 1
ATOM 5202 C C . GLU B 1 313 ? -2.305 19.595 13.067 1 98.6 313 GLU B C 1
ATOM 5204 O O . GLU B 1 313 ? -1.689 18.585 13.415 1 98.6 313 GLU B O 1
ATOM 5209 N N . PRO B 1 314 ? -2.366 20.671 13.838 1 98.53 314 PRO B N 1
ATOM 5210 C CA . PRO B 1 314 ? -1.628 20.643 15.103 1 98.53 314 PRO B CA 1
ATOM 5211 C C . PRO B 1 314 ? -2.162 19.594 16.075 1 98.53 314 PRO B C 1
ATOM 5213 O O . PRO B 1 314 ? -3.289 19.118 15.917 1 98.53 314 PRO B O 1
ATOM 5216 N N . GLY B 1 315 ? -1.293 19.217 17.011 1 97.92 315 GLY B N 1
ATOM 5217 C CA . GLY B 1 315 ? -1.677 18.242 18.019 1 97.92 315 GLY B CA 1
ATOM 5218 C C . GLY B 1 315 ? -0.822 18.311 19.271 1 97.92 315 GLY B C 1
ATOM 5219 O O . GLY B 1 315 ? 0.263 18.896 19.257 1 97.92 315 GLY B O 1
ATOM 5220 N N . ILE B 1 316 ? -1.361 17.846 20.377 1 98.39 316 ILE B N 1
ATOM 5221 C CA . ILE B 1 316 ? -0.662 17.644 21.641 1 98.39 316 ILE B CA 1
ATOM 5222 C C . ILE B 1 316 ? -0.792 16.187 22.078 1 98.39 316 ILE B C 1
ATOM 5224 O O . ILE B 1 316 ? -1.902 15.656 22.165 1 98.39 316 ILE B O 1
ATOM 5228 N N . TYR B 1 317 ? 0.303 15.563 22.371 1 96.54 317 TYR B N 1
ATOM 5229 C CA . TYR B 1 317 ? 0.35 14.145 22.708 1 96.54 317 TYR B CA 1
ATOM 5230 C C . TYR B 1 317 ? 0.988 13.93 24.075 1 96.54 317 TYR B C 1
ATOM 5232 O O . TYR B 1 317 ? 2.196 14.115 24.24 1 96.54 317 TYR B O 1
ATOM 5240 N N . LEU B 1 318 ? 0.18 13.568 25 1 96.79 318 LEU B N 1
ATOM 5241 C CA . LEU B 1 318 ? 0.665 13.293 26.348 1 96.79 318 LEU B CA 1
ATOM 5242 C C . LEU B 1 318 ? 0.864 11.796 26.559 1 96.79 318 LEU B C 1
ATOM 5244 O O . LEU B 1 318 ? -0.104 11.058 26.753 1 96.79 318 LEU B O 1
ATOM 5248 N N . GLU B 1 319 ? 2.068 11.429 26.573 1 92.36 319 GLU B N 1
ATOM 5249 C CA . GLU B 1 319 ? 2.435 10.018 26.648 1 92.36 319 GLU B CA 1
ATOM 5250 C C . GLU B 1 319 ? 1.73 9.325 27.811 1 92.36 319 GLU B C 1
ATOM 5252 O O . GLU B 1 319 ? 1.717 9.84 28.931 1 92.36 319 GLU B O 1
ATOM 5257 N N . ASN B 1 320 ? 1.113 8.167 27.533 1 92.97 320 ASN B N 1
ATOM 5258 C CA . ASN B 1 320 ? 0.438 7.287 28.481 1 92.97 320 ASN B CA 1
ATOM 5259 C C . ASN B 1 320 ? -0.823 7.933 29.047 1 92.97 320 ASN B C 1
ATOM 5261 O O . ASN B 1 320 ? -1.389 7.445 30.027 1 92.97 320 ASN B O 1
ATOM 5265 N N . GLU B 1 321 ? -1.301 9.045 28.532 1 96.15 321 GLU B N 1
ATOM 5266 C CA . GLU B 1 321 ? -2.521 9.701 28.99 1 96.15 321 GLU B CA 1
ATOM 5267 C C . GLU B 1 321 ? -3.539 9.825 27.86 1 96.15 321 GLU B C 1
ATOM 5269 O O . GLU B 1 321 ? -4.505 9.061 27.801 1 96.15 321 GLU B O 1
ATOM 5274 N N . PHE B 1 322 ? -3.32 10.797 26.958 1 97.17 322 PHE B N 1
ATOM 5275 C CA . PHE B 1 322 ? -4.194 10.967 25.803 1 97.17 322 PHE B CA 1
ATOM 5276 C C . PHE B 1 322 ? -3.566 11.91 24.784 1 97.17 322 PHE B C 1
ATOM 5278 O O . PHE B 1 322 ? -2.495 12.47 25.025 1 97.17 322 PHE B O 1
ATOM 5285 N N . GLY B 1 323 ? -4.141 12.029 23.612 1 97.37 323 GLY B N 1
ATOM 5286 C CA . GLY B 1 323 ? -3.731 12.94 22.555 1 97.37 323 GLY B CA 1
ATOM 5287 C C . GLY B 1 323 ? -4.901 13.609 21.857 1 97.37 323 GLY B C 1
ATOM 5288 O O . GLY B 1 323 ? -5.983 13.028 21.752 1 97.37 323 GLY B O 1
ATOM 5289 N N . VAL B 1 324 ? -4.631 14.837 21.453 1 98.48 324 VAL B N 1
ATOM 5290 C CA . VAL B 1 324 ? -5.621 15.594 20.694 1 98.48 324 VAL B CA 1
ATOM 5291 C C . VAL B 1 324 ? -5.011 16.069 19.377 1 98.48 324 VAL B C 1
ATOM 5293 O O . VAL B 1 324 ? -3.871 16.54 19.348 1 98.48 324 VAL B O 1
ATOM 5296 N N . ARG B 1 325 ? -5.664 15.893 18.305 1 98.35 325 ARG B N 1
ATOM 5297 C CA . ARG B 1 325 ? -5.34 16.419 16.983 1 98.35 325 ARG B CA 1
ATOM 5298 C C . ARG B 1 325 ? -6.596 16.887 16.257 1 98.35 325 ARG B C 1
ATOM 5300 O O . ARG B 1 325 ? -7.636 16.227 16.316 1 98.35 325 ARG B O 1
ATOM 5307 N N . ILE B 1 326 ? -6.568 17.995 15.671 1 98.62 326 ILE B N 1
ATOM 5308 C CA . ILE B 1 326 ? -7.627 18.545 14.832 1 98.62 326 ILE B CA 1
ATOM 5309 C C . ILE B 1 326 ? -7.057 18.938 13.471 1 98.62 326 ILE B C 1
ATOM 5311 O O . ILE B 1 326 ? -6.046 19.641 13.394 1 98.62 326 ILE B O 1
ATOM 5315 N N . GLU B 1 327 ? -7.695 18.449 12.422 1 98.64 327 GLU B N 1
ATOM 5316 C CA . GLU B 1 327 ? -7.121 18.637 11.092 1 98.64 327 GLU B CA 1
ATOM 5317 C C . GLU B 1 327 ? -8.189 19.05 10.084 1 98.64 327 GLU B C 1
ATOM 5319 O O . GLU B 1 327 ? -9.253 18.432 10.01 1 98.64 327 GLU B O 1
ATOM 5324 N N . ASP B 1 328 ? -7.926 20.08 9.348 1 98.59 328 ASP B N 1
ATOM 5325 C CA . ASP B 1 328 ? -8.673 20.461 8.154 1 98.59 328 ASP B CA 1
ATOM 5326 C C . ASP B 1 328 ? -7.738 20.669 6.964 1 98.59 328 ASP B C 1
ATOM 5328 O O . ASP B 1 328 ? -6.563 20.996 7.142 1 98.59 328 ASP B O 1
ATOM 5332 N N . VAL B 1 329 ? -8.311 20.442 5.838 1 98.86 329 VAL B N 1
ATOM 5333 C CA . VAL B 1 329 ? -7.587 20.742 4.607 1 98.86 329 VAL B CA 1
ATOM 5334 C C . VAL B 1 329 ? -8.064 22.077 4.039 1 98.86 329 VAL B C 1
ATOM 5336 O O . VAL B 1 329 ? -9.267 22.346 3.995 1 98.86 329 VAL B O 1
ATOM 5339 N N . VAL B 1 330 ? -7.079 22.911 3.624 1 98.89 330 VAL B N 1
ATOM 5340 C CA . VAL B 1 330 ? -7.426 24.242 3.138 1 98.89 330 VAL B CA 1
ATOM 5341 C C . VAL B 1 330 ? -6.89 24.431 1.72 1 98.89 330 VAL B C 1
ATOM 5343 O O . VAL B 1 330 ? -5.994 23.703 1.287 1 98.89 330 VAL B O 1
ATOM 5346 N N . VAL B 1 331 ? -7.483 25.359 0.99 1 98.89 331 VAL B N 1
ATOM 5347 C CA . VAL B 1 331 ? -6.954 25.859 -0.275 1 98.89 331 VAL B CA 1
ATOM 5348 C C . VAL B 1 331 ? -6.661 27.353 -0.159 1 98.89 331 VAL B C 1
ATOM 5350 O O . VAL B 1 331 ? -7.477 28.113 0.367 1 98.89 331 VAL B O 1
ATOM 5353 N N . VAL B 1 332 ? -5.463 27.74 -0.532 1 98.85 332 VAL B N 1
ATOM 5354 C CA . VAL B 1 332 ? -5.107 29.155 -0.53 1 98.85 332 VAL B CA 1
ATOM 5355 C C . VAL B 1 332 ? -5.895 29.888 -1.613 1 98.85 332 VAL B C 1
ATOM 5357 O O . VAL B 1 332 ? -5.957 29.436 -2.758 1 98.85 332 VAL B O 1
ATOM 5360 N N . THR B 1 333 ? -6.511 30.97 -1.25 1 98.38 333 THR B N 1
ATOM 5361 C CA . THR B 1 333 ? -7.248 31.815 -2.183 1 98.38 333 THR B CA 1
ATOM 5362 C C . THR B 1 333 ? -6.504 33.124 -2.431 1 98.38 333 THR B C 1
ATOM 5364 O O . THR B 1 333 ? -5.359 33.284 -2.003 1 98.38 333 THR B O 1
ATOM 5367 N N . LYS B 1 334 ? -7.107 34.002 -3.096 1 97.53 334 LYS B N 1
ATOM 5368 C CA . LYS B 1 334 ? -6.473 35.254 -3.501 1 97.53 334 LYS B CA 1
ATOM 5369 C C . LYS B 1 334 ? -6.063 36.08 -2.286 1 97.53 334 LYS B C 1
ATOM 5371 O O . LYS B 1 334 ? -5.048 36.778 -2.317 1 97.53 334 LYS B O 1
ATOM 5376 N N . ASN B 1 335 ? -6.868 36.007 -1.19 1 96.29 335 ASN B N 1
ATOM 5377 C CA . ASN B 1 335 ? -6.613 36.885 -0.053 1 96.29 335 ASN B CA 1
ATOM 5378 C C . ASN B 1 335 ? -6.628 36.116 1.265 1 96.29 335 ASN B C 1
ATOM 5380 O O . ASN B 1 335 ? -6.673 36.717 2.339 1 96.29 335 ASN B O 1
ATOM 5384 N N . GLY B 1 336 ? -6.653 34.876 1.184 1 98.11 336 GLY B N 1
ATOM 5385 C CA . GLY B 1 336 ? -6.735 34.024 2.359 1 98.11 336 GLY B CA 1
ATOM 5386 C C . GLY B 1 336 ? -6.788 32.546 2.022 1 98.11 336 GLY B C 1
ATOM 5387 O O . GLY B 1 336 ? -5.995 32.059 1.213 1 98.11 336 GLY B O 1
ATOM 5388 N N . CYS B 1 337 ? -7.648 31.846 2.75 1 98.3 337 CYS B N 1
ATOM 5389 C CA . CYS B 1 337 ? -7.829 30.432 2.441 1 98.3 337 CYS B CA 1
ATOM 5390 C C . CYS B 1 337 ? -9.258 29.989 2.73 1 98.3 337 CYS B C 1
ATOM 5392 O O . CYS B 1 337 ? -10.036 30.737 3.327 1 98.3 337 CYS B O 1
ATOM 5394 N N . GLU B 1 338 ? -9.601 28.961 2.206 1 98.43 338 GLU B N 1
ATOM 5395 C CA . GLU B 1 338 ? -10.892 28.313 2.418 1 98.43 338 GLU B CA 1
ATOM 5396 C C . GLU B 1 338 ? -10.716 26.884 2.924 1 98.43 338 GLU B C 1
ATOM 5398 O O . GLU B 1 338 ? -9.871 26.141 2.421 1 98.43 338 GLU B O 1
ATOM 5403 N N . ILE B 1 339 ? -11.439 26.595 3.992 1 98.55 339 ILE B N 1
ATOM 5404 C CA . ILE B 1 339 ? -11.475 25.204 4.432 1 98.55 339 ILE B CA 1
ATOM 5405 C C . ILE B 1 339 ? -12.301 24.375 3.451 1 98.55 339 ILE B C 1
ATOM 5407 O O . ILE B 1 339 ? -13.407 24.769 3.072 1 98.55 339 ILE B O 1
ATOM 5411 N N . LEU B 1 340 ? -11.74 23.352 2.993 1 98.06 340 LEU B N 1
ATOM 5412 C CA . LEU B 1 340 ? -12.433 22.509 2.025 1 98.06 340 LEU B CA 1
ATOM 5413 C C . LEU B 1 340 ? -13.513 21.675 2.706 1 98.06 340 LEU B C 1
ATOM 5415 O O . LEU B 1 340 ? -13.342 21.242 3.848 1 98.06 340 LEU B O 1
#

Sequence (680 aa):
MSSNFILKNENAIFYECGYSCDNALYLSLKDECFFITDARYSIEARENIKNAAVIESNSLIKDAKKLIKKFNIKKISFDPLSFSVSEFKNLSSSLNLNFKSSPNFSQKKREIKSQREINLLKEAAKLGEKCFDDLAKFINESKNLSEEEINFNAQMIFRQNGALNLSFEPITAINANAAKAHALPTKTKLKNGDLLLVDGGIKFKRYCSDRTRTAFFDNKLNFSKDQIYKNQKHQEIYDIVKEAQYQAIKAIKPGILACEVDSIARDFIAKNGYGKEFFHSTGHGVGLDIHELPIISPKSKTKLKEGMVFSVEPGIYLENEFGVRIEDVVVVTKNGCEILMSSNFILKNENAIFYECGYSCDNALYLSLKDECFFITDARYSIEARENIKNAAVIESNSLIKDAKKLIKKFNIKKISFDPLSFSVSEFKNLSSSLNLNFKSSPNFSQKKREIKSQREINLLKEAAKLGEKCFDDLAKFINESKNLSEEEINFNAQMIFRQNGALNLSFEPITAINANAAKAHALPTKTKLKNGDLLLVDGGIKFKRYCSDRTRTAFFDNKLNFSKDQIYKNQKHQEIYDIVKEAQYQAIKAIKPGILACEVDSIARDFIAKNGYGKEFFHSTGHGVGLDIHELPIISPKSKTKLKEGMVFSVEPGIYLENEFGVRIEDVVVVTKNGCEIL

Nearest PDB structures (foldseek):
  1pv9-assembly1_A  TM=9.049E-01  e=3.449E-35  Pyrococcus furiosus
  4zng-assembly2_B  TM=8.926E-01  e=2.865E-35  Lactococcus lactis
  6xmr-assembly1_B  TM=8.583E-01  e=2.865E-35  Lactococcus lactis
  5cdl-assembly1_A  TM=9.193E-01  e=7.623E-34  Deinococcus radiodurans R1 = ATCC 13939 = DSM 20539
  7n02-assembly1_B  TM=8.439E-01  e=1.347E-34  Lactococcus lactis

Radius of gyration: 26.21 Å; Cα contacts (8 Å, |Δi|>4): 1552; chains: 2; bounding box: 64×73×64 Å

InterPro domains:
  IPR000587 Creatinase, N-terminal [PF01321] (5-108)
  IPR000994 Peptidase M24 [PF00557] (120-334)
  IPR001131 Peptidase M24B, X-Pro dipeptidase/aminopeptidase P, conserved site [PS00491] (280-292)
  IPR001714 Peptidase M24, methionine aminopeptidase [PR00599] (172-185)
  IPR001714 Peptidase M24, methionine aminopeptidase [PR00599] (194-210)
  IPR001714 Peptidase M24, methionine aminopeptidase [PR00599] (302-314)
  IPR029149 Creatinase/Aminopeptidase P/Spt16, N-terminal [G3DSA:3.40.350.10] (3-112)
  IPR036005 Creatinase/aminopeptidase-like [G3DSA:3.90.230.10] (113-340)
  IPR036005 Creatinase/aminopeptidase-like [SSF55920] (67-340)
  IPR050659 Peptidase M24B family [PTHR46112] (5-340)